Protein AF-0000000069712004 (afdb_homodimer)

Secondary structure (DSSP, 8-state):
--HHHHHHHHHHHHTTTT--GGGSHHHHTS-HHHHHHHGGG-EEEEE-TT-EEE-TTSB--EEEEESS-EEEEEEE-TTS-EEEEEEE-TT--B-THHHHT-SB-SSEEEEEE-EEEEEEEHHHHHHHHTTTSHHHHHHHHHHHHHHHHHHHHHHHHHHS-HHHHHHHHHHHHHTTSSSSEEE--HHHHHHHHTS-HHHHHHHHHHHHHTTSEEEETTEEEES-HHHHHHHS-HHHHHHHHHHHHHS--------/--HHHHHHHHHHHHTTTT--GGGSHHHHTS-HHHHHHHGGG-EEEEE-TT-EEE-TTSB--EEEEESS-EEEEEEE-TTS-EEEEEEE-TT--B-THHHHT-SB-SSEEEEEE-EEEEEEEHHHHHHHHTTTSHHHHHHHHHHHHHHHHHHHHHHHHHHS-HHHHHHHHHHHHHTTSSSSEEE--HHHHHHHHTS-HHHHHHHHHHHHHTTSEEEETTEEEES-HHHHHHHS-HHHHHHHHHHHHHS--------

Radius of gyration: 23.56 Å; Cα contacts (8 Å, |Δi|>4): 947; chains: 2; bounding box: 53×69×56 Å

InterPro domains:
  IPR000595 Cyclic nucleotide-binding domain [PF00027] (45-131)
  IPR000595 Cyclic nucleotide-binding domain [PS50042] (26-109)
  IPR000595 Cyclic nucleotide-binding domain [SM00100] (26-147)
  IPR000595 Cyclic nucleotide-binding domain [cd00038] (26-140)
  IPR012318 Crp-type HTH domain [PF13545] (164-230)
  IPR012318 Crp-type HTH domain [PS51063] (160-226)
  IPR014710 RmlC-like jelly roll fold [G3DSA:2.60.120.10] (33-232)
  IPR018490 Cyclic nucleotide-binding domain superfamily [SSF51206] (25-151)
  IPR036390 Winged helix DNA-binding domain superfamily [SSF46785] (161-236)
  IPR050397 Global Transcriptional Regulators in Environmental Response [PTHR24567] (25-244)

Solvent-accessible surface area (backbone atoms only — not comparable to full-atom values): 26392 Å² total; per-residue (Å²): 132,63,68,63,65,51,46,55,50,48,50,55,50,64,70,50,63,88,70,54,69,51,61,15,49,54,61,45,70,48,53,67,73,54,42,67,72,48,55,84,61,51,41,82,41,83,42,47,66,67,39,70,80,38,56,51,70,35,71,54,58,53,26,38,32,21,44,51,14,32,35,32,34,22,42,70,46,96,87,62,53,40,23,51,40,43,77,34,19,14,71,35,62,49,56,68,35,53,72,24,67,58,36,34,41,79,44,28,31,30,26,59,34,50,36,36,25,36,33,34,54,30,66,60,55,45,55,52,34,71,64,66,47,70,59,33,53,53,52,29,27,49,49,48,42,51,48,46,37,20,42,37,45,30,44,42,68,55,74,50,52,68,51,24,49,48,36,34,52,50,50,62,50,34,75,27,34,94,47,60,58,46,70,52,40,57,61,56,50,12,42,40,67,37,51,60,43,68,57,44,50,51,33,52,49,53,39,35,75,73,52,29,34,47,77,56,96,36,32,35,35,59,69,29,65,69,61,39,58,68,61,21,51,71,55,48,57,53,42,51,51,50,38,45,70,61,53,58,81,73,75,77,69,79,122,130,64,69,66,67,52,47,56,52,47,52,55,49,65,69,50,64,88,71,54,68,54,59,14,48,53,59,47,69,48,52,68,73,56,43,68,71,47,55,84,60,51,40,83,43,82,42,48,65,66,39,70,78,38,56,50,71,35,71,56,60,52,28,39,34,20,44,49,13,31,35,33,34,24,42,68,44,96,86,64,54,39,22,50,40,43,77,35,18,13,72,35,61,51,55,70,34,53,71,23,66,58,37,34,41,78,43,29,31,32,25,59,33,48,37,36,26,36,33,34,54,30,68,60,54,43,53,52,35,72,63,66,48,70,60,33,53,52,52,29,27,51,50,49,41,50,48,46,38,20,40,38,45,30,45,42,69,55,73,51,52,67,52,25,48,50,36,34,52,50,50,61,50,33,76,26,36,91,48,59,57,44,69,51,39,57,61,57,50,12,41,40,67,36,50,58,44,68,59,43,52,52,33,52,49,52,40,34,74,72,53,28,34,47,77,57,96,37,31,35,35,58,70,29,64,68,61,39,58,68,61,22,51,71,55,47,56,55,42,51,51,49,38,44,70,61,54,58,80,72,75,77,69,78,123

Nearest PDB structures (foldseek):
  4cyd-assembly2_A  TM=8.535E-01  e=8.609E-14  Corynebacterium glutamicum
  4cyd-assembly2_C  TM=8.482E-01  e=2.747E-13  Corynebacterium glutamicum
  3dv8-assembly1_A-2  TM=7.108E-01  e=7.805E-13  Agathobacter rectalis ATCC 33656
  7pza-assembly1_A  TM=7.688E-01  e=4.449E-12  Sinorhizobium meliloti 1021
  4ev0-assembly1_A  TM=4.555E-01  e=5.946E-12  Thermus thermophilus HB8

pLDDT: mean 90.42, std 15.75, range [30.52, 98.62]

Structure (mmCIF, N/CA/C/O backbone):
data_AF-0000000069712004-model_v1
#
loop_
_entity.id
_entity.type
_entity.pdbx_description
1 polymer 'Transcriptional regulator Crp/Fnr family'
#
loop_
_atom_site.group_PDB
_atom_site.id
_atom_site.type_symbol
_atom_site.label_atom_id
_atom_site.label_alt_id
_atom_site.label_comp_id
_atom_site.label_asym_id
_atom_site.label_entity_id
_atom_site.label_seq_id
_atom_site.pdbx_PDB_ins_code
_atom_site.Cartn_x
_atom_site.Cartn_y
_atom_site.Cartn_z
_atom_site.occupancy
_atom_site.B_iso_or_equiv
_atom_site.auth_seq_id
_atom_site.auth_comp_id
_atom_site.auth_asym_id
_atom_site.auth_atom_id
_atom_site.pdbx_PDB_model_num
ATOM 1 N N . MET A 1 1 ? 9.57 -24.031 -32.812 1 30.52 1 MET A N 1
ATOM 2 C CA . MET A 1 1 ? 8.641 -24.078 -31.703 1 30.52 1 MET A CA 1
ATOM 3 C C . MET A 1 1 ? 8.133 -25.5 -31.453 1 30.52 1 MET A C 1
ATOM 5 O O . MET A 1 1 ? 7.402 -26.047 -32.281 1 30.52 1 MET A O 1
ATOM 9 N N . ASP A 1 2 ? 8.945 -26.281 -30.672 1 35.22 2 ASP A N 1
ATOM 10 C CA . ASP A 1 2 ? 8.859 -27.734 -30.688 1 35.22 2 ASP A CA 1
ATOM 11 C C . ASP A 1 2 ? 7.477 -28.203 -30.234 1 35.22 2 ASP A C 1
ATOM 13 O O . ASP A 1 2 ? 6.82 -27.547 -29.438 1 35.22 2 ASP A O 1
ATOM 17 N N . THR A 1 3 ? 6.836 -29.094 -30.984 1 47.09 3 THR A N 1
ATOM 18 C CA . THR A 1 3 ? 5.562 -29.797 -30.859 1 47.09 3 THR A CA 1
ATOM 19 C C . THR A 1 3 ? 5.355 -30.297 -29.438 1 47.09 3 THR A C 1
ATOM 21 O O . THR A 1 3 ? 4.215 -30.438 -28.984 1 47.09 3 THR A O 1
ATOM 24 N N . GLN A 1 4 ? 6.465 -30.625 -28.781 1 44.28 4 GLN A N 1
ATOM 25 C CA . GLN A 1 4 ? 6.352 -31.203 -27.438 1 44.28 4 GLN A CA 1
ATOM 26 C C . GLN A 1 4 ? 5.926 -30.141 -26.422 1 44.28 4 GLN A C 1
ATOM 28 O O . GLN A 1 4 ? 5.293 -30.453 -25.422 1 44.28 4 GLN A O 1
ATOM 33 N N . GLN A 1 5 ? 6.461 -28.938 -26.562 1 43.56 5 GLN A N 1
ATOM 34 C CA . GLN A 1 5 ? 6.059 -27.875 -25.656 1 43.56 5 GLN A CA 1
ATOM 35 C C . GLN A 1 5 ? 4.582 -27.531 -25.812 1 43.56 5 GLN A C 1
ATOM 37 O O . GLN A 1 5 ? 3.918 -27.141 -24.859 1 43.56 5 GLN A O 1
ATOM 42 N N . LEU A 1 6 ? 4.078 -27.734 -26.984 1 40.72 6 LEU A N 1
ATOM 43 C CA . LEU A 1 6 ? 2.66 -27.531 -27.266 1 40.72 6 LEU A CA 1
ATOM 44 C C . LEU A 1 6 ? 1.819 -28.625 -26.609 1 40.72 6 LEU A C 1
ATOM 46 O O . LEU A 1 6 ? 0.692 -28.359 -26.172 1 40.72 6 LEU A O 1
ATOM 50 N N . LYS A 1 7 ? 2.277 -29.844 -26.625 1 44 7 LYS A N 1
ATOM 51 C CA . LYS A 1 7 ? 1.525 -30.969 -26.078 1 44 7 LYS A CA 1
ATOM 52 C C . LYS A 1 7 ? 1.396 -30.875 -24.562 1 44 7 LYS A C 1
ATOM 54 O O . LYS A 1 7 ? 0.357 -31.234 -24 1 44 7 LYS A O 1
ATOM 59 N N . VAL A 1 8 ? 2.475 -30.438 -23.875 1 43.44 8 VAL A N 1
ATOM 60 C CA . VAL A 1 8 ? 2.402 -30.344 -22.422 1 43.44 8 VAL A CA 1
ATOM 61 C C . VAL A 1 8 ? 1.461 -29.203 -22.031 1 43.44 8 VAL A C 1
ATOM 63 O O . VAL A 1 8 ? 0.781 -29.281 -21 1 43.44 8 VAL A O 1
ATOM 66 N N . VAL A 1 9 ? 1.39 -28.172 -22.844 1 41.12 9 VAL A N 1
ATOM 67 C CA . VAL A 1 9 ? 0.443 -27.094 -22.594 1 41.12 9 VAL A CA 1
ATOM 68 C C . VAL A 1 9 ? -0.98 -27.578 -22.844 1 41.12 9 VAL A C 1
ATOM 70 O O . VAL A 1 9 ? -1.902 -27.25 -22.094 1 41.12 9 VAL A O 1
ATOM 73 N N . SER A 1 10 ? -1.11 -28.219 -24.016 1 40.16 10 SER A N 1
ATOM 74 C CA . SER A 1 10 ? -2.441 -28.719 -24.344 1 40.16 10 SER A CA 1
ATOM 75 C C . SER A 1 10 ? -2.92 -29.75 -23.328 1 40.16 10 SER A C 1
ATOM 77 O O . SER A 1 10 ? -4.094 -29.766 -22.953 1 40.16 10 SER A O 1
ATOM 79 N N . GLN A 1 11 ? -2.041 -30.75 -23.047 1 41.12 11 GLN A N 1
ATOM 80 C CA . GLN A 1 11 ? -2.432 -31.734 -22.047 1 41.12 11 GLN A CA 1
ATOM 81 C C . GLN A 1 11 ? -2.686 -31.078 -20.703 1 41.12 11 GLN A C 1
ATOM 83 O O . GLN A 1 11 ? -3.561 -31.516 -19.953 1 41.12 11 GLN A O 1
ATOM 88 N N . GLN A 1 12 ? -1.853 -30.094 -20.25 1 43.62 12 GLN A N 1
ATOM 89 C CA . GLN A 1 12 ? -2.137 -29.344 -19.016 1 43.62 12 GLN A CA 1
ATOM 90 C C . GLN A 1 12 ? -3.457 -28.594 -19.125 1 43.62 12 GLN A C 1
ATOM 92 O O . GLN A 1 12 ? -4.148 -28.391 -18.125 1 43.62 12 GLN A O 1
ATOM 97 N N . VAL A 1 13 ? -3.84 -28.156 -20.297 1 41.84 13 VAL A N 1
ATOM 98 C CA . VAL A 1 13 ? -5.145 -27.531 -20.5 1 41.84 13 VAL A CA 1
ATOM 99 C C . VAL A 1 13 ? -6.242 -28.578 -20.375 1 41.84 13 VAL A C 1
ATOM 101 O O . VAL A 1 13 ? -7.324 -28.297 -19.844 1 41.84 13 VAL A O 1
ATOM 104 N N . GLN A 1 14 ? -6.098 -29.641 -21.141 1 39.81 14 GLN A N 1
ATOM 105 C CA . GLN A 1 14 ? -7.156 -30.656 -21.062 1 39.81 14 GLN A CA 1
ATOM 106 C C . GLN A 1 14 ? -7.352 -31.141 -19.625 1 39.81 14 GLN A C 1
ATOM 108 O O . GLN A 1 14 ? -8.43 -31.625 -19.281 1 39.81 14 GLN A O 1
ATOM 113 N N . GLU A 1 15 ? -6.242 -31.516 -19 1 43.34 15 GLU A N 1
ATOM 114 C CA . GLU A 1 15 ? -6.441 -31.844 -17.594 1 43.34 15 GLU A CA 1
ATOM 115 C C . GLU A 1 15 ? -6.984 -30.641 -16.828 1 43.34 15 GLU A C 1
ATOM 117 O O . GLU A 1 15 ? -6.43 -30.266 -15.789 1 43.34 15 GLU A O 1
ATOM 122 N N . GLN A 1 16 ? -7.176 -29.578 -17.359 1 47.03 16 GLN A N 1
ATOM 123 C CA . GLN A 1 16 ? -7.867 -28.328 -17.078 1 47.03 16 GLN A CA 1
ATOM 124 C C . GLN A 1 16 ? -9.141 -28.562 -16.281 1 47.03 16 GLN A C 1
ATOM 126 O O . GLN A 1 16 ? -9.844 -27.609 -15.914 1 47.03 16 GLN A O 1
ATOM 131 N N . ALA A 1 17 ? -9.578 -29.734 -16.531 1 49.22 17 ALA A N 1
ATOM 132 C CA . ALA A 1 17 ? -10.859 -30.062 -15.914 1 49.22 17 ALA A CA 1
ATOM 133 C C . ALA A 1 17 ? -10.945 -29.484 -14.5 1 49.22 17 ALA A C 1
ATOM 135 O O . ALA A 1 17 ? -11.891 -28.766 -14.172 1 49.22 17 ALA A O 1
ATOM 136 N N . ASN A 1 18 ? -10.742 -30.312 -13.359 1 69.94 18 ASN A N 1
ATOM 137 C CA . ASN A 1 18 ? -11.469 -30.156 -12.109 1 69.94 18 ASN A CA 1
ATOM 138 C C . ASN A 1 18 ? -10.758 -29.172 -11.172 1 69.94 18 ASN A C 1
ATOM 140 O O . ASN A 1 18 ? -10.156 -29.594 -10.172 1 69.94 18 ASN A O 1
ATOM 144 N N . PHE A 1 19 ? -10.305 -27.969 -11.711 1 88.81 19 PHE A N 1
ATOM 145 C CA . PHE A 1 19 ? -9.789 -27 -10.75 1 88.81 19 PHE A CA 1
ATOM 146 C C . PHE A 1 19 ? -10.922 -26.406 -9.922 1 88.81 19 PHE A C 1
ATOM 148 O O . PHE A 1 19 ? -11.562 -25.438 -10.352 1 88.81 19 PHE A O 1
ATOM 155 N N . PRO A 1 20 ? -11.055 -27.047 -8.891 1 94.81 20 PRO A N 1
ATOM 156 C CA . PRO A 1 20 ? -12.086 -26.438 -8.055 1 94.81 20 PRO A CA 1
ATOM 157 C C . PRO A 1 20 ? -11.758 -25 -7.652 1 94.81 20 PRO A C 1
ATOM 159 O O . PRO A 1 20 ? -10.586 -24.672 -7.453 1 94.81 20 PRO A O 1
ATOM 162 N N . PRO A 1 21 ? -12.711 -24.141 -7.57 1 97 21 PRO A N 1
ATOM 163 C CA . PRO A 1 21 ? -12.477 -22.734 -7.195 1 97 21 PRO A CA 1
ATOM 164 C C . PRO A 1 21 ? -11.742 -22.609 -5.859 1 97 21 PRO A C 1
ATOM 166 O O . PRO A 1 21 ? -11.016 -21.641 -5.648 1 97 21 PRO A O 1
ATOM 169 N N . GLU A 1 22 ? -11.844 -23.578 -5.105 1 95.69 22 GLU A N 1
ATOM 170 C CA . GLU A 1 22 ? -11.281 -23.547 -3.76 1 95.69 22 GLU A CA 1
ATOM 171 C C . GLU A 1 22 ? -9.758 -23.672 -3.793 1 95.69 22 GLU A C 1
ATOM 173 O O . GLU A 1 22 ? -9.094 -23.469 -2.775 1 95.69 22 GLU A O 1
ATOM 178 N N . PHE A 1 23 ? -9.219 -23.953 -4.945 1 95.25 23 PHE A N 1
ATOM 179 C CA . PHE A 1 23 ? -7.77 -23.922 -5.094 1 95.25 23 PHE A CA 1
ATOM 180 C C . PHE A 1 23 ? -7.242 -22.5 -4.934 1 95.25 23 PHE A C 1
ATOM 182 O O . PHE A 1 23 ? -6.047 -22.297 -4.719 1 95.25 23 PHE A O 1
ATOM 189 N N . ASN A 1 24 ? -8.117 -21.562 -5.113 1 96.94 24 ASN A N 1
ATOM 190 C CA . ASN A 1 24 ? -7.82 -20.219 -4.664 1 96.94 24 ASN A CA 1
ATOM 191 C C . ASN A 1 24 ? -8.148 -20.031 -3.186 1 96.94 24 ASN A C 1
ATOM 193 O O . ASN A 1 24 ? -9.289 -20.203 -2.771 1 96.94 24 ASN A O 1
ATOM 197 N N . ARG A 1 25 ? -7.164 -19.641 -2.457 1 95.56 25 ARG A N 1
ATOM 198 C CA . ARG A 1 25 ? -7.289 -19.609 -1.003 1 95.56 25 ARG A CA 1
ATOM 199 C C . ARG A 1 25 ? -8.32 -18.578 -0.562 1 95.56 25 ARG A C 1
ATOM 201 O O . ARG A 1 25 ? -9 -18.766 0.446 1 95.56 25 ARG A O 1
ATOM 208 N N . LEU A 1 26 ? -8.398 -17.469 -1.27 1 96.38 26 LEU A N 1
ATOM 209 C CA . LEU A 1 26 ? -9.398 -16.453 -0.959 1 96.38 26 LEU A CA 1
ATOM 210 C C . LEU A 1 26 ? -10.805 -17.016 -1.122 1 96.38 26 LEU A C 1
ATOM 212 O O . LEU A 1 26 ? -11.656 -16.828 -0.249 1 96.38 26 LEU A O 1
ATOM 216 N N . LEU A 1 27 ? -11.047 -17.719 -2.23 1 97.44 27 LEU A N 1
ATOM 217 C CA . LEU A 1 27 ? -12.344 -18.328 -2.479 1 97.44 27 LEU A CA 1
ATOM 218 C C . LEU A 1 27 ? -12.617 -19.453 -1.482 1 97.44 27 LEU A C 1
ATOM 220 O O . LEU A 1 27 ? -13.758 -19.625 -1.034 1 97.44 27 LEU A O 1
ATOM 224 N N . ASN A 1 28 ? -11.602 -20.109 -1.161 1 96.69 28 ASN A N 1
ATOM 225 C CA . ASN A 1 28 ? -11.734 -21.234 -0.229 1 96.69 28 ASN A CA 1
ATOM 226 C C . ASN A 1 28 ? -12.18 -20.75 1.151 1 96.69 28 ASN A C 1
ATOM 228 O O . ASN A 1 28 ? -12.852 -21.484 1.877 1 96.69 28 ASN A O 1
ATOM 232 N N . GLU A 1 29 ? -11.844 -19.594 1.546 1 96.31 29 GLU A N 1
ATOM 233 C CA . GLU A 1 29 ? -12.125 -19.047 2.871 1 96.31 29 GLU A CA 1
ATOM 234 C C . GLU A 1 29 ? -13.586 -18.625 2.992 1 96.31 29 GLU A C 1
ATOM 236 O O . GLU A 1 29 ? -14.07 -18.344 4.094 1 96.31 29 GLU A O 1
ATOM 241 N N . LEU A 1 30 ? -14.266 -18.547 1.889 1 97.06 30 LEU A N 1
ATOM 242 C CA . LEU A 1 30 ? -15.648 -18.094 1.921 1 97.06 30 LEU A CA 1
ATOM 243 C C . LEU A 1 30 ? -16.562 -19.141 2.557 1 97.06 30 LEU A C 1
ATOM 245 O O . LEU A 1 30 ? -16.375 -20.328 2.332 1 97.06 30 LEU A O 1
ATOM 249 N N . PRO A 1 31 ? -17.531 -18.703 3.33 1 96.94 31 PRO A N 1
ATOM 250 C CA . PRO A 1 31 ? -18.531 -19.656 3.83 1 96.94 31 PRO A CA 1
ATOM 251 C C . PRO A 1 31 ? -19.391 -20.25 2.719 1 96.94 31 PRO A C 1
ATOM 253 O O . PRO A 1 31 ? -19.516 -19.641 1.646 1 96.94 31 PRO A O 1
ATOM 256 N N . ASP A 1 32 ? -20.047 -21.312 3.045 1 97.44 32 ASP A N 1
ATOM 257 C CA . ASP A 1 32 ? -20.812 -22.062 2.059 1 97.44 32 ASP A CA 1
ATOM 258 C C . ASP A 1 32 ? -21.938 -21.203 1.46 1 97.44 32 ASP A C 1
ATOM 260 O O . ASP A 1 32 ? -22.219 -21.297 0.265 1 97.44 32 ASP A O 1
ATOM 264 N N . GLU A 1 33 ? -22.516 -20.438 2.25 1 97.69 33 GLU A N 1
ATOM 265 C CA . GLU A 1 33 ? -23.625 -19.625 1.77 1 97.69 33 GLU A CA 1
ATOM 266 C C . GLU A 1 33 ? -23.156 -18.641 0.698 1 97.69 33 GLU A C 1
ATOM 268 O O . GLU A 1 33 ? -23.859 -18.406 -0.286 1 97.69 33 GLU A O 1
ATOM 273 N N . VAL A 1 34 ? -22 -18.094 0.883 1 98.19 34 VAL A N 1
ATOM 274 C CA . VAL A 1 34 ? -21.438 -17.156 -0.082 1 98.19 34 VAL A CA 1
ATOM 275 C C . VAL A 1 34 ? -20.969 -17.891 -1.327 1 98.19 34 VAL A C 1
ATOM 277 O O . VAL A 1 34 ? -21.188 -17.438 -2.451 1 98.19 34 VAL A O 1
ATOM 280 N N . LYS A 1 35 ? -20.359 -19.047 -1.113 1 98.19 35 LYS A N 1
ATOM 281 C CA . LYS A 1 35 ? -19.938 -19.875 -2.238 1 98.19 35 LYS A CA 1
ATOM 282 C C . LYS A 1 35 ? -21.125 -20.203 -3.145 1 98.19 35 LYS A C 1
ATOM 284 O O . LYS A 1 35 ? -21.016 -20.141 -4.371 1 98.19 35 LYS A O 1
ATOM 289 N N . HIS A 1 36 ? -22.203 -20.484 -2.535 1 97.88 36 HIS A N 1
ATOM 290 C CA . HIS A 1 36 ? -23.391 -20.859 -3.285 1 97.88 36 HIS A CA 1
ATOM 291 C C . HIS A 1 36 ? -23.875 -19.703 -4.168 1 97.88 36 HIS A C 1
ATOM 293 O O . HIS A 1 36 ? -24.422 -19.922 -5.25 1 97.88 36 HIS A O 1
ATOM 299 N N . ARG A 1 37 ? -23.594 -18.484 -3.744 1 97.94 37 ARG A N 1
ATOM 300 C CA . ARG A 1 37 ? -24.062 -17.312 -4.484 1 97.94 37 ARG A CA 1
ATOM 301 C C . ARG A 1 37 ? -23.062 -16.922 -5.566 1 97.94 37 ARG A C 1
ATOM 303 O O . ARG A 1 37 ? -23.438 -16.406 -6.621 1 97.94 37 ARG A O 1
ATOM 310 N N . ILE A 1 38 ? -21.797 -17.25 -5.355 1 98.06 38 ILE A N 1
ATOM 311 C CA . ILE A 1 38 ? -20.75 -16.703 -6.203 1 98.06 38 ILE A CA 1
ATOM 312 C C . ILE A 1 38 ? -20.281 -17.766 -7.191 1 98.06 38 ILE A C 1
ATOM 314 O O . ILE A 1 38 ? -20.078 -17.484 -8.375 1 98.06 38 ILE A O 1
ATOM 318 N N . PHE A 1 39 ? -20.125 -19 -6.754 1 98.19 39 PHE A N 1
ATOM 319 C CA . PHE A 1 39 ? -19.406 -20.047 -7.484 1 98.19 39 PHE A CA 1
ATOM 320 C C . PHE A 1 39 ? -20.094 -20.359 -8.805 1 98.19 39 PHE A C 1
ATOM 322 O O . PHE A 1 39 ? -19.422 -20.578 -9.82 1 98.19 39 PHE A O 1
ATOM 329 N N . PRO A 1 40 ? -21.469 -20.391 -8.891 1 98.25 40 PRO A N 1
ATOM 330 C CA . PRO A 1 40 ? -22.125 -20.703 -10.164 1 98.25 40 PRO A CA 1
ATOM 331 C C . PRO A 1 40 ? -21.797 -19.703 -11.266 1 98.25 40 PRO A C 1
ATOM 333 O O . PRO A 1 40 ? -22 -19.984 -12.453 1 98.25 40 PRO A O 1
ATOM 336 N N . HIS A 1 41 ? -21.219 -18.562 -10.93 1 98.38 41 HIS A N 1
ATOM 337 C CA . HIS A 1 41 ? -20.984 -17.5 -11.906 1 98.38 41 HIS A CA 1
ATOM 338 C C . HIS A 1 41 ? -19.5 -17.391 -12.25 1 98.38 41 HIS A C 1
ATOM 340 O O . HIS A 1 41 ? -19.109 -16.547 -13.055 1 98.38 41 HIS A O 1
ATOM 346 N N . LEU A 1 42 ? -18.719 -18.234 -11.625 1 98.44 42 LEU A N 1
ATOM 347 C CA . LEU A 1 42 ? -17.297 -18.25 -11.914 1 98.44 42 LEU A CA 1
ATOM 348 C C . LEU A 1 42 ? -17.031 -18.891 -13.273 1 98.44 42 LEU A C 1
ATOM 350 O O . LEU A 1 42 ? -17.656 -19.891 -13.625 1 98.44 42 LEU A O 1
ATOM 354 N N . GLU A 1 43 ? -16.078 -18.297 -14.047 1 98.25 43 GLU A N 1
ATOM 355 C CA . GLU A 1 43 ? -15.633 -18.859 -15.32 1 98.25 43 GLU A CA 1
ATOM 356 C C . GLU A 1 43 ? -14.141 -19.188 -15.273 1 98.25 43 GLU A C 1
ATOM 358 O O . GLU A 1 43 ? -13.312 -18.344 -14.945 1 98.25 43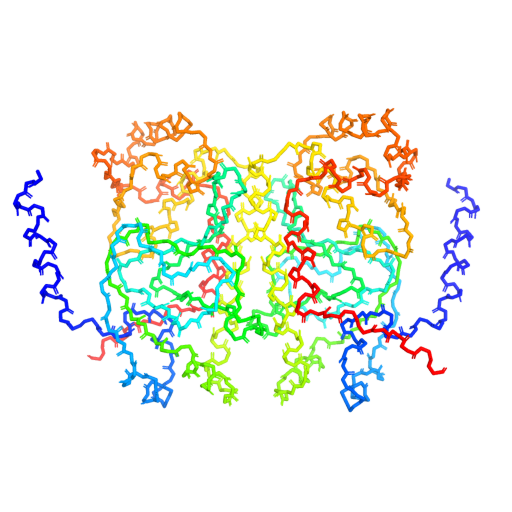 GLU A O 1
ATOM 363 N N . LEU A 1 44 ? -13.836 -20.391 -15.594 1 98 44 LEU A N 1
ATOM 364 C CA . LEU A 1 44 ? -12.438 -20.797 -15.695 1 98 44 LEU A CA 1
ATOM 365 C C . LEU A 1 44 ? -11.82 -20.281 -16.984 1 98 44 LEU A C 1
ATOM 367 O O . LEU A 1 44 ? -12.375 -20.469 -18.078 1 98 44 LEU A O 1
ATOM 371 N N . VAL A 1 45 ? -10.664 -19.609 -16.891 1 98.12 45 VAL A N 1
ATOM 372 C CA . VAL A 1 45 ? -10.023 -19.031 -18.062 1 98.12 45 VAL A CA 1
ATOM 373 C C . VAL A 1 45 ? -8.547 -19.453 -18.094 1 98.12 45 VAL A C 1
ATOM 375 O O . VAL A 1 45 ? -7.922 -19.609 -17.047 1 98.12 45 VAL A O 1
ATOM 378 N N . GLN A 1 46 ? -8.055 -19.562 -19.266 1 97.88 46 GLN A N 1
ATOM 379 C CA . GLN A 1 46 ? -6.621 -19.75 -19.484 1 97.88 46 GLN A CA 1
ATOM 380 C C . GLN A 1 46 ? -5.895 -18.406 -19.594 1 97.88 46 GLN A C 1
ATOM 382 O O . GLN A 1 46 ? -6.344 -17.516 -20.312 1 97.88 46 GLN A O 1
ATOM 387 N N . LEU A 1 47 ? -4.805 -18.328 -18.859 1 97.69 47 LEU A N 1
ATOM 388 C CA . LEU A 1 47 ? -3.973 -17.125 -18.875 1 97.69 47 LEU A CA 1
ATOM 389 C C . LEU A 1 47 ? -2.605 -17.438 -19.484 1 97.69 47 LEU A C 1
ATOM 391 O O . LEU A 1 47 ? -1.905 -18.344 -19.016 1 97.69 47 LEU A O 1
ATOM 395 N N . GLU A 1 48 ? -2.254 -16.609 -20.469 1 97.12 48 GLU A N 1
ATOM 396 C CA . GLU A 1 48 ? -0.948 -16.766 -21.109 1 97.12 48 GLU A CA 1
ATOM 397 C C . GLU A 1 48 ? 0.03 -15.695 -20.625 1 97.12 48 GLU A C 1
ATOM 399 O O . GLU A 1 48 ? -0.381 -14.602 -20.234 1 97.12 48 GLU A O 1
ATOM 404 N N . LEU A 1 49 ? 1.273 -16.094 -20.75 1 93.69 49 LEU A N 1
ATOM 405 C CA . LEU A 1 49 ? 2.312 -15.133 -20.391 1 93.69 49 LEU A CA 1
ATOM 406 C C . LEU A 1 49 ? 2.137 -13.828 -21.156 1 93.69 49 LEU A C 1
ATOM 408 O O . LEU A 1 49 ? 1.941 -13.844 -22.375 1 93.69 49 LEU A O 1
ATOM 412 N N . GLY A 1 50 ? 2.098 -12.711 -20.406 1 94.44 50 GLY A N 1
ATOM 413 C CA . GLY A 1 50 ? 2.041 -11.406 -21.047 1 94.44 50 GLY A CA 1
ATOM 414 C C . GLY A 1 50 ? 0.625 -10.891 -21.234 1 94.44 50 GLY A C 1
ATOM 415 O O . GLY A 1 50 ? 0.42 -9.719 -21.547 1 94.44 50 GLY A O 1
ATOM 416 N N . ASP A 1 51 ? -0.345 -11.766 -21 1 97.12 51 ASP A N 1
ATOM 417 C CA . ASP A 1 51 ? -1.724 -11.289 -21.047 1 97.12 51 ASP A CA 1
ATOM 418 C C . ASP A 1 51 ? -1.941 -10.133 -20.078 1 97.12 51 ASP A C 1
ATOM 420 O O . ASP A 1 51 ? -1.458 -10.164 -18.953 1 97.12 51 ASP A O 1
ATOM 424 N N . VAL A 1 52 ? -2.607 -9.125 -20.578 1 96.94 52 VAL A N 1
ATOM 425 C CA . VAL A 1 52 ? -3.049 -8.039 -19.703 1 96.94 52 VAL A CA 1
ATOM 426 C C . VAL A 1 52 ? -4.5 -8.266 -19.281 1 96.94 52 VAL A C 1
ATOM 428 O O . VAL A 1 52 ? -5.406 -8.219 -20.109 1 96.94 52 VAL A O 1
ATOM 431 N N . VAL A 1 53 ? -4.695 -8.492 -18 1 96.62 53 VAL A N 1
ATOM 432 C CA . VAL A 1 53 ? -6.047 -8.82 -17.547 1 96.62 53 VAL A CA 1
ATOM 433 C C . VAL A 1 53 ? -6.742 -7.559 -17.031 1 96.62 53 VAL A C 1
ATOM 435 O O . VAL A 1 53 ? -7.965 -7.531 -16.906 1 96.62 53 VAL A O 1
ATOM 438 N N . CYS A 1 54 ? -6.02 -6.566 -16.703 1 94.38 54 CYS A N 1
ATOM 439 C CA . CYS A 1 54 ? -6.543 -5.258 -16.328 1 94.38 54 CYS A CA 1
ATOM 440 C C . CYS A 1 54 ? -5.613 -4.145 -16.797 1 94.38 54 CYS A C 1
ATOM 442 O O . CYS A 1 54 ? -4.441 -4.102 -16.406 1 94.38 54 CYS A O 1
ATOM 444 N N . GLU A 1 55 ? -6.176 -3.209 -17.594 1 92.62 55 GLU A N 1
ATOM 445 C CA . GLU A 1 55 ? -5.402 -2.061 -18.047 1 92.62 55 GLU A CA 1
ATOM 446 C C . GLU A 1 55 ? -5.523 -0.887 -17.078 1 92.62 55 GLU A C 1
ATOM 448 O O . GLU A 1 55 ? -6.598 -0.646 -16.531 1 92.62 55 GLU A O 1
ATOM 453 N N . ALA A 1 56 ? -4.438 -0.174 -16.984 1 90.44 56 ALA A N 1
ATOM 454 C CA . ALA A 1 56 ? -4.484 1.039 -16.172 1 90.44 56 ALA A CA 1
ATOM 455 C C . ALA A 1 56 ? -5.535 2.012 -16.703 1 90.44 56 ALA A C 1
ATOM 457 O O . ALA A 1 56 ? -5.652 2.213 -17.922 1 90.44 56 ALA A O 1
ATOM 458 N N . GLY A 1 57 ? -6.316 2.551 -15.781 1 87.88 57 GLY A N 1
ATOM 459 C CA . GLY A 1 57 ? -7.293 3.564 -16.141 1 87.88 57 GLY A CA 1
ATOM 460 C C . GLY A 1 57 ? -8.602 2.98 -16.625 1 87.88 57 GLY A C 1
ATOM 461 O O . GLY A 1 57 ? -9.594 3.705 -16.797 1 87.88 57 GLY A O 1
ATOM 462 N N . SER A 1 58 ? -8.648 1.692 -16.844 1 86.31 58 SER A N 1
ATOM 463 C CA . SER A 1 58 ? -9.859 1.073 -17.359 1 86.31 58 SER A CA 1
ATOM 464 C C . SER A 1 58 ? -10.75 0.57 -16.219 1 86.31 58 SER A C 1
ATOM 466 O O . SER A 1 58 ? -10.266 0.274 -15.133 1 86.31 58 SER A O 1
ATOM 468 N N . LYS A 1 59 ? -11.992 0.541 -16.609 1 86.31 59 LYS A N 1
ATOM 469 C CA . LYS A 1 59 ? -12.93 -0.041 -15.656 1 86.31 59 LYS A CA 1
ATOM 470 C C . LYS A 1 59 ? -12.695 -1.54 -15.5 1 86.31 59 LYS A C 1
ATOM 472 O O . LYS A 1 59 ? -12.445 -2.242 -16.484 1 86.31 59 LYS A O 1
ATOM 477 N N . VAL A 1 60 ? -12.812 -1.961 -14.289 1 87.06 60 VAL A N 1
ATOM 478 C CA . VAL A 1 60 ? -12.641 -3.379 -13.984 1 87.06 60 VAL A CA 1
ATOM 479 C C . VAL A 1 60 ? -13.922 -4.137 -14.328 1 87.06 60 VAL A C 1
ATOM 481 O O . VAL A 1 60 ? -14.906 -4.086 -13.586 1 87.06 60 VAL A O 1
ATOM 484 N N . ARG A 1 61 ? -13.922 -4.812 -15.367 1 91.56 61 ARG A N 1
ATOM 485 C CA . ARG A 1 61 ? -15.094 -5.566 -15.797 1 91.56 61 ARG A CA 1
ATOM 486 C C . ARG A 1 61 ? -15.141 -6.934 -15.125 1 91.56 61 ARG A C 1
ATOM 488 O O . ARG A 1 61 ? -16.219 -7.414 -14.766 1 91.56 61 ARG A O 1
ATOM 495 N N . TYR A 1 62 ? -13.914 -7.484 -15.031 1 96.31 62 TYR A N 1
ATOM 496 C CA . TYR A 1 62 ? -13.789 -8.781 -14.383 1 96.31 62 TYR A CA 1
ATOM 497 C C . TYR A 1 62 ? -12.766 -8.734 -13.258 1 96.31 62 TYR A C 1
ATOM 499 O O . TYR A 1 62 ? -11.805 -7.969 -13.312 1 96.31 62 TYR A O 1
ATOM 507 N N . VAL A 1 63 ? -13.062 -9.523 -12.281 1 97.94 63 VAL A N 1
ATOM 508 C CA . VAL A 1 63 ? -12.031 -9.82 -11.297 1 97.94 63 VAL A CA 1
ATOM 509 C C . VAL A 1 63 ? -11.492 -11.234 -11.539 1 97.94 63 VAL A C 1
ATOM 511 O O . VAL A 1 63 ? -12.188 -12.086 -12.086 1 97.94 63 VAL A O 1
ATOM 514 N N . TYR A 1 64 ? -10.266 -11.445 -11.141 1 98.62 64 TYR A N 1
ATOM 515 C CA . TYR A 1 64 ? -9.602 -12.711 -11.422 1 98.62 64 TYR A CA 1
ATOM 516 C C . TYR A 1 64 ? -9.07 -13.344 -10.141 1 98.62 64 TYR A C 1
ATOM 518 O O . TYR A 1 64 ? -8.516 -12.656 -9.281 1 98.62 64 TYR A O 1
ATOM 526 N N . PHE A 1 65 ? -9.266 -14.656 -10.047 1 98.62 65 PHE A N 1
ATOM 527 C CA . PHE A 1 65 ? -8.75 -15.492 -8.969 1 98.62 65 PHE A CA 1
ATOM 528 C C . PHE A 1 65 ? -7.809 -16.562 -9.508 1 98.62 65 PHE A C 1
ATOM 530 O O . PHE A 1 65 ? -8.242 -17.656 -9.867 1 98.62 65 PHE A O 1
ATOM 537 N N . PRO A 1 66 ? -6.488 -16.25 -9.477 1 98.38 66 PRO A N 1
ATOM 538 C CA . PRO A 1 66 ? -5.543 -17.219 -10.031 1 98.38 66 PRO A CA 1
ATOM 539 C C . PRO A 1 66 ? -5.52 -18.547 -9.258 1 98.38 66 PRO A C 1
ATOM 541 O O . PRO A 1 66 ? -5.707 -18.547 -8.039 1 98.38 66 PRO A O 1
ATOM 544 N N . LEU A 1 67 ? -5.312 -19.625 -9.977 1 97.38 67 LEU A N 1
ATOM 545 C CA . LEU A 1 67 ? -5.172 -20.938 -9.352 1 97.38 67 LEU A CA 1
ATOM 546 C C . LEU A 1 67 ? -3.727 -21.406 -9.406 1 97.38 67 LEU A C 1
ATOM 548 O O . LEU A 1 67 ? -3.164 -21.828 -8.391 1 97.38 67 LEU A O 1
ATOM 552 N N . ASN A 1 68 ? -3.135 -21.422 -10.539 1 95.44 68 ASN A N 1
ATOM 553 C CA . ASN A 1 68 ? -1.741 -21.812 -10.719 1 95.44 68 ASN A CA 1
ATOM 554 C C . ASN A 1 68 ? -0.996 -20.844 -11.625 1 95.44 68 ASN A C 1
ATOM 556 O O . ASN A 1 68 ? -0.045 -21.234 -12.305 1 95.44 68 ASN A O 1
ATOM 560 N N . SER A 1 69 ? -1.477 -19.672 -11.742 1 96.19 69 SER A N 1
ATOM 561 C CA . SER A 1 69 ? -0.848 -18.578 -12.469 1 96.19 69 SER A CA 1
ATOM 562 C C . SER A 1 69 ? -0.441 -17.453 -11.523 1 96.19 69 SER A C 1
ATOM 564 O O . SER A 1 69 ? -0.879 -17.406 -10.375 1 96.19 69 SER A O 1
ATOM 566 N N . ILE A 1 70 ? 0.416 -16.594 -12.031 1 96.56 70 ILE A N 1
ATOM 567 C CA . ILE A 1 70 ? 0.831 -15.398 -11.289 1 96.56 70 ILE A CA 1
ATOM 568 C C . ILE A 1 70 ? 0.529 -14.148 -12.117 1 96.56 70 ILE A C 1
ATOM 570 O O . ILE A 1 70 ? 0.869 -14.078 -13.297 1 96.56 70 ILE A O 1
ATOM 574 N N . ILE A 1 71 ? -0.127 -13.258 -11.508 1 97.75 71 ILE A N 1
ATOM 575 C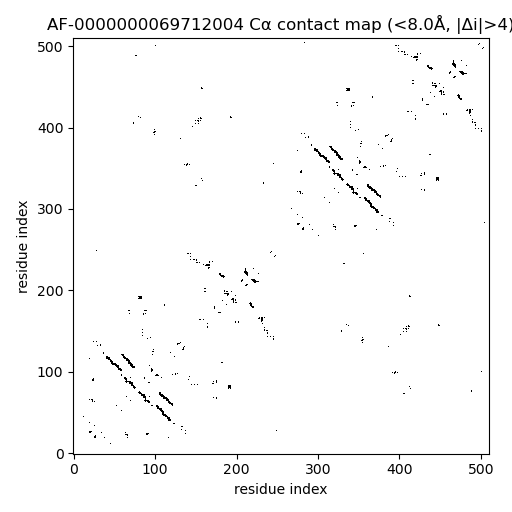 CA . ILE A 1 71 ? -0.412 -11.969 -12.125 1 97.75 71 ILE A CA 1
ATOM 576 C C . ILE A 1 71 ? 0.317 -10.859 -11.367 1 97.75 71 ILE A C 1
ATOM 578 O O . ILE A 1 71 ? 0.193 -10.75 -10.148 1 97.75 71 ILE A O 1
ATOM 582 N N . SER A 1 72 ? 1.074 -10.094 -12.07 1 97.38 72 SER A N 1
ATOM 583 C CA . SER A 1 72 ? 1.796 -8.969 -11.492 1 97.38 72 SER A CA 1
ATOM 584 C C . SER A 1 72 ? 1.01 -7.672 -11.648 1 97.38 72 SER A C 1
ATOM 586 O O . SER A 1 72 ? 0.465 -7.395 -12.719 1 97.38 72 SER A O 1
ATOM 588 N N . LEU A 1 73 ? 0.905 -6.949 -10.562 1 97.44 73 LEU A N 1
ATOM 589 C CA . LEU A 1 73 ? 0.476 -5.559 -10.641 1 97.44 73 LEU A CA 1
ATOM 590 C C . LEU A 1 73 ? 1.666 -4.633 -10.883 1 97.44 73 LEU A C 1
ATOM 592 O O . LEU A 1 73 ? 2.598 -4.594 -10.078 1 97.44 73 LEU A O 1
ATOM 596 N N . LEU A 1 74 ? 1.668 -3.898 -12 1 96.06 74 LEU A N 1
ATOM 597 C CA . LEU A 1 74 ? 2.795 -3.043 -12.359 1 96.06 74 LEU A CA 1
ATOM 598 C C . LEU A 1 74 ? 2.32 -1.644 -12.727 1 96.06 74 LEU A C 1
ATOM 600 O O . LEU A 1 74 ? 1.17 -1.461 -13.133 1 96.06 74 LEU A O 1
ATOM 604 N N . TYR A 1 75 ? 3.15 -0.712 -12.453 1 95.12 75 TYR A N 1
ATOM 605 C CA . TYR A 1 75 ? 2.953 0.622 -13.016 1 95.12 75 TYR A CA 1
ATOM 606 C C . TYR A 1 75 ? 3.885 0.865 -14.195 1 95.12 75 TYR A C 1
ATOM 608 O O . TYR A 1 75 ? 5.078 0.554 -14.125 1 95.12 75 TYR A O 1
ATOM 616 N N . VAL A 1 76 ? 3.33 1.384 -15.281 1 94 76 VAL A N 1
ATOM 617 C CA . VAL A 1 76 ? 4.094 1.695 -16.484 1 94 76 VAL A CA 1
ATOM 618 C C . VAL A 1 76 ? 4.266 3.207 -16.609 1 94 76 VAL A C 1
ATOM 620 O O . VAL A 1 76 ? 3.283 3.943 -16.719 1 94 76 VAL A O 1
ATOM 623 N N . MET A 1 77 ? 5.469 3.531 -16.672 1 94.31 77 MET A N 1
ATOM 624 C CA . MET A 1 77 ? 5.793 4.949 -16.797 1 94.31 77 MET A CA 1
ATOM 625 C C . MET A 1 77 ? 5.492 5.449 -18.203 1 94.31 77 MET A C 1
ATOM 627 O O . MET A 1 77 ? 5.309 4.652 -19.125 1 94.31 77 MET A O 1
ATOM 631 N N . GLU A 1 78 ? 5.551 6.781 -18.297 1 92.88 78 GLU A N 1
ATOM 632 C CA . GLU A 1 78 ? 5.344 7.414 -19.594 1 92.88 78 GLU A CA 1
ATOM 633 C C . GLU A 1 78 ? 6.402 6.965 -20.609 1 92.88 78 GLU A C 1
ATOM 635 O O . GLU A 1 78 ? 6.113 6.82 -21.797 1 92.88 78 GLU A O 1
ATOM 640 N N . ASN A 1 79 ? 7.586 6.676 -20.172 1 94.69 79 ASN A N 1
ATOM 641 C CA . ASN A 1 79 ? 8.672 6.289 -21.062 1 94.69 79 ASN A CA 1
ATOM 642 C C . ASN A 1 79 ? 8.664 4.789 -21.344 1 94.69 79 ASN A C 1
ATOM 644 O O . ASN A 1 79 ? 9.578 4.27 -21.984 1 94.69 79 ASN A O 1
ATOM 648 N N . GLY A 1 80 ? 7.703 4.102 -20.719 1 93.12 80 GLY A N 1
ATOM 649 C CA . GLY A 1 80 ? 7.555 2.684 -21 1 93.12 80 GLY A CA 1
ATOM 650 C C . GLY A 1 80 ? 8.188 1.798 -19.953 1 93.12 80 GLY A C 1
ATOM 651 O O . GLY A 1 80 ? 7.879 0.608 -19.859 1 93.12 80 GLY A O 1
ATOM 652 N N . ALA A 1 81 ? 9.109 2.375 -19.172 1 94.94 81 ALA A N 1
ATOM 653 C CA . ALA A 1 81 ? 9.695 1.6 -18.078 1 94.94 81 ALA A CA 1
ATOM 654 C C . ALA A 1 81 ? 8.625 1.171 -17.078 1 94.94 81 ALA A C 1
ATOM 656 O O . ALA A 1 81 ? 7.574 1.804 -16.969 1 94.94 81 ALA A O 1
ATOM 657 N N . SER A 1 82 ? 8.867 0.062 -16.422 1 95 82 SER A N 1
ATOM 658 C CA . SER A 1 82 ? 7.875 -0.447 -15.477 1 95 82 SER A CA 1
ATOM 659 C C . SER A 1 82 ? 8.547 -1.13 -14.289 1 95 82 SER A C 1
ATOM 661 O O . SER A 1 82 ? 9.742 -1.427 -14.336 1 95 82 SER A O 1
ATOM 663 N N . ALA A 1 83 ? 7.766 -1.272 -13.25 1 96.56 83 ALA A N 1
ATOM 664 C CA . ALA A 1 83 ? 8.18 -2.053 -12.086 1 96.56 83 ALA A CA 1
ATOM 665 C C . ALA A 1 83 ? 6.973 -2.705 -11.406 1 96.56 83 ALA A C 1
ATOM 667 O O . ALA A 1 83 ? 5.883 -2.127 -11.375 1 96.56 83 ALA A O 1
ATOM 668 N N . GLU A 1 84 ? 7.242 -3.855 -10.914 1 97.5 84 GLU A N 1
ATOM 669 C CA . GLU A 1 84 ? 6.215 -4.582 -10.172 1 97.5 84 GLU A CA 1
ATOM 670 C C . GLU A 1 84 ? 5.996 -3.973 -8.789 1 97.5 84 GLU A C 1
ATOM 672 O O . GLU A 1 84 ? 6.957 -3.668 -8.078 1 97.5 84 GLU A O 1
ATOM 677 N N . ILE A 1 85 ? 4.73 -3.852 -8.484 1 97 85 ILE A N 1
ATOM 678 C CA . ILE A 1 85 ? 4.348 -3.283 -7.199 1 97 85 ILE A CA 1
ATOM 679 C C . ILE A 1 85 ? 3.887 -4.395 -6.262 1 97 85 ILE A C 1
ATOM 681 O O . ILE A 1 85 ? 4.129 -4.34 -5.055 1 97 85 ILE A O 1
ATOM 685 N N . ALA A 1 86 ? 3.223 -5.32 -6.832 1 97.5 86 ALA A N 1
ATOM 686 C CA . ALA A 1 86 ? 2.709 -6.469 -6.086 1 97.5 86 ALA A CA 1
ATOM 687 C C . ALA A 1 86 ? 2.492 -7.668 -7.008 1 97.5 86 ALA A C 1
ATOM 689 O O . ALA A 1 86 ? 2.43 -7.516 -8.227 1 97.5 86 ALA A O 1
ATOM 690 N N . VAL A 1 87 ? 2.385 -8.82 -6.383 1 97.62 87 VAL A N 1
ATOM 691 C CA . VAL A 1 87 ? 2.148 -10.062 -7.113 1 97.62 87 VAL A CA 1
ATOM 692 C C . VAL A 1 87 ? 0.916 -10.766 -6.551 1 97.62 87 VAL A C 1
ATOM 694 O O . VAL A 1 87 ? 0.705 -10.781 -5.336 1 97.62 87 VAL A O 1
ATOM 697 N N . VAL A 1 88 ? 0.151 -11.273 -7.449 1 98.12 88 VAL A N 1
ATOM 698 C CA . VAL A 1 88 ? -1.084 -11.953 -7.074 1 98.12 88 VAL A CA 1
ATOM 699 C C . VAL A 1 88 ? -1.059 -13.391 -7.594 1 98.12 88 VAL A C 1
ATOM 701 O O . VAL A 1 88 ? -0.771 -13.625 -8.766 1 98.12 88 VAL A O 1
ATOM 704 N N . GLY A 1 89 ? -1.264 -14.344 -6.723 1 97.44 89 GLY A N 1
ATOM 705 C CA . GLY A 1 89 ? -1.417 -15.742 -7.078 1 97.44 89 GLY A CA 1
ATOM 706 C C . GLY A 1 89 ? -2.658 -16.375 -6.48 1 97.44 89 GLY A C 1
ATOM 707 O O . GLY A 1 89 ? -3.719 -15.75 -6.426 1 97.44 89 GLY A O 1
ATOM 708 N N . ASN A 1 90 ? -2.559 -17.656 -6.09 1 96.62 90 ASN A N 1
ATOM 709 C CA . ASN A 1 90 ? -3.713 -18.391 -5.59 1 96.62 90 ASN A CA 1
ATOM 710 C C . ASN A 1 90 ? -4.117 -17.922 -4.195 1 96.62 90 ASN A C 1
ATOM 712 O O . ASN A 1 90 ? -5.094 -18.406 -3.627 1 96.62 90 ASN A O 1
ATOM 716 N N . ASP A 1 91 ? -3.434 -16.938 -3.713 1 95.75 91 ASP A N 1
ATOM 717 C CA . ASP A 1 91 ? -3.73 -16.406 -2.385 1 95.75 91 ASP A CA 1
ATOM 718 C C . ASP A 1 91 ? -4.57 -15.141 -2.475 1 95.75 91 ASP A C 1
ATOM 720 O O . ASP A 1 91 ? -4.863 -14.508 -1.457 1 95.75 91 ASP A O 1
ATOM 724 N N . GLY A 1 92 ? -4.914 -14.75 -3.701 1 97.19 92 GLY A N 1
ATOM 725 C CA . GLY A 1 92 ? -5.594 -13.469 -3.781 1 97.19 92 GLY A CA 1
ATOM 726 C C . GLY A 1 92 ? -6.41 -13.305 -5.051 1 97.19 92 GLY A C 1
ATOM 727 O O . GLY A 1 92 ? -6.957 -14.273 -5.574 1 97.19 92 GLY A O 1
ATOM 728 N N . MET A 1 93 ? -6.605 -11.977 -5.391 1 98.12 93 MET A N 1
ATOM 729 C CA . MET A 1 93 ? -7.395 -11.648 -6.57 1 98.12 93 MET A CA 1
ATOM 730 C C . MET A 1 93 ? -6.938 -10.32 -7.176 1 98.12 93 MET A C 1
ATOM 732 O O . MET A 1 93 ? -6.32 -9.5 -6.492 1 98.12 93 MET A O 1
ATOM 736 N N . VAL A 1 94 ? -7.176 -10.164 -8.477 1 97.75 94 VAL A N 1
ATOM 737 C CA . VAL A 1 94 ? -7.008 -8.898 -9.18 1 97.75 94 VAL A CA 1
ATOM 738 C C . VAL A 1 94 ? -8.344 -8.156 -9.234 1 97.75 94 VAL A C 1
ATOM 740 O O . VAL A 1 94 ? -9.375 -8.75 -9.57 1 97.75 94 VAL A O 1
ATOM 743 N N . GLY A 1 95 ? -8.312 -6.883 -8.852 1 95.88 95 GLY A N 1
ATOM 744 C CA . GLY A 1 95 ? -9.523 -6.086 -8.992 1 95.88 95 GLY A CA 1
ATOM 745 C C . GLY A 1 95 ? -9.953 -5.426 -7.699 1 95.88 95 GLY A C 1
ATOM 746 O O . GLY A 1 95 ? -11.133 -5.109 -7.523 1 95.88 95 GLY A O 1
ATOM 747 N N . VAL A 1 96 ? -9.07 -5.199 -6.785 1 95.12 96 VAL A N 1
ATOM 748 C CA . VAL A 1 96 ? -9.352 -4.637 -5.473 1 95.12 96 VAL A CA 1
ATOM 749 C C . VAL A 1 96 ? -9.984 -3.254 -5.625 1 95.12 96 VAL A C 1
ATOM 751 O O . VAL A 1 96 ? -10.852 -2.869 -4.836 1 95.12 96 VAL A O 1
ATOM 754 N N . ALA A 1 97 ? -9.664 -2.549 -6.668 1 92.56 97 ALA A N 1
ATOM 755 C CA . ALA A 1 97 ? -10.156 -1.192 -6.898 1 92.56 97 ALA A CA 1
ATOM 756 C C . ALA A 1 97 ? -11.664 -1.186 -7.109 1 92.56 97 ALA A C 1
ATOM 758 O O . ALA A 1 97 ? -12.328 -0.169 -6.879 1 92.56 97 ALA A O 1
ATOM 759 N N . LEU A 1 98 ? -12.195 -2.27 -7.5 1 93.5 98 LEU A N 1
ATOM 760 C CA . LEU A 1 98 ? -13.609 -2.375 -7.828 1 93.5 98 LEU A CA 1
ATOM 761 C C . LEU A 1 98 ? -14.477 -2.043 -6.617 1 93.5 98 LEU A C 1
ATOM 763 O O . LEU A 1 98 ? -15.422 -1.26 -6.723 1 93.5 98 LEU A O 1
ATOM 767 N N . PHE A 1 99 ? -14.086 -2.58 -5.473 1 93.44 99 PHE A N 1
ATOM 768 C CA . PHE A 1 99 ? -14.961 -2.418 -4.316 1 93.44 99 PHE A CA 1
ATOM 769 C C . PHE A 1 99 ? -14.469 -1.299 -3.412 1 93.44 99 PHE A C 1
ATOM 771 O O . PHE A 1 99 ? -15.188 -0.853 -2.516 1 93.44 99 PHE A O 1
ATOM 778 N N . MET A 1 100 ? -13.297 -0.833 -3.643 1 91 100 MET A N 1
ATOM 779 C CA . MET A 1 100 ? -12.773 0.277 -2.848 1 91 100 MET A CA 1
ATOM 780 C C . MET A 1 100 ? -13.438 1.592 -3.254 1 91 100 MET A C 1
ATOM 782 O O . MET A 1 100 ? -13.375 2.574 -2.514 1 91 100 MET A O 1
ATOM 786 N N . GLY A 1 101 ? -14.141 1.671 -4.355 1 81.81 101 GLY A N 1
ATOM 787 C CA . GLY A 1 101 ? -14.852 2.857 -4.801 1 81.81 101 GLY A CA 1
ATOM 788 C C . GLY A 1 101 ? -14.211 3.529 -5.996 1 81.81 101 GLY A C 1
ATOM 789 O O . GLY A 1 101 ? -14.758 4.488 -6.547 1 81.81 101 GLY A O 1
ATOM 790 N N . GLY A 1 102 ? -13.125 3.1 -6.43 1 75.44 102 GLY A N 1
ATOM 791 C CA . GLY A 1 102 ? -12.445 3.717 -7.559 1 75.44 102 GLY A CA 1
ATOM 792 C C . GLY A 1 102 ? -12.938 3.207 -8.898 1 75.44 102 GLY A C 1
ATOM 793 O O . GLY A 1 102 ? -13.039 3.971 -9.867 1 75.44 102 GLY A O 1
ATOM 794 N N . GLU A 1 103 ? -13.258 2.07 -9.016 1 80.25 103 GLU A N 1
ATOM 795 C CA . GLU A 1 103 ? -13.727 1.36 -10.203 1 80.25 103 GLU A CA 1
ATOM 796 C C . GLU A 1 103 ? -12.617 1.225 -11.234 1 80.25 103 GLU A C 1
ATOM 798 O O . GLU A 1 103 ? -12.789 0.544 -12.25 1 80.25 103 GLU A O 1
ATOM 803 N N . SER A 1 104 ? -11.602 1.986 -11.023 1 81.75 104 SER A N 1
ATOM 804 C CA . SER A 1 104 ? -10.398 1.857 -11.844 1 81.75 104 SER A CA 1
ATOM 805 C C . SER A 1 104 ? -9.133 1.896 -10.984 1 81.75 104 SER A C 1
ATOM 807 O O . SER A 1 104 ? -9.211 2.135 -9.781 1 81.75 104 SER A O 1
ATOM 809 N N . THR A 1 105 ? -8.055 1.449 -11.648 1 84.12 105 THR A N 1
ATOM 810 C CA . THR A 1 105 ? -6.773 1.459 -10.953 1 84.12 105 THR A CA 1
ATOM 811 C C . THR A 1 105 ? -5.688 2.076 -11.836 1 84.12 105 THR A C 1
ATOM 813 O O . THR A 1 105 ? -5.852 2.174 -13.055 1 84.12 105 THR A O 1
ATOM 816 N N . THR A 1 106 ? -4.641 2.508 -11.172 1 90.06 106 THR A N 1
ATOM 817 C CA . THR A 1 106 ? -3.514 3.102 -11.891 1 90.06 106 THR A CA 1
ATOM 818 C C . THR A 1 106 ? -2.52 2.025 -12.32 1 90.06 106 THR A C 1
ATOM 820 O O . THR A 1 106 ? -1.64 2.279 -13.141 1 90.06 106 THR A O 1
ATOM 823 N N . SER A 1 107 ? -2.674 0.833 -11.789 1 93.12 107 SER A N 1
ATOM 824 C CA . SER A 1 107 ? -1.744 -0.248 -12.102 1 93.12 107 SER A CA 1
ATOM 825 C C . SER A 1 107 ? -2.258 -1.106 -13.25 1 93.12 107 SER A C 1
ATOM 827 O O . SER A 1 107 ? -3.465 -1.158 -13.508 1 93.12 107 SER A O 1
ATOM 829 N N . ARG A 1 108 ? -1.34 -1.644 -13.953 1 95.56 108 ARG A N 1
ATOM 830 C CA . ARG A 1 108 ? -1.611 -2.672 -14.953 1 95.56 108 ARG A CA 1
ATOM 831 C C . ARG A 1 108 ? -1.394 -4.066 -14.375 1 95.56 108 ARG A C 1
ATOM 833 O O . ARG A 1 108 ? -0.425 -4.301 -13.648 1 95.56 108 ARG A O 1
ATOM 840 N N . ALA A 1 109 ? -2.338 -4.973 -14.688 1 97.31 109 ALA A N 1
ATOM 841 C CA . ALA A 1 109 ? -2.189 -6.359 -14.258 1 97.31 109 ALA A CA 1
ATOM 842 C C . ALA A 1 109 ? -1.771 -7.25 -15.422 1 97.31 109 ALA A C 1
ATOM 844 O O . ALA A 1 109 ? -2.52 -7.414 -16.391 1 97.31 109 ALA A O 1
ATOM 845 N N . ILE A 1 110 ? -0.593 -7.875 -15.305 1 96.75 110 ILE A N 1
ATOM 846 C CA . ILE A 1 110 ? -0.024 -8.656 -16.391 1 96.75 110 ILE A CA 1
ATOM 847 C C . ILE A 1 110 ? 0.307 -10.062 -15.898 1 96.75 110 ILE A C 1
ATOM 849 O O . ILE A 1 110 ? 0.814 -10.234 -14.789 1 96.75 110 ILE A O 1
ATOM 853 N N . VAL A 1 111 ? -0.008 -11.062 -16.734 1 97.19 111 VAL A N 1
ATOM 854 C CA . VAL A 1 111 ? 0.3 -12.445 -16.391 1 97.19 111 VAL A CA 1
ATOM 855 C C . VAL A 1 111 ? 1.802 -12.688 -16.531 1 97.19 111 VAL A C 1
ATOM 857 O O . VAL A 1 111 ? 2.379 -12.469 -17.594 1 97.19 111 VAL A O 1
ATOM 860 N N . GLN A 1 112 ? 2.385 -13.125 -15.461 1 93.94 112 GLN A N 1
ATOM 861 C CA . GLN A 1 112 ? 3.824 -13.367 -15.438 1 93.94 112 GLN A CA 1
ATOM 862 C C . GLN A 1 112 ? 4.137 -14.859 -15.5 1 93.94 112 GLN A C 1
ATOM 864 O O . GLN A 1 112 ? 5.215 -15.25 -15.945 1 93.94 112 GLN A O 1
ATOM 869 N N . SER A 1 113 ? 3.316 -15.586 -14.969 1 93.62 113 SER A N 1
ATOM 870 C CA . SER A 1 113 ? 3.355 -17.047 -15.094 1 93.62 113 SER A CA 1
ATOM 871 C C . SER A 1 113 ? 2.031 -17.594 -15.617 1 93.62 113 SER A C 1
ATOM 873 O O . SER A 1 113 ? 0.983 -17.391 -15 1 93.62 113 SER A O 1
ATOM 875 N N . ALA A 1 114 ? 2.146 -18.281 -16.719 1 94.88 114 ALA A N 1
ATOM 876 C CA . ALA A 1 114 ? 0.949 -18.812 -17.359 1 94.88 114 ALA A CA 1
ATOM 877 C C . ALA A 1 114 ? 0.275 -19.859 -16.484 1 94.88 114 ALA A C 1
ATOM 879 O O . ALA A 1 114 ? 0.917 -20.469 -15.617 1 94.88 114 ALA A O 1
ATOM 880 N N . GLY A 1 115 ? -1.042 -20.047 -16.75 1 95.44 115 GLY A N 1
ATOM 881 C CA . GLY A 1 115 ? -1.886 -21 -16.031 1 95.44 115 GLY A CA 1
ATOM 882 C C . GLY A 1 115 ? -3.365 -20.688 -16.172 1 95.44 115 GLY A C 1
ATOM 883 O O . GLY A 1 115 ? -3.83 -20.281 -17.234 1 95.44 115 GLY A O 1
ATOM 884 N N . VAL A 1 116 ? -4.066 -21 -15.086 1 97.44 116 VAL A N 1
ATOM 885 C CA . VAL A 1 116 ? -5.504 -20.766 -15.156 1 97.44 116 VAL A CA 1
ATOM 886 C C . VAL A 1 116 ? -5.941 -19.891 -13.984 1 97.44 116 VAL A C 1
ATOM 888 O O . VAL A 1 116 ? -5.215 -19.75 -13 1 97.44 116 VAL A O 1
ATOM 891 N N . ALA A 1 117 ? -7.09 -19.297 -14.125 1 98.44 117 ALA A N 1
ATOM 892 C CA . ALA A 1 117 ? -7.77 -18.5 -13.109 1 98.44 117 ALA A CA 1
ATOM 893 C C . ALA A 1 117 ? -9.281 -18.594 -13.258 1 98.44 117 ALA A C 1
ATOM 895 O O . ALA A 1 117 ? -9.789 -18.938 -14.328 1 98.44 117 ALA A O 1
ATOM 896 N N . TYR A 1 118 ? -9.922 -18.375 -12.203 1 98.56 118 TYR A N 1
ATOM 897 C CA . TYR A 1 118 ? -11.344 -18.062 -12.328 1 98.56 118 TYR A CA 1
ATOM 898 C C . TYR A 1 118 ? -11.57 -16.562 -12.477 1 98.56 118 TYR A C 1
ATOM 900 O O . TYR A 1 118 ? -10.898 -15.766 -11.82 1 98.56 118 TYR A O 1
ATOM 908 N N . ARG A 1 119 ? -12.492 -16.219 -13.258 1 98.38 119 ARG A N 1
ATOM 909 C CA . ARG A 1 119 ? -12.906 -14.812 -13.305 1 98.38 119 ARG A CA 1
ATOM 910 C C . ARG A 1 119 ? -14.391 -14.672 -12.977 1 98.38 119 ARG A C 1
ATOM 912 O O . ARG A 1 119 ? -15.156 -15.625 -13.117 1 98.38 119 ARG A O 1
ATOM 919 N N . LEU A 1 120 ? -14.781 -13.625 -12.484 1 98.56 120 LEU A N 1
ATOM 920 C CA . LEU A 1 120 ? -16.125 -13.25 -12.078 1 98.56 120 LEU A CA 1
ATOM 921 C C . LEU A 1 120 ? -16.469 -11.844 -12.555 1 98.56 120 LEU A C 1
ATOM 923 O O . LEU A 1 120 ? -15.625 -10.945 -12.5 1 98.56 120 LEU A O 1
ATOM 927 N N . PHE A 1 121 ? -17.672 -11.648 -13.086 1 97.81 121 PHE A N 1
ATOM 928 C CA . PHE A 1 121 ? -18.125 -10.305 -13.438 1 97.81 121 PHE A CA 1
ATOM 929 C C . PHE A 1 121 ? -18.031 -9.375 -12.242 1 97.81 121 PHE A C 1
ATOM 931 O O . PHE A 1 121 ? -18.5 -9.703 -11.156 1 97.81 121 PHE A O 1
ATOM 938 N N . GLY A 1 122 ? -17.422 -8.234 -12.438 1 96.38 122 GLY A N 1
ATOM 939 C CA . GLY A 1 122 ? -17.156 -7.293 -11.367 1 96.38 122 GLY A CA 1
ATOM 940 C C . GLY A 1 122 ? -18.391 -6.91 -10.578 1 96.38 122 GLY A C 1
ATOM 941 O O . GLY A 1 122 ? -18.344 -6.844 -9.352 1 96.38 122 GLY A O 1
ATOM 942 N N . GLN A 1 123 ? -19.438 -6.711 -11.297 1 95.94 123 GLN A N 1
ATOM 943 C CA . GLN A 1 123 ? -20.672 -6.273 -10.641 1 95.94 123 GLN A CA 1
ATOM 944 C C . GLN A 1 123 ? -21.188 -7.336 -9.672 1 95.94 123 GLN A C 1
ATOM 946 O O . GLN A 1 123 ? -21.75 -7.008 -8.633 1 95.94 123 GLN A O 1
ATOM 951 N N . ARG A 1 124 ? -21 -8.586 -9.977 1 97.44 124 ARG A N 1
ATOM 952 C CA . ARG A 1 124 ? -21.438 -9.656 -9.086 1 97.44 124 ARG A CA 1
ATOM 953 C C . ARG A 1 124 ? -20.656 -9.641 -7.781 1 97.44 124 ARG A C 1
ATOM 955 O O . ARG A 1 124 ? -21.219 -9.859 -6.707 1 97.44 124 ARG A O 1
ATOM 962 N N . LEU A 1 125 ? -19.375 -9.422 -7.938 1 97.31 125 LEU A N 1
ATOM 963 C CA . LEU A 1 125 ? -18.562 -9.312 -6.734 1 97.31 125 LEU A CA 1
ATOM 964 C C . LEU A 1 125 ? -19 -8.117 -5.895 1 97.31 125 LEU A C 1
ATOM 966 O O . LEU A 1 125 ? -19.109 -8.219 -4.668 1 97.31 125 LEU A O 1
ATOM 970 N N . LYS A 1 126 ? -19.219 -6.992 -6.555 1 96.31 126 LYS A N 1
ATOM 971 C CA . LYS A 1 126 ? -19.625 -5.777 -5.863 1 96.31 126 LYS A CA 1
ATOM 972 C C . LYS A 1 126 ? -20.953 -5.98 -5.133 1 96.31 126 LYS A C 1
ATOM 974 O O . LYS A 1 126 ? -21.125 -5.516 -4.008 1 96.31 126 LYS A O 1
ATOM 979 N N . ASP A 1 127 ? -21.859 -6.684 -5.777 1 97.06 127 ASP A N 1
ATOM 980 C CA . ASP A 1 127 ? -23.156 -6.965 -5.16 1 97.06 127 ASP A CA 1
ATOM 981 C C . ASP A 1 127 ? -22.984 -7.789 -3.885 1 97.06 127 ASP A C 1
ATOM 983 O O . ASP A 1 127 ? -23.594 -7.492 -2.861 1 97.06 127 ASP A O 1
ATOM 987 N N . GLU A 1 128 ? -22.156 -8.781 -4.008 1 97.81 128 GLU A N 1
ATOM 988 C CA . GLU A 1 128 ? -21.922 -9.617 -2.83 1 97.81 128 GLU A CA 1
ATOM 989 C C . GLU A 1 128 ? -21.188 -8.836 -1.737 1 97.81 128 GLU A C 1
ATOM 991 O O . GLU A 1 128 ? -21.516 -8.969 -0.554 1 97.81 128 GLU A O 1
ATOM 996 N N . PHE A 1 129 ? -20.266 -8.031 -2.107 1 97.5 129 PHE A N 1
ATOM 997 C CA . PHE A 1 129 ? -19.547 -7.176 -1.18 1 97.5 129 PHE A CA 1
ATOM 998 C C . PHE A 1 129 ? -20.5 -6.25 -0.436 1 97.5 129 PHE A C 1
ATOM 1000 O O . PHE A 1 129 ? -20.359 -6.039 0.77 1 97.5 129 PHE A O 1
ATOM 1007 N N . ASN A 1 130 ? -21.453 -5.75 -1.139 1 96.12 130 ASN A N 1
ATOM 1008 C CA . ASN A 1 130 ? -22.391 -4.762 -0.613 1 96.12 130 ASN A CA 1
ATOM 1009 C C . ASN A 1 130 ? -23.438 -5.41 0.273 1 96.12 130 ASN A C 1
ATOM 1011 O O . ASN A 1 130 ? -24.281 -4.715 0.861 1 96.12 130 ASN A O 1
ATOM 1015 N N . ARG A 1 131 ? -23.344 -6.738 0.385 1 96.44 131 ARG A N 1
ATOM 1016 C CA . ARG A 1 131 ? -24.156 -7.414 1.384 1 96.44 131 ARG A CA 1
ATOM 1017 C C . ARG A 1 131 ? -23.562 -7.266 2.777 1 96.44 131 ARG A C 1
ATOM 1019 O O . ARG A 1 131 ? -24.219 -7.551 3.777 1 96.44 131 ARG A O 1
ATOM 1026 N N . HIS A 1 132 ? -22.344 -6.816 2.789 1 95.75 132 HIS A N 1
ATOM 1027 C CA . HIS A 1 132 ? -21.625 -6.492 4.02 1 95.75 132 HIS A CA 1
ATOM 1028 C C . HIS A 1 132 ? -21.484 -7.723 4.906 1 95.75 132 HIS A C 1
ATOM 1030 O O . HIS A 1 132 ? -21.656 -7.641 6.125 1 95.75 132 HIS A O 1
ATOM 1036 N N . GLY A 1 133 ? -21.297 -8.867 4.309 1 95.19 133 GLY A N 1
ATOM 1037 C CA . GLY A 1 133 ? -21.094 -10.125 5.008 1 95.19 133 GLY A CA 1
ATOM 1038 C C . GLY A 1 133 ? -19.656 -10.586 5.008 1 95.19 133 GLY A C 1
ATOM 1039 O O . GLY A 1 133 ? -18.734 -9.773 5.125 1 95.19 133 GLY A O 1
ATOM 1040 N N . ALA A 1 134 ? -19.453 -11.875 4.926 1 96.31 134 ALA A N 1
ATOM 1041 C CA . ALA A 1 134 ? -18.156 -12.516 5.078 1 96.31 134 ALA A CA 1
ATOM 1042 C C . ALA A 1 134 ? -17.203 -12.094 3.963 1 96.31 134 ALA A C 1
ATOM 1044 O O . ALA A 1 134 ? -15.992 -11.945 4.191 1 96.31 134 ALA A O 1
ATOM 1045 N N . LEU A 1 135 ? -17.75 -11.875 2.807 1 97.5 135 LEU A N 1
ATOM 1046 C CA . LEU A 1 135 ? -16.891 -11.5 1.684 1 97.5 135 LEU A CA 1
ATOM 1047 C C . LEU A 1 135 ? -16.266 -10.133 1.912 1 97.5 135 LEU A C 1
ATOM 1049 O O . LEU A 1 135 ? -15.086 -9.93 1.607 1 97.5 135 LEU A O 1
ATOM 1053 N N . LEU A 1 136 ? -17.031 -9.211 2.445 1 97.06 136 LEU A N 1
ATOM 1054 C CA . LEU A 1 136 ? -16.5 -7.887 2.75 1 97.06 136 LEU A CA 1
ATOM 1055 C C . LEU A 1 136 ? -15.281 -7.98 3.652 1 97.06 136 LEU A C 1
ATOM 1057 O O . LEU A 1 136 ? -14.211 -7.469 3.312 1 97.06 136 LEU A O 1
ATOM 1061 N N . HIS A 1 137 ? -15.414 -8.703 4.715 1 96.12 137 HIS A N 1
ATOM 1062 C CA . HIS A 1 137 ? -14.344 -8.789 5.699 1 96.12 137 HIS A CA 1
ATOM 1063 C C . HIS A 1 137 ? -13.125 -9.5 5.125 1 96.12 137 HIS A C 1
ATOM 1065 O O . HIS A 1 137 ? -11.984 -9.109 5.402 1 96.12 137 HIS A O 1
ATOM 1071 N N . LEU A 1 138 ? -13.375 -10.508 4.363 1 96.81 138 LEU A N 1
ATOM 1072 C CA . LEU A 1 138 ? -12.289 -11.25 3.73 1 96.81 138 LEU A CA 1
ATOM 1073 C C . LEU A 1 138 ? -11.516 -10.352 2.768 1 96.81 138 LEU A C 1
ATOM 1075 O O . LEU A 1 138 ? -10.281 -10.344 2.775 1 96.81 138 LEU A O 1
ATOM 1079 N N . LEU A 1 139 ? -12.266 -9.57 1.97 1 97.38 139 LEU A N 1
ATOM 1080 C CA . LEU A 1 139 ? -11.625 -8.719 0.977 1 97.38 139 LEU A CA 1
ATOM 1081 C C . LEU A 1 139 ? -10.906 -7.551 1.647 1 97.38 139 LEU A C 1
ATOM 1083 O O . LEU A 1 139 ? -9.867 -7.09 1.156 1 97.38 139 LEU A O 1
ATOM 1087 N N . LEU A 1 140 ? -11.406 -7.129 2.775 1 96.62 140 LEU A N 1
ATOM 1088 C CA . LEU A 1 140 ? -10.703 -6.105 3.541 1 96.62 140 LEU A CA 1
ATOM 1089 C C . LEU A 1 140 ? -9.383 -6.641 4.074 1 96.62 140 LEU A C 1
ATOM 1091 O O . LEU A 1 140 ? -8.352 -5.969 3.979 1 96.62 140 LEU A O 1
ATOM 1095 N N . ARG A 1 141 ? -9.359 -7.82 4.57 1 96.5 141 ARG A N 1
ATOM 1096 C CA . ARG A 1 141 ? -8.117 -8.438 5.039 1 96.5 141 ARG A CA 1
ATOM 1097 C C . ARG A 1 141 ? -7.125 -8.602 3.893 1 96.5 141 ARG A C 1
ATOM 1099 O O . ARG A 1 141 ? -5.934 -8.32 4.047 1 96.5 141 ARG A O 1
ATOM 1106 N N . TYR A 1 142 ? -7.645 -9.047 2.781 1 97.25 142 TYR A N 1
ATOM 1107 C CA . TYR A 1 142 ? -6.773 -9.195 1.62 1 97.25 142 TYR A CA 1
ATOM 1108 C C . TYR A 1 142 ? -6.184 -7.855 1.203 1 97.25 142 TYR A C 1
ATOM 1110 O O . TYR A 1 142 ? -5.016 -7.777 0.82 1 97.25 142 TYR A O 1
ATOM 1118 N N . SER A 1 143 ? -6.973 -6.809 1.219 1 96.25 143 SER A N 1
ATOM 1119 C CA . SER A 1 143 ? -6.496 -5.473 0.876 1 96.25 143 SER A CA 1
ATOM 1120 C C . SER A 1 143 ? -5.379 -5.027 1.812 1 96.25 143 SER A C 1
ATOM 1122 O O . SER A 1 143 ? -4.426 -4.371 1.384 1 96.25 143 SER A O 1
ATOM 1124 N N . GLN A 1 144 ? -5.512 -5.387 3.059 1 95.31 144 GLN A N 1
ATOM 1125 C CA . GLN A 1 144 ? -4.453 -5.09 4.02 1 95.31 144 GLN A CA 1
ATOM 1126 C C . GLN A 1 144 ? -3.158 -5.812 3.652 1 95.31 144 GLN A C 1
ATOM 1128 O O . GLN A 1 144 ? -2.07 -5.246 3.773 1 95.31 144 GLN A O 1
ATOM 1133 N N . ILE A 1 145 ? -3.246 -7.016 3.244 1 96.12 145 ILE A N 1
ATOM 1134 C CA . ILE A 1 145 ? -2.084 -7.777 2.805 1 96.12 145 ILE A CA 1
ATOM 1135 C C . ILE A 1 145 ? -1.441 -7.094 1.601 1 96.12 145 ILE A C 1
ATOM 1137 O O . ILE A 1 145 ? -0.216 -6.98 1.524 1 96.12 145 ILE A O 1
ATOM 1141 N N . LEU A 1 146 ? -2.291 -6.656 0.682 1 96.19 146 LEU A N 1
ATOM 1142 C CA . LEU A 1 146 ? -1.806 -5.973 -0.513 1 96.19 146 LEU A CA 1
ATOM 1143 C C . LEU A 1 146 ? -1.079 -4.684 -0.147 1 96.19 146 LEU A C 1
ATOM 1145 O O . LEU A 1 146 ? -0.015 -4.391 -0.695 1 96.19 146 LEU A O 1
ATOM 1149 N N . LEU A 1 147 ? -1.613 -3.906 0.798 1 95.62 147 LEU A N 1
ATOM 1150 C CA . LEU A 1 147 ? -0.96 -2.703 1.306 1 95.62 147 LEU A CA 1
ATOM 1151 C C . LEU A 1 147 ? 0.411 -3.033 1.885 1 95.62 147 LEU A C 1
ATOM 1153 O O . LEU A 1 147 ? 1.387 -2.326 1.623 1 95.62 147 LEU A O 1
ATOM 1157 N N . THR A 1 148 ? 0.462 -4.105 2.602 1 95.62 148 THR A N 1
ATOM 1158 C CA . THR A 1 148 ? 1.721 -4.52 3.211 1 95.62 148 THR A CA 1
ATOM 1159 C C . THR A 1 148 ? 2.738 -4.906 2.143 1 95.62 148 THR A C 1
ATOM 1161 O O . THR A 1 148 ? 3.912 -4.539 2.234 1 95.62 148 THR A O 1
ATOM 1164 N N . GLN A 1 149 ? 2.289 -5.66 1.175 1 96.75 149 GLN A N 1
ATOM 1165 C CA . GLN A 1 149 ? 3.174 -6.031 0.077 1 96.75 149 GLN A CA 1
ATOM 1166 C C . GLN A 1 149 ? 3.768 -4.793 -0.594 1 96.75 149 GLN A C 1
ATOM 1168 O O . GLN A 1 149 ? 4.98 -4.715 -0.797 1 96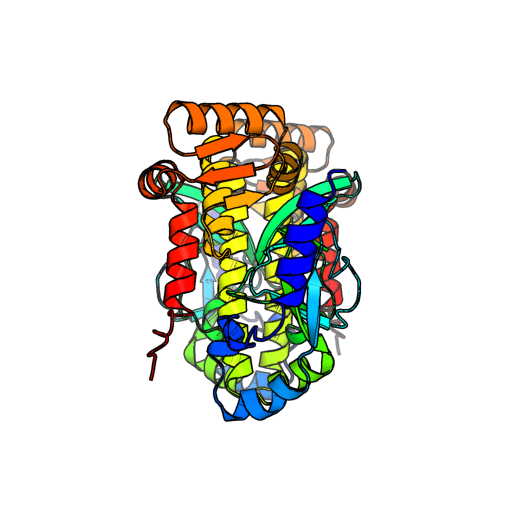.75 149 GLN A O 1
ATOM 1173 N N . MET A 1 150 ? 2.947 -3.834 -0.896 1 96.75 150 MET A N 1
ATOM 1174 C CA . MET A 1 150 ? 3.385 -2.625 -1.589 1 96.75 150 MET A CA 1
ATOM 1175 C C . MET A 1 150 ? 4.344 -1.816 -0.72 1 96.75 150 MET A C 1
ATOM 1177 O O . MET A 1 150 ? 5.336 -1.284 -1.214 1 96.75 150 MET A O 1
ATOM 1181 N N . ALA A 1 151 ? 3.996 -1.736 0.549 1 96.44 151 ALA A N 1
ATOM 1182 C CA . ALA A 1 151 ? 4.863 -1.022 1.483 1 96.44 151 ALA A CA 1
ATOM 1183 C C . ALA A 1 151 ? 6.258 -1.642 1.522 1 96.44 151 ALA A C 1
ATOM 1185 O O . ALA A 1 151 ? 7.262 -0.934 1.405 1 96.44 151 ALA A O 1
ATOM 1186 N N . GLN A 1 152 ? 6.309 -2.932 1.675 1 97 152 GLN A N 1
ATOM 1187 C CA . GLN A 1 152 ? 7.59 -3.625 1.767 1 97 152 GLN A CA 1
ATOM 1188 C C . GLN A 1 152 ? 8.359 -3.529 0.454 1 97 152 GLN A C 1
ATOM 1190 O O . GLN A 1 152 ? 9.594 -3.459 0.456 1 97 152 GLN A O 1
ATOM 1195 N N . THR A 1 153 ? 7.621 -3.568 -0.673 1 97.5 153 THR A N 1
ATOM 1196 C CA . THR A 1 153 ? 8.281 -3.375 -1.961 1 97.5 153 THR A CA 1
ATOM 1197 C C . THR A 1 153 ? 8.953 -2.006 -2.025 1 97.5 153 THR A C 1
ATOM 1199 O O . THR A 1 153 ? 10.109 -1.896 -2.434 1 97.5 153 THR A O 1
ATOM 1202 N N . ALA A 1 154 ? 8.266 -0.973 -1.605 1 96.44 154 ALA A N 1
ATOM 1203 C CA . ALA A 1 154 ? 8.789 0.388 -1.646 1 96.44 154 ALA A CA 1
ATOM 1204 C C . ALA A 1 154 ? 10.062 0.508 -0.812 1 96.44 154 ALA A C 1
ATOM 1206 O O . ALA A 1 154 ? 11.062 1.061 -1.271 1 96.44 154 ALA A O 1
ATOM 1207 N N . VAL A 1 155 ? 10.07 -0.047 0.361 1 96.5 155 VAL A N 1
ATOM 1208 C CA . VAL A 1 155 ? 11.211 0.119 1.26 1 96.5 155 VAL A CA 1
ATOM 1209 C C . VAL A 1 155 ? 12.352 -0.795 0.823 1 96.5 155 VAL A C 1
ATOM 1211 O O . VAL A 1 155 ? 13.523 -0.414 0.898 1 96.5 155 VAL A O 1
ATOM 1214 N N . CYS A 1 156 ? 12.039 -1.967 0.375 1 97.12 156 CYS A N 1
ATOM 1215 C CA . CYS A 1 156 ? 13.039 -2.9 -0.119 1 97.12 156 CYS A CA 1
ATOM 1216 C C . CYS A 1 156 ? 13.82 -2.299 -1.281 1 97.12 156 CYS A C 1
ATOM 1218 O O . CYS A 1 156 ? 15.047 -2.443 -1.356 1 97.12 156 CYS A O 1
ATOM 1220 N N . ASN A 1 157 ? 13.133 -1.641 -2.146 1 95.75 157 ASN A N 1
ATOM 1221 C CA . ASN A 1 157 ? 13.734 -1.012 -3.316 1 95.75 157 ASN A CA 1
ATOM 1222 C C . ASN A 1 157 ? 14.836 -0.03 -2.92 1 95.75 157 ASN A C 1
ATOM 1224 O O . ASN A 1 157 ? 15.789 0.179 -3.674 1 95.75 157 ASN A O 1
ATOM 1228 N N . ARG A 1 158 ? 14.719 0.469 -1.733 1 95.56 158 ARG A N 1
ATOM 1229 C CA . ARG A 1 158 ? 15.641 1.507 -1.289 1 95.56 158 ARG A CA 1
ATOM 1230 C C . ARG A 1 158 ? 16.828 0.901 -0.541 1 95.56 158 ARG A C 1
ATOM 1232 O O . ARG A 1 158 ? 17.953 1.384 -0.657 1 95.56 158 ARG A O 1
ATOM 1239 N N . HIS A 1 159 ? 16.625 -0.205 0.145 1 96.81 159 HIS A N 1
ATOM 1240 C CA . HIS A 1 159 ? 17.578 -0.523 1.194 1 96.81 159 HIS A CA 1
ATOM 1241 C C . HIS A 1 159 ? 18.266 -1.855 0.924 1 96.81 159 HIS A C 1
ATOM 1243 O O . HIS A 1 159 ? 19.281 -2.18 1.563 1 96.81 159 HIS A O 1
ATOM 1249 N N . HIS A 1 160 ? 17.812 -2.59 0.028 1 97.38 160 HIS A N 1
ATOM 1250 C CA . HIS A 1 160 ? 18.359 -3.932 -0.126 1 97.38 160 HIS A CA 1
ATOM 1251 C C . HIS A 1 160 ? 19 -4.109 -1.498 1 97.38 160 HIS A C 1
ATOM 1253 O O . HIS A 1 160 ? 18.609 -3.451 -2.463 1 97.38 160 HIS A O 1
ATOM 1259 N N . SER A 1 161 ? 19.953 -4.996 -1.593 1 97.62 161 SER A N 1
ATOM 1260 C CA . SER A 1 161 ? 20.703 -5.25 -2.82 1 97.62 161 SER A CA 1
ATOM 1261 C C . SER A 1 161 ? 19.844 -5.961 -3.855 1 97.62 161 SER A C 1
ATOM 1263 O O . SER A 1 161 ? 18.812 -6.551 -3.514 1 97.62 161 SER A O 1
ATOM 1265 N N . ILE A 1 162 ? 20.266 -5.918 -5.078 1 97.44 162 ILE A N 1
ATOM 1266 C CA . ILE A 1 162 ? 19.562 -6.586 -6.164 1 97.44 162 ILE A CA 1
ATOM 1267 C C . ILE A 1 162 ? 19.469 -8.086 -5.875 1 97.44 162 ILE 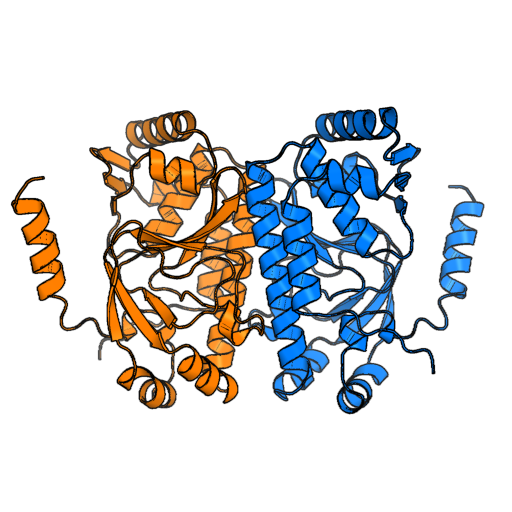A C 1
ATOM 1269 O O . ILE A 1 162 ? 18.453 -8.727 -6.18 1 97.44 162 ILE A O 1
ATOM 1273 N N . GLU A 1 163 ? 20.562 -8.633 -5.285 1 97.88 163 GLU A N 1
ATOM 1274 C CA . GLU A 1 163 ? 20.562 -10.047 -4.93 1 97.88 163 GLU A CA 1
ATOM 1275 C C . GLU A 1 163 ? 19.453 -10.367 -3.932 1 97.88 163 GLU A C 1
ATOM 1277 O O . GLU A 1 163 ? 18.703 -11.328 -4.117 1 97.88 163 GLU A O 1
ATOM 1282 N N . GLN A 1 164 ? 19.359 -9.586 -2.939 1 98.06 164 GLN A N 1
ATOM 1283 C CA . GLN A 1 164 ? 18.312 -9.773 -1.926 1 98.06 164 GLN A CA 1
ATOM 1284 C C . GLN A 1 164 ? 16.922 -9.578 -2.52 1 98.06 164 GLN A C 1
ATOM 1286 O O . GLN A 1 164 ? 16 -10.328 -2.195 1 98.06 164 GLN A O 1
ATOM 1291 N N . GLN A 1 165 ? 16.797 -8.586 -3.338 1 97.88 165 GLN A N 1
ATOM 1292 C CA . GLN A 1 165 ? 15.516 -8.32 -3.977 1 97.88 165 GLN A CA 1
ATOM 1293 C C . GLN A 1 165 ? 15.109 -9.461 -4.898 1 97.88 165 GLN A C 1
ATOM 1295 O O . GLN A 1 165 ? 13.93 -9.812 -4.973 1 97.88 165 GLN A O 1
ATOM 1300 N N . LEU A 1 166 ? 16.078 -10.008 -5.609 1 97.88 166 LEU A N 1
ATOM 1301 C CA . LEU A 1 166 ? 15.797 -11.164 -6.449 1 97.88 166 LEU A CA 1
ATOM 1302 C C . LEU A 1 166 ? 15.32 -12.344 -5.613 1 97.88 166 LEU A C 1
ATOM 1304 O O . LEU A 1 166 ? 14.367 -13.031 -5.992 1 97.88 166 LEU A O 1
ATOM 1308 N N . CYS A 1 167 ? 15.961 -12.562 -4.488 1 98.38 167 CYS A N 1
ATOM 1309 C CA . CYS A 1 167 ? 15.531 -13.633 -3.594 1 98.38 167 CYS A CA 1
ATOM 1310 C C . CYS A 1 167 ? 14.094 -13.422 -3.135 1 98.38 167 CYS A C 1
ATOM 1312 O O . CYS A 1 167 ? 13.289 -14.352 -3.152 1 98.38 167 CYS A O 1
ATOM 1314 N N . ARG A 1 168 ? 13.781 -12.234 -2.729 1 98.06 168 ARG A N 1
ATOM 1315 C CA . ARG A 1 168 ? 12.422 -11.906 -2.305 1 98.06 168 ARG A CA 1
ATOM 1316 C C . ARG A 1 168 ? 11.422 -12.156 -3.43 1 98.06 168 ARG A C 1
ATOM 1318 O O . ARG A 1 168 ? 10.367 -12.75 -3.209 1 98.06 168 ARG A O 1
ATOM 1325 N N . TRP A 1 169 ? 11.797 -11.688 -4.566 1 97 169 TRP A N 1
ATOM 1326 C CA . TRP A 1 169 ? 10.938 -11.836 -5.734 1 97 169 TRP A CA 1
ATOM 1327 C C . TRP A 1 169 ? 10.656 -13.305 -6.027 1 97 169 TRP A C 1
ATOM 1329 O O . TRP A 1 169 ? 9.516 -13.688 -6.266 1 97 169 TRP A O 1
ATOM 1339 N N . LEU A 1 170 ? 11.695 -14.086 -5.98 1 96.69 170 LEU A N 1
ATOM 1340 C CA . LEU A 1 170 ? 11.57 -15.516 -6.23 1 96.69 170 LEU A CA 1
ATOM 1341 C C . LEU A 1 170 ? 10.68 -16.172 -5.18 1 96.69 170 LEU A C 1
ATOM 1343 O O . LEU A 1 170 ? 9.789 -16.953 -5.516 1 96.69 170 LEU A O 1
ATOM 1347 N N . LEU A 1 171 ? 10.867 -15.836 -3.979 1 97.62 171 LEU A N 1
ATOM 1348 C CA . LEU A 1 171 ? 10.109 -16.438 -2.887 1 97.62 171 LEU A CA 1
ATOM 1349 C C . LEU A 1 171 ? 8.633 -16.062 -2.986 1 97.62 171 LEU A C 1
ATOM 1351 O O . LEU A 1 171 ? 7.762 -16.938 -2.84 1 97.62 171 LEU A O 1
ATOM 1355 N N . LEU A 1 172 ? 8.352 -14.82 -3.254 1 96.69 172 LEU A N 1
ATOM 1356 C CA . LEU A 1 172 ? 6.969 -14.383 -3.393 1 96.69 172 LEU A CA 1
ATOM 1357 C C . LEU A 1 172 ? 6.289 -15.102 -4.555 1 96.69 172 LEU A C 1
ATOM 1359 O O . LEU A 1 172 ? 5.102 -15.43 -4.477 1 96.69 172 LEU A O 1
ATOM 1363 N N . SER A 1 173 ? 7.082 -15.312 -5.59 1 94.94 173 SER A N 1
ATOM 1364 C CA . SER A 1 173 ? 6.539 -15.984 -6.766 1 94.94 173 SER A CA 1
ATOM 1365 C C . SER A 1 173 ? 6.266 -17.453 -6.484 1 94.94 173 SER A C 1
ATOM 1367 O O . SER A 1 173 ? 5.164 -17.953 -6.734 1 94.94 173 SER A O 1
ATOM 1369 N N . ILE A 1 174 ? 7.203 -18.141 -5.906 1 94.69 174 ILE A N 1
ATOM 1370 C CA . ILE A 1 174 ? 7.086 -19.578 -5.75 1 94.69 174 ILE A CA 1
ATOM 1371 C C . ILE A 1 174 ? 6.066 -19.906 -4.656 1 94.69 174 ILE A C 1
ATOM 1373 O O . ILE A 1 174 ? 5.43 -20.953 -4.68 1 94.69 174 ILE A O 1
ATOM 1377 N N . ASP A 1 175 ? 5.855 -19.016 -3.703 1 94.62 175 ASP A N 1
ATOM 1378 C CA . ASP A 1 175 ? 4.812 -19.188 -2.695 1 94.62 175 ASP A CA 1
ATOM 1379 C C . ASP A 1 175 ? 3.432 -19.281 -3.342 1 94.62 175 ASP A C 1
ATOM 1381 O O . ASP A 1 175 ? 2.482 -19.766 -2.721 1 94.62 175 ASP A O 1
ATOM 1385 N N . ARG A 1 176 ? 3.32 -18.844 -4.535 1 94 176 ARG A N 1
ATOM 1386 C CA . ARG A 1 176 ? 2.025 -18.719 -5.195 1 94 176 ARG A CA 1
ATOM 1387 C C . ARG A 1 176 ? 1.904 -19.703 -6.359 1 94 176 ARG A C 1
ATOM 1389 O O . ARG A 1 176 ? 0.944 -19.641 -7.129 1 94 176 ARG A O 1
ATOM 1396 N N . LEU A 1 177 ? 2.863 -20.531 -6.496 1 90 177 LEU A N 1
ATOM 1397 C CA . LEU A 1 177 ? 2.879 -21.547 -7.539 1 90 177 LEU A CA 1
ATOM 1398 C C . LEU A 1 177 ? 2.877 -22.953 -6.938 1 90 177 LEU A C 1
ATOM 1400 O O . LEU A 1 177 ? 3.27 -23.125 -5.781 1 90 177 LEU A O 1
ATOM 1404 N N . PRO A 1 178 ? 2.385 -23.906 -7.684 1 85.94 178 PRO A N 1
ATOM 1405 C CA . PRO A 1 178 ? 2.322 -25.266 -7.156 1 85.94 178 PRO A CA 1
ATOM 1406 C C . PRO A 1 178 ? 3.703 -25.906 -7.012 1 85.94 178 PRO A C 1
ATOM 1408 O O . PRO A 1 178 ? 3.871 -26.844 -6.234 1 85.94 178 PRO A O 1
ATOM 1411 N N . ASP A 1 179 ? 4.648 -25.438 -7.754 1 85.06 179 ASP A N 1
ATOM 1412 C CA . ASP A 1 179 ? 5.988 -26.016 -7.676 1 85.06 179 ASP A CA 1
ATOM 1413 C C . ASP A 1 179 ? 7.043 -24.938 -7.445 1 85.06 179 ASP A C 1
ATOM 1415 O O . ASP A 1 179 ? 6.715 -23.75 -7.348 1 85.06 179 ASP A O 1
ATOM 1419 N N . ASP A 1 180 ? 8.281 -25.344 -7.215 1 90.12 180 ASP A N 1
ATOM 1420 C CA . ASP A 1 180 ? 9.383 -24.438 -6.914 1 90.12 180 ASP A CA 1
ATOM 1421 C C . ASP A 1 180 ? 10.109 -24.016 -8.188 1 90.12 180 ASP A C 1
ATOM 1423 O O . ASP A 1 180 ? 11.344 -23.922 -8.203 1 90.12 180 ASP A O 1
ATOM 1427 N N . ARG A 1 181 ? 9.312 -23.844 -9.242 1 90.5 181 ARG A N 1
ATOM 1428 C CA . ARG A 1 181 ? 9.844 -23.422 -10.531 1 90.5 181 ARG A CA 1
ATOM 1429 C C . ARG A 1 181 ? 9.117 -22.188 -11.039 1 90.5 181 ARG A C 1
ATOM 1431 O O . ARG A 1 181 ? 7.914 -22.031 -10.836 1 90.5 181 ARG A O 1
ATOM 1438 N N . VAL A 1 182 ? 9.938 -21.328 -11.602 1 90.25 182 VAL A N 1
ATOM 1439 C CA . VAL A 1 182 ? 9.391 -20.125 -12.219 1 90.25 182 VAL A CA 1
ATOM 1440 C C . VAL A 1 182 ? 9.906 -20 -13.648 1 90.25 182 VAL A C 1
ATOM 1442 O O . VAL A 1 182 ? 11.117 -20.047 -13.883 1 90.25 182 VAL A O 1
ATOM 1445 N N . MET A 1 183 ? 8.977 -19.891 -14.594 1 89.31 183 MET A N 1
ATOM 1446 C CA . MET A 1 183 ? 9.359 -19.688 -15.984 1 89.31 183 MET A CA 1
ATOM 1447 C C . MET A 1 183 ? 9.453 -18.203 -16.312 1 89.31 183 MET A C 1
ATOM 1449 O O . MET A 1 183 ? 8.484 -17.594 -16.766 1 89.31 183 MET A O 1
ATOM 1453 N N . MET A 1 184 ? 10.625 -17.656 -16.109 1 89.38 184 MET A N 1
ATOM 1454 C CA . MET A 1 184 ? 10.836 -16.219 -16.328 1 89.38 184 MET A CA 1
ATOM 1455 C C . MET A 1 184 ? 12.258 -15.945 -16.812 1 89.38 184 MET A C 1
ATOM 1457 O O . MET A 1 184 ? 13.211 -16.516 -16.266 1 89.38 184 MET A O 1
ATOM 1461 N N . THR A 1 185 ? 12.305 -15.125 -17.875 1 91.44 185 THR A N 1
ATOM 1462 C CA . THR A 1 185 ? 13.617 -14.719 -18.359 1 91.44 185 THR A CA 1
ATOM 1463 C C . THR A 1 185 ? 14.227 -13.656 -17.453 1 91.44 185 THR A C 1
ATOM 1465 O O . THR A 1 185 ? 13.516 -13.008 -16.688 1 91.44 185 THR A O 1
ATOM 1468 N N . GLN A 1 186 ? 15.523 -13.508 -17.609 1 91.88 186 GLN A N 1
ATOM 1469 C CA . GLN A 1 186 ? 16.219 -12.461 -16.859 1 91.88 186 GLN A CA 1
ATOM 1470 C C . GLN A 1 186 ? 15.695 -11.078 -17.234 1 91.88 186 GLN A C 1
ATOM 1472 O O . GLN A 1 186 ? 15.641 -10.18 -16.391 1 91.88 186 GLN A O 1
ATOM 1477 N N . GLU A 1 187 ? 15.344 -10.969 -18.453 1 93.56 187 GLU A N 1
ATOM 1478 C CA . GLU A 1 187 ? 14.797 -9.695 -18.922 1 93.56 187 GLU A CA 1
ATOM 1479 C C . GLU A 1 187 ? 13.461 -9.391 -18.25 1 93.56 187 GLU A C 1
ATOM 1481 O O . GLU A 1 187 ? 13.219 -8.258 -17.812 1 93.56 187 GLU A O 1
ATOM 1486 N N . LEU A 1 188 ? 12.641 -10.359 -18.141 1 92.56 188 LEU A N 1
ATOM 1487 C CA . LEU A 1 188 ? 11.344 -10.18 -17.5 1 92.56 188 LEU A CA 1
ATOM 1488 C C . LEU A 1 188 ? 11.5 -9.859 -16.016 1 92.56 188 LEU A C 1
ATOM 1490 O O . LEU A 1 188 ? 10.812 -8.984 -15.492 1 92.56 188 LEU A O 1
ATOM 1494 N N . ILE A 1 189 ? 12.422 -10.516 -15.398 1 95.25 189 ILE A N 1
ATOM 1495 C CA . ILE A 1 189 ? 12.672 -10.266 -13.984 1 95.25 189 ILE A CA 1
ATOM 1496 C C . ILE A 1 189 ? 13.195 -8.844 -13.797 1 95.25 189 ILE A C 1
ATOM 1498 O O . ILE A 1 189 ? 12.773 -8.141 -12.883 1 95.25 189 ILE A O 1
ATOM 1502 N N . ALA A 1 190 ? 14.148 -8.43 -14.648 1 96.5 190 ALA A N 1
ATOM 1503 C CA . ALA A 1 190 ? 14.688 -7.074 -14.586 1 96.5 190 ALA A CA 1
ATOM 1504 C C . ALA A 1 190 ? 13.578 -6.035 -14.711 1 96.5 190 ALA A C 1
ATOM 1506 O O . ALA A 1 190 ? 13.562 -5.043 -13.984 1 96.5 190 ALA A O 1
ATOM 1507 N N . ASN A 1 191 ? 12.625 -6.305 -15.57 1 94.25 191 ASN A N 1
ATOM 1508 C CA . ASN A 1 191 ? 11.484 -5.414 -15.75 1 94.25 191 ASN A CA 1
ATOM 1509 C C . ASN A 1 191 ? 10.617 -5.352 -14.5 1 94.25 191 ASN A C 1
ATOM 1511 O O . ASN A 1 191 ? 10.156 -4.277 -14.109 1 94.25 191 ASN A O 1
ATOM 1515 N N . MET A 1 192 ? 10.43 -6.465 -13.828 1 94.88 192 MET A N 1
ATOM 1516 C CA . MET A 1 192 ? 9.594 -6.523 -12.633 1 94.88 192 MET A CA 1
ATOM 1517 C C . MET A 1 192 ? 10.273 -5.812 -11.469 1 94.88 192 MET A C 1
ATOM 1519 O O . MET A 1 192 ? 9.609 -5.121 -10.688 1 94.88 192 MET A O 1
ATOM 1523 N N . LEU A 1 193 ? 11.547 -5.945 -11.477 1 96.38 193 LEU A N 1
ATOM 1524 C CA . LEU A 1 193 ? 12.289 -5.324 -10.391 1 96.38 193 LEU A CA 1
ATOM 1525 C C . LEU A 1 193 ? 12.586 -3.859 -10.695 1 96.38 193 LEU A C 1
ATOM 1527 O O . LEU A 1 193 ? 12.961 -3.098 -9.805 1 96.38 193 LEU A O 1
ATOM 1531 N N . GLY A 1 194 ? 12.43 -3.479 -11.945 1 96.06 194 GLY A N 1
ATOM 1532 C CA . GLY A 1 194 ? 12.75 -2.121 -12.359 1 96.06 194 GLY A CA 1
ATOM 1533 C C . GLY A 1 194 ? 14.234 -1.823 -12.336 1 96.06 194 GLY A C 1
ATOM 1534 O O . GLY A 1 194 ? 14.648 -0.74 -11.922 1 96.06 194 GLY A O 1
ATOM 1535 N N . VAL A 1 195 ? 15.039 -2.838 -12.672 1 96.56 195 VAL A N 1
ATOM 1536 C CA . VAL A 1 195 ? 16.484 -2.691 -12.664 1 96.56 195 VAL A CA 1
ATOM 1537 C C . VAL A 1 195 ? 17.062 -3.123 -14.016 1 96.56 195 VAL A C 1
ATOM 1539 O O . VAL A 1 195 ? 16.328 -3.557 -14.898 1 96.56 195 VAL A O 1
ATOM 1542 N N . ARG A 1 196 ? 18.375 -2.939 -14.125 1 95.62 196 ARG A N 1
ATOM 1543 C CA . ARG A 1 196 ? 19.047 -3.367 -15.352 1 95.62 196 ARG A CA 1
ATOM 1544 C C . ARG A 1 196 ? 19.219 -4.879 -15.383 1 95.62 196 ARG A C 1
ATOM 1546 O O . ARG A 1 196 ? 19.5 -5.496 -14.352 1 95.62 196 ARG A O 1
ATOM 1553 N N . ARG A 1 197 ? 19.125 -5.453 -16.562 1 96 197 ARG A N 1
ATOM 1554 C CA . ARG A 1 197 ? 19.219 -6.895 -16.766 1 96 197 ARG A CA 1
ATOM 1555 C C . ARG A 1 197 ? 20.562 -7.426 -16.281 1 96 197 ARG A C 1
ATOM 1557 O O . ARG A 1 197 ? 20.641 -8.531 -15.734 1 96 197 ARG A O 1
ATOM 1564 N N . GLU A 1 198 ? 21.641 -6.613 -16.406 1 97.31 198 GLU A N 1
ATOM 1565 C CA . GLU A 1 198 ? 22.984 -7.023 -16 1 97.31 198 GLU A CA 1
ATOM 1566 C C . GLU A 1 198 ? 23.047 -7.309 -14.508 1 97.31 198 GLU A C 1
ATOM 1568 O O . GLU A 1 198 ? 23.734 -8.242 -14.078 1 97.31 198 GLU A O 1
ATOM 1573 N N . GLY A 1 199 ? 22.312 -6.543 -13.766 1 97.06 199 GLY A N 1
ATOM 1574 C CA . GLY A 1 199 ? 22.25 -6.762 -12.328 1 97.06 199 GLY A CA 1
ATOM 1575 C C . GLY A 1 199 ? 21.562 -8.062 -11.953 1 97.06 199 GLY A C 1
ATOM 1576 O O . GLY A 1 199 ? 22.047 -8.781 -11.07 1 97.06 199 GLY A O 1
ATOM 1577 N N . VAL A 1 200 ? 20.562 -8.352 -12.633 1 97.19 200 VAL A N 1
ATOM 1578 C CA . VAL A 1 200 ? 19.812 -9.578 -12.383 1 97.19 200 VAL A CA 1
ATOM 1579 C C . VAL A 1 200 ? 20.656 -10.789 -12.797 1 97.19 200 VAL A C 1
ATOM 1581 O O . VAL A 1 200 ? 20.688 -11.797 -12.094 1 97.19 200 VAL A O 1
ATOM 1584 N N . THR A 1 201 ? 21.312 -10.648 -13.945 1 97.06 201 THR A N 1
ATOM 1585 C CA . THR A 1 201 ? 22.172 -11.719 -14.438 1 97.06 201 THR A CA 1
ATOM 1586 C C . THR A 1 201 ? 23.266 -12.039 -13.422 1 97.06 201 THR A C 1
ATOM 1588 O O . THR A 1 201 ? 23.516 -13.211 -13.125 1 97.06 201 THR A O 1
ATOM 1591 N N . ASP A 1 202 ? 23.844 -11.008 -12.898 1 97.94 202 ASP A N 1
ATOM 1592 C CA . ASP A 1 202 ? 24.891 -11.18 -11.898 1 97.94 202 ASP A CA 1
ATOM 1593 C C . ASP A 1 202 ? 24.344 -11.836 -10.633 1 97.94 202 ASP A C 1
ATOM 1595 O O . ASP A 1 202 ? 24.953 -12.766 -10.102 1 97.94 202 ASP A O 1
ATOM 1599 N N . ALA A 1 203 ? 23.281 -11.383 -10.172 1 97.88 203 ALA A N 1
ATOM 1600 C CA . ALA A 1 203 ? 22.672 -11.906 -8.961 1 97.88 203 ALA A CA 1
ATOM 1601 C C . ALA A 1 203 ? 22.266 -13.367 -9.133 1 97.88 203 ALA A C 1
ATOM 1603 O O . ALA A 1 203 ? 22.5 -14.195 -8.258 1 97.88 203 ALA A O 1
ATOM 1604 N N . ALA A 1 204 ? 21.609 -13.648 -10.234 1 97.38 204 ALA A N 1
ATOM 1605 C CA . ALA A 1 204 ? 21.203 -15.023 -10.516 1 97.38 204 ALA A CA 1
ATOM 1606 C C . ALA A 1 204 ? 22.406 -15.945 -10.609 1 97.38 204 ALA A C 1
ATOM 1608 O O . ALA A 1 204 ? 22.359 -17.094 -10.141 1 97.38 204 ALA A O 1
ATOM 1609 N N . GLY A 1 205 ? 23.438 -15.461 -11.25 1 97.44 205 GLY A N 1
ATOM 1610 C CA . GLY A 1 205 ? 24.672 -16.234 -11.32 1 97.44 205 GLY A CA 1
ATOM 1611 C C . GLY A 1 205 ? 25.25 -16.562 -9.953 1 97.44 205 GLY A C 1
ATOM 1612 O O . GLY A 1 205 ? 25.703 -17.688 -9.734 1 97.44 205 GLY A O 1
ATOM 1613 N N . LYS A 1 206 ? 25.234 -15.641 -9.07 1 97.94 206 LYS A N 1
ATOM 1614 C CA . LYS A 1 206 ? 25.719 -15.859 -7.711 1 97.94 206 LYS A CA 1
ATOM 1615 C C . LYS A 1 206 ? 24.875 -16.906 -6.996 1 97.94 206 LYS A C 1
ATOM 1617 O O . LYS A 1 206 ? 25.422 -17.812 -6.352 1 97.94 206 LYS A O 1
ATOM 1622 N N . LEU A 1 207 ? 23.609 -16.75 -7.086 1 98 207 LEU A N 1
ATOM 1623 C CA . LEU A 1 207 ? 22.703 -17.703 -6.453 1 98 207 LEU A CA 1
ATOM 1624 C C . LEU A 1 207 ? 22.906 -19.109 -7.016 1 98 207 LEU A C 1
ATOM 1626 O O . LEU A 1 207 ? 22.812 -20.094 -6.285 1 98 207 LEU A O 1
ATOM 1630 N N . GLN A 1 208 ? 23.156 -19.203 -8.312 1 97.69 208 GLN A N 1
ATOM 1631 C CA . GLN A 1 208 ? 23.391 -20.484 -8.969 1 97.69 208 GLN A CA 1
ATOM 1632 C C . GLN A 1 208 ? 24.703 -21.109 -8.5 1 97.69 208 GLN A C 1
ATOM 1634 O O . GLN A 1 208 ? 24.766 -22.312 -8.227 1 97.69 208 GLN A O 1
ATOM 1639 N N . ARG A 1 209 ? 25.719 -20.328 -8.359 1 97.88 209 ARG A N 1
ATOM 1640 C CA . ARG A 1 209 ? 27.047 -20.812 -7.953 1 97.88 209 ARG A CA 1
ATOM 1641 C C . ARG A 1 209 ? 27 -21.406 -6.547 1 97.88 209 ARG A C 1
ATOM 1643 O O . ARG A 1 209 ? 27.688 -22.391 -6.258 1 97.88 209 ARG A O 1
ATOM 1650 N N . ILE A 1 210 ? 26.109 -20.859 -5.723 1 97.38 210 ILE A N 1
ATOM 1651 C CA . ILE A 1 210 ? 26.094 -21.328 -4.348 1 97.38 210 ILE A CA 1
ATOM 1652 C C . ILE A 1 210 ? 24.984 -22.375 -4.18 1 97.38 210 ILE A C 1
ATOM 1654 O O . ILE A 1 210 ? 24.672 -22.781 -3.059 1 97.38 210 ILE A O 1
ATOM 1658 N N . GLY A 1 211 ? 24.281 -22.734 -5.25 1 97.44 211 GLY A N 1
ATOM 1659 C CA . GLY A 1 211 ? 23.406 -23.891 -5.281 1 97.44 211 GLY A CA 1
ATOM 1660 C C . GLY A 1 211 ? 22 -23.578 -4.836 1 97.44 211 GLY A C 1
ATOM 1661 O O . GLY A 1 211 ? 21.25 -24.484 -4.441 1 97.44 211 GLY A O 1
ATOM 1662 N N . ILE A 1 212 ? 21.594 -22.391 -4.863 1 98.06 212 ILE A N 1
ATOM 1663 C CA . ILE A 1 212 ? 20.25 -22 -4.426 1 98.06 212 ILE A CA 1
ATOM 1664 C C . ILE A 1 212 ? 19.266 -22.219 -5.562 1 98.06 212 ILE A C 1
ATOM 1666 O O . ILE A 1 212 ? 18.141 -22.672 -5.336 1 98.06 212 ILE A O 1
ATOM 1670 N N . ILE A 1 213 ? 19.734 -21.859 -6.777 1 97.94 213 ILE A N 1
ATOM 1671 C CA . ILE A 1 213 ? 18.844 -22 -7.918 1 97.94 213 ILE A CA 1
ATOM 1672 C C . ILE A 1 213 ? 19.578 -22.688 -9.078 1 97.94 213 ILE A C 1
ATOM 1674 O O . ILE A 1 213 ? 20.812 -22.734 -9.086 1 97.94 213 ILE A O 1
ATOM 1678 N N . ASN A 1 214 ? 18.812 -23.266 -9.938 1 96.62 214 ASN A N 1
ATOM 1679 C CA . ASN A 1 214 ? 19.25 -23.625 -11.281 1 96.62 214 ASN A CA 1
ATOM 1680 C C . ASN A 1 214 ? 18.531 -22.797 -12.344 1 96.62 214 ASN A C 1
ATOM 1682 O O . ASN A 1 214 ? 17.297 -22.812 -12.43 1 96.62 214 ASN A O 1
ATOM 1686 N N . TYR A 1 215 ? 19.328 -22 -13.031 1 92.12 215 TYR A N 1
ATOM 1687 C CA . TYR A 1 215 ? 18.781 -21.141 -14.062 1 92.12 215 TYR A CA 1
ATOM 1688 C C . TYR A 1 215 ? 19.188 -21.609 -15.453 1 92.12 215 TYR A C 1
ATOM 1690 O O . TYR A 1 215 ? 20.375 -21.641 -15.773 1 92.12 215 TYR A O 1
ATOM 1698 N N . SER A 1 216 ? 18.172 -22.016 -16.281 1 90.38 216 SER A N 1
ATOM 1699 C CA . SER A 1 216 ? 18.453 -22.484 -17.641 1 90.38 216 SER A CA 1
ATOM 1700 C C . SER A 1 216 ? 17.297 -22.188 -18.578 1 90.38 216 SER A C 1
ATOM 1702 O O . SER A 1 216 ? 16.141 -22.516 -18.297 1 90.38 216 SER A O 1
ATOM 1704 N N . ARG A 1 217 ? 17.531 -21.531 -19.688 1 85.38 217 ARG A N 1
ATOM 1705 C CA . ARG A 1 217 ? 16.594 -21.266 -20.781 1 85.38 217 ARG A CA 1
ATOM 1706 C C . ARG A 1 217 ? 15.312 -20.641 -20.25 1 85.38 217 ARG A C 1
ATOM 1708 O O . ARG A 1 217 ? 14.211 -21.125 -20.547 1 85.38 217 ARG A O 1
ATOM 1715 N N . GLY A 1 218 ? 15.383 -19.734 -19.375 1 87.31 218 GLY A N 1
ATOM 1716 C CA . GLY A 1 218 ? 14.227 -19 -18.906 1 87.31 218 GLY A CA 1
ATOM 1717 C C . GLY A 1 218 ? 13.484 -19.703 -17.781 1 87.31 218 GLY A C 1
ATOM 1718 O O . GLY A 1 218 ? 12.383 -19.281 -17.406 1 87.31 218 GLY A O 1
ATOM 1719 N N . ASN A 1 219 ? 14.133 -20.75 -17.344 1 91.06 219 ASN A N 1
ATOM 1720 C CA . ASN A 1 219 ? 13.555 -21.516 -16.25 1 91.06 219 ASN A CA 1
ATOM 1721 C C . ASN A 1 219 ? 14.406 -21.422 -14.984 1 91.06 219 ASN A C 1
ATOM 1723 O O . ASN A 1 219 ? 15.617 -21.672 -15.031 1 91.06 219 ASN A O 1
ATOM 1727 N N . ILE A 1 220 ? 13.727 -21.062 -13.914 1 95.25 220 ILE A N 1
ATOM 1728 C CA . ILE A 1 220 ? 14.414 -21 -12.633 1 95.25 220 ILE A CA 1
ATOM 1729 C C . ILE A 1 220 ? 13.852 -22.078 -11.695 1 95.25 220 ILE A C 1
ATOM 1731 O O . ILE A 1 220 ? 12.656 -22.078 -11.398 1 95.25 220 ILE A O 1
ATOM 1735 N N . GLU A 1 221 ? 14.695 -22.938 -11.305 1 96.31 221 GLU A N 1
ATOM 1736 C CA . GLU A 1 221 ? 14.336 -23.938 -10.305 1 96.31 221 GLU A CA 1
ATOM 1737 C C . GLU A 1 221 ? 15 -23.625 -8.961 1 96.31 221 GLU A C 1
ATOM 1739 O O . GLU A 1 221 ? 16.219 -23.469 -8.891 1 96.31 221 GLU A O 1
ATOM 1744 N N . VAL A 1 222 ? 14.25 -23.562 -7.926 1 97.12 222 VAL A N 1
ATOM 1745 C CA . VAL A 1 222 ? 14.805 -23.359 -6.594 1 97.12 222 VAL A CA 1
ATOM 1746 C C . VAL A 1 222 ? 15.25 -24.688 -6.008 1 97.12 222 VAL A C 1
ATOM 1748 O O . VAL A 1 222 ? 14.43 -25.578 -5.793 1 97.12 222 VAL A O 1
ATOM 1751 N N . LEU A 1 223 ? 16.469 -24.844 -5.715 1 97.69 223 LEU A N 1
ATOM 1752 C CA . LEU A 1 223 ? 17.062 -26.078 -5.238 1 97.69 223 LEU A CA 1
ATOM 1753 C C . LEU A 1 223 ? 17.109 -26.109 -3.715 1 97.69 223 LEU A C 1
ATOM 1755 O O . LEU A 1 223 ? 17.031 -27.188 -3.109 1 97.69 223 LEU A O 1
ATOM 1759 N N . ASP A 1 224 ? 17.266 -25.031 -3.102 1 97.69 224 ASP A N 1
ATOM 1760 C CA . ASP A 1 224 ? 17.359 -24.906 -1.651 1 97.69 224 ASP A CA 1
ATOM 1761 C C . ASP A 1 224 ? 16.562 -23.719 -1.139 1 97.69 224 ASP A C 1
ATOM 1763 O O . ASP A 1 224 ? 17.109 -22.609 -1.006 1 97.69 224 ASP A O 1
ATOM 1767 N N . ARG A 1 225 ? 15.375 -23.969 -0.775 1 96.62 225 ARG A N 1
ATOM 1768 C CA . ARG A 1 225 ? 14.477 -22.906 -0.331 1 96.62 225 ARG A CA 1
ATOM 1769 C C . ARG A 1 225 ? 14.969 -22.281 0.969 1 96.62 225 ARG A C 1
ATOM 1771 O O . ARG A 1 225 ? 14.852 -21.062 1.161 1 96.62 225 ARG A O 1
ATOM 1778 N N . LYS A 1 226 ? 15.461 -23.094 1.861 1 97.38 226 LYS A N 1
ATOM 1779 C CA . LYS A 1 226 ? 15.945 -22.594 3.145 1 97.38 226 LYS A CA 1
ATOM 1780 C C . LYS A 1 226 ? 17.078 -21.594 2.949 1 97.38 226 LYS A C 1
ATOM 1782 O O . LYS A 1 226 ? 17.078 -20.516 3.559 1 97.38 226 LYS A O 1
ATOM 1787 N N . LEU A 1 227 ? 18.016 -21.969 2.186 1 98.12 227 LEU A N 1
ATOM 1788 C CA . LEU A 1 227 ? 19.141 -21.078 1.925 1 98.12 227 LEU A CA 1
ATOM 1789 C C . LEU A 1 227 ? 18.672 -19.828 1.18 1 98.12 227 LEU A C 1
ATOM 1791 O O . LEU A 1 227 ? 19.203 -18.734 1.394 1 98.12 227 LEU A O 1
ATOM 1795 N N . LEU A 1 228 ? 17.688 -20 0.235 1 98.31 228 LEU A N 1
ATOM 1796 C CA . LEU A 1 228 ? 17.094 -18.859 -0.452 1 98.31 228 LEU A CA 1
ATOM 1797 C C . LEU A 1 228 ? 16.5 -17.875 0.548 1 98.31 228 LEU A C 1
ATOM 1799 O O . LEU A 1 228 ? 16.734 -16.672 0.445 1 98.31 228 LEU A O 1
ATOM 1803 N N . GLU A 1 229 ? 15.773 -18.328 1.572 1 97.94 229 GLU A N 1
ATOM 1804 C CA . GLU A 1 229 ? 15.164 -17.484 2.596 1 97.94 229 GLU A CA 1
ATOM 1805 C C . GLU A 1 229 ? 16.219 -16.812 3.453 1 97.94 229 GLU A C 1
ATOM 1807 O O . GLU A 1 229 ? 16.062 -15.648 3.834 1 97.94 229 GLU A O 1
ATOM 1812 N N . GLN A 1 230 ? 17.297 -17.484 3.689 1 97.69 230 GLN A N 1
ATOM 1813 C CA . GLN A 1 230 ? 18.375 -16.938 4.492 1 97.69 230 GLN A CA 1
ATOM 1814 C C . GLN A 1 230 ? 19.109 -15.812 3.748 1 97.69 230 GLN A C 1
ATOM 1816 O O . GLN A 1 230 ? 19.609 -14.867 4.367 1 97.69 230 GLN A O 1
ATOM 1821 N N . THR A 1 231 ? 19.156 -15.984 2.445 1 97.81 231 THR A N 1
ATOM 1822 C CA . THR A 1 231 ? 19.844 -15.008 1.609 1 97.81 231 THR A CA 1
ATOM 1823 C C . THR A 1 231 ? 18.953 -13.805 1.325 1 97.81 231 THR A C 1
ATOM 1825 O O . THR A 1 231 ? 19.438 -12.719 0.999 1 97.81 231 THR A O 1
ATOM 1828 N N . CYS A 1 232 ? 17.672 -13.977 1.509 1 98.19 232 CYS A N 1
ATOM 1829 C CA . CYS A 1 232 ? 16.672 -12.938 1.257 1 98.19 232 CYS A CA 1
ATOM 1830 C C . CYS A 1 232 ? 16.688 -11.883 2.357 1 98.19 232 CYS A C 1
ATOM 1832 O O . CYS A 1 232 ? 17.25 -12.117 3.432 1 98.19 232 CYS A O 1
ATOM 1834 N N . CYS A 1 233 ? 16.234 -10.75 2.141 1 97.31 233 CYS A N 1
ATOM 1835 C CA . CYS A 1 233 ? 16.125 -9.688 3.131 1 97.31 233 CYS A CA 1
ATOM 1836 C C . CYS A 1 233 ? 14.906 -9.883 4.027 1 97.31 233 CYS A C 1
ATOM 1838 O O . CYS A 1 233 ? 14.055 -10.734 3.744 1 97.31 233 CYS A O 1
ATOM 1840 N N . GLU A 1 234 ? 14.742 -9.117 5.051 1 97.06 234 GLU A N 1
ATOM 1841 C CA . GLU A 1 234 ? 13.688 -9.203 6.059 1 97.06 234 GLU A CA 1
ATOM 1842 C C . GLU A 1 234 ? 12.32 -8.891 5.461 1 97.06 234 GLU A C 1
ATOM 1844 O O . GLU A 1 234 ? 11.289 -9.211 6.051 1 97.06 234 GLU A O 1
ATOM 1849 N N . CYS A 1 235 ? 12.266 -8.242 4.32 1 97.38 235 CYS A N 1
ATOM 1850 C CA . CYS A 1 235 ? 11.016 -7.773 3.74 1 97.38 235 CYS A CA 1
ATOM 1851 C C . CYS A 1 235 ? 10.117 -8.945 3.365 1 97.38 235 CYS A C 1
ATOM 1853 O O . CYS A 1 235 ? 8.891 -8.852 3.447 1 97.38 235 CYS A O 1
ATOM 1855 N N . TYR A 1 236 ? 10.703 -10.086 2.947 1 98.12 236 TYR A N 1
ATOM 1856 C CA . TYR A 1 236 ? 9.922 -11.266 2.611 1 98.12 236 TYR A CA 1
ATOM 1857 C C . TYR A 1 236 ? 9.164 -11.781 3.826 1 98.12 236 TYR A C 1
ATOM 1859 O O . TYR A 1 236 ? 7.957 -12.039 3.75 1 98.12 236 TYR A O 1
ATOM 1867 N N . SER A 1 237 ? 9.828 -11.914 4.93 1 97.25 237 SER A N 1
ATOM 1868 C CA . SER A 1 237 ? 9.227 -12.469 6.137 1 97.25 237 SER A CA 1
ATOM 1869 C C . SER A 1 237 ? 8.109 -11.578 6.656 1 97.25 237 SER A C 1
ATOM 1871 O O . SER A 1 237 ? 7.109 -12.07 7.191 1 97.25 237 SER A O 1
ATOM 1873 N N . VAL A 1 238 ? 8.25 -10.312 6.508 1 96.12 238 VAL A N 1
ATOM 1874 C CA . VAL A 1 238 ? 7.223 -9.375 6.949 1 96.12 238 VAL A CA 1
ATOM 1875 C C . VAL A 1 238 ? 5.926 -9.641 6.191 1 96.12 238 VAL A C 1
ATOM 1877 O O . VAL A 1 238 ? 4.859 -9.766 6.797 1 96.12 238 VAL A O 1
ATOM 1880 N N . VAL A 1 239 ? 5.996 -9.742 4.879 1 96.69 239 VAL A N 1
ATOM 1881 C CA . VAL A 1 239 ? 4.816 -9.961 4.047 1 96.69 239 VAL A CA 1
ATOM 1882 C C . VAL A 1 239 ? 4.223 -11.336 4.348 1 96.69 239 VAL A C 1
ATOM 1884 O O . VAL A 1 239 ? 3.004 -11.469 4.5 1 96.69 239 VAL A O 1
ATOM 1887 N N . LYS A 1 240 ? 5.09 -12.32 4.441 1 96.44 240 LYS A N 1
ATOM 1888 C CA . LYS A 1 240 ? 4.645 -13.688 4.719 1 96.44 240 LYS A CA 1
ATOM 1889 C C . LYS A 1 240 ? 3.906 -13.766 6.051 1 96.44 240 LYS A C 1
ATOM 1891 O O . LYS A 1 240 ? 2.812 -14.328 6.129 1 96.44 240 LYS A O 1
ATOM 1896 N N . GLN A 1 241 ? 4.445 -13.195 7.074 1 94.75 241 GLN A N 1
ATOM 1897 C CA . GLN A 1 241 ? 3.857 -13.25 8.406 1 94.75 241 GLN A CA 1
ATOM 1898 C C . GLN A 1 241 ? 2.525 -12.5 8.453 1 94.75 241 GLN A C 1
ATOM 1900 O O . GLN A 1 241 ? 1.574 -12.953 9.086 1 94.75 241 GLN A O 1
ATOM 1905 N N . GLU A 1 242 ? 2.508 -11.359 7.793 1 94.06 242 GLU A N 1
ATOM 1906 C CA . GLU A 1 242 ? 1.255 -10.609 7.75 1 94.06 242 GLU A CA 1
ATOM 1907 C C . GLU A 1 242 ? 0.168 -11.398 7.02 1 94.06 242 GLU A C 1
ATOM 1909 O O . GLU A 1 242 ? -0.987 -11.414 7.449 1 94.06 242 GLU A O 1
ATOM 1914 N N . SER A 1 243 ? 0.526 -12.023 5.906 1 94.56 243 SER A N 1
ATOM 1915 C CA . SER A 1 243 ? -0.419 -12.836 5.152 1 94.56 243 SER A CA 1
ATOM 1916 C C . SER A 1 243 ? -0.955 -13.984 5.992 1 94.56 243 SER A C 1
ATOM 1918 O O . SER A 1 243 ? -2.162 -14.234 6.02 1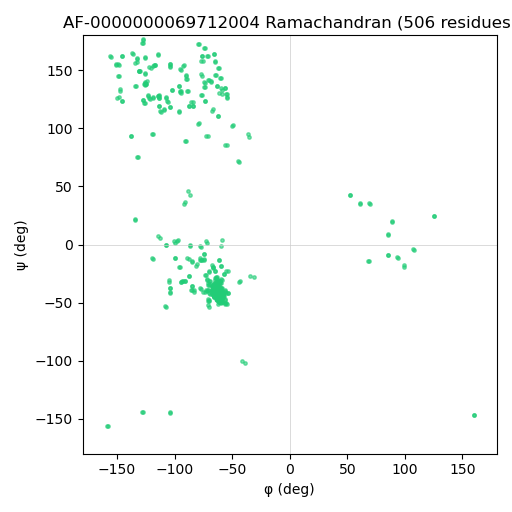 94.56 243 SER A O 1
ATOM 1920 N N . GLU A 1 244 ? -0.084 -14.648 6.719 1 93.94 244 GLU A N 1
ATOM 1921 C CA . GLU A 1 244 ? -0.473 -15.773 7.562 1 93.94 244 GLU A CA 1
ATOM 1922 C C . GLU A 1 244 ? -1.356 -15.32 8.719 1 93.94 244 GLU A C 1
ATOM 1924 O O . GLU A 1 244 ? -2.283 -16.031 9.117 1 93.94 244 GLU A O 1
ATOM 1929 N N . ARG A 1 245 ? -1.072 -14.203 9.234 1 92.56 245 ARG A N 1
ATOM 1930 C CA . ARG A 1 245 ? -1.843 -13.641 10.344 1 92.56 245 ARG A CA 1
ATOM 1931 C C . ARG A 1 245 ? -3.256 -13.281 9.898 1 92.56 245 ARG A C 1
ATOM 1933 O O . ARG A 1 245 ? -4.227 -13.57 10.609 1 92.56 245 ARG A O 1
ATOM 1940 N N . LEU A 1 246 ? -3.369 -12.742 8.742 1 92.94 246 LEU A N 1
ATOM 1941 C CA . LEU A 1 246 ? -4.641 -12.188 8.297 1 92.94 246 LEU A CA 1
ATOM 1942 C C . LEU A 1 246 ? -5.465 -13.242 7.559 1 92.94 246 LEU A C 1
ATOM 1944 O O . LEU A 1 246 ? -6.695 -13.172 7.535 1 92.94 246 LEU A O 1
ATOM 1948 N N . MET A 1 247 ? -4.777 -14.141 6.891 1 91.62 247 MET A N 1
ATOM 1949 C CA . MET A 1 247 ? -5.414 -15.227 6.156 1 91.62 247 MET A CA 1
ATOM 1950 C C . MET A 1 247 ? -4.75 -16.562 6.48 1 91.62 247 MET A C 1
ATOM 1952 O O . MET A 1 247 ? -4.012 -17.109 5.66 1 91.62 247 MET A O 1
ATOM 1956 N N . PRO A 1 248 ? -5.062 -17.031 7.648 1 83.44 248 PRO A N 1
ATOM 1957 C CA . PRO A 1 248 ? -4.449 -18.312 8.023 1 83.44 248 PRO A CA 1
ATOM 1958 C C . PRO A 1 248 ? -4.863 -19.469 7.102 1 83.44 248 PRO A C 1
ATOM 1960 O O . PRO A 1 248 ? -5.988 -19.469 6.598 1 83.44 248 PRO A O 1
ATOM 1963 N N . LEU A 1 249 ? -3.865 -20.234 6.766 1 73.56 249 LEU A N 1
ATOM 1964 C CA . LEU A 1 249 ? -4.125 -21.359 5.887 1 73.56 249 LEU A CA 1
ATOM 1965 C C . LEU A 1 249 ? -5.086 -22.359 6.539 1 73.56 249 LEU A C 1
ATOM 1967 O O . LEU A 1 249 ? -4.926 -22.703 7.715 1 73.56 249 LEU A O 1
ATOM 1971 N N . LYS A 1 250 ? -6.273 -22.406 5.969 1 63.75 250 LYS A N 1
ATOM 1972 C CA . LYS A 1 250 ? -7.141 -23.484 6.418 1 63.75 250 LYS A CA 1
ATOM 1973 C C . LYS A 1 250 ? -6.594 -24.844 5.984 1 63.75 250 LYS A C 1
ATOM 1975 O O . LYS A 1 250 ? -6.086 -24.984 4.871 1 63.75 250 LYS A O 1
ATOM 1980 N N . LYS A 1 251 ? -6.184 -25.734 7 1 48.59 251 LYS A N 1
ATOM 1981 C CA . LYS A 1 251 ? -5.859 -27.125 6.691 1 48.59 251 LYS A CA 1
ATOM 1982 C C . LYS A 1 251 ? -6.957 -27.766 5.852 1 48.59 251 LYS A C 1
ATOM 1984 O O . LYS A 1 251 ? -8.148 -27.562 6.098 1 48.59 251 LYS A O 1
ATOM 1989 N N . PHE A 1 252 ? -6.734 -27.906 4.555 1 42.19 252 PHE A N 1
ATOM 1990 C CA . PHE A 1 252 ? -7.672 -28.781 3.863 1 42.19 252 PHE A CA 1
ATOM 1991 C C . PHE A 1 252 ? -7.914 -30.047 4.664 1 42.19 252 PHE A C 1
ATOM 1993 O O . PHE A 1 252 ? -6.98 -30.812 4.918 1 42.19 252 PHE A O 1
ATOM 2000 N N . THR A 1 253 ? -8.586 -29.953 5.703 1 35.03 253 THR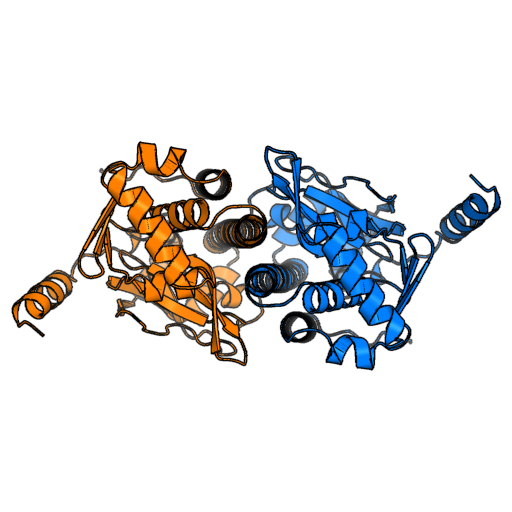 A N 1
ATOM 2001 C CA . THR A 1 253 ? -8.922 -31.266 6.27 1 35.03 253 THR A CA 1
ATOM 2002 C C . THR A 1 253 ? -9.656 -32.125 5.25 1 35.03 253 THR A C 1
ATOM 2004 O O . THR A 1 253 ? -10.711 -31.734 4.738 1 35.03 253 THR A O 1
ATOM 2007 N N . LYS A 1 254 ? -8.852 -32.844 4.395 1 35.16 254 LYS A N 1
ATOM 2008 C CA . LYS A 1 254 ? -9.453 -34 3.711 1 35.16 254 LYS A CA 1
ATOM 2009 C C . LYS A 1 254 ? -10.453 -34.719 4.613 1 35.16 254 LYS A C 1
ATOM 2011 O O . LYS A 1 254 ? -10.102 -35.125 5.719 1 35.16 254 LYS A O 1
ATOM 2016 N N . LYS A 1 255 ? -11.664 -34.281 4.445 1 33.75 255 LYS A N 1
ATOM 2017 C CA . LYS A 1 255 ? -12.555 -35.344 4.926 1 33.75 255 LYS A CA 1
ATOM 2018 C C . LYS A 1 255 ? -12.359 -36.625 4.125 1 33.75 255 LYS A C 1
ATOM 2020 O O . LYS A 1 255 ? -12.188 -36.562 2.906 1 33.75 255 LYS A O 1
ATOM 2025 N N . MET B 1 1 ? 17.797 27.75 22.875 1 30.86 1 MET B N 1
ATOM 2026 C CA . MET B 1 1 ? 16.453 27.547 22.344 1 30.86 1 MET B CA 1
ATOM 2027 C C . MET B 1 1 ? 15.562 28.734 22.625 1 30.86 1 MET B C 1
ATOM 2029 O O . MET B 1 1 ? 15.281 29.047 23.797 1 30.86 1 MET B O 1
ATOM 2033 N N . ASP B 1 2 ? 15.594 29.734 21.719 1 35.44 2 ASP B N 1
ATOM 2034 C CA . ASP B 1 2 ? 15.109 31.094 21.984 1 35.44 2 ASP B CA 1
ATOM 2035 C C . ASP B 1 2 ? 13.633 31.078 22.375 1 35.44 2 ASP B C 1
ATOM 2037 O O . ASP B 1 2 ? 12.875 30.219 21.906 1 35.44 2 ASP B O 1
ATOM 2041 N N . THR B 1 3 ? 13.258 31.719 23.469 1 47.16 3 THR B N 1
ATOM 2042 C CA . THR B 1 3 ? 11.977 31.953 24.125 1 47.16 3 THR B CA 1
ATOM 2043 C C . THR B 1 3 ? 10.914 32.344 23.094 1 47.16 3 THR B C 1
ATOM 2045 O O . THR B 1 3 ? 9.727 32.125 23.312 1 47.16 3 THR B O 1
ATOM 2048 N N . GLN B 1 4 ? 11.352 33.031 22.031 1 44.72 4 GLN B N 1
ATOM 2049 C CA . GLN B 1 4 ? 10.391 33.5 21.047 1 44.72 4 GLN B CA 1
ATOM 2050 C C . GLN B 1 4 ? 9.812 32.344 20.234 1 44.72 4 GLN B C 1
ATOM 2052 O O . GLN B 1 4 ? 8.695 32.438 19.734 1 44.72 4 GLN B O 1
ATOM 2057 N N . GLN B 1 5 ? 10.633 31.359 19.875 1 43.81 5 GLN B N 1
ATOM 2058 C CA . GLN B 1 5 ? 10.125 30.219 19.125 1 43.81 5 GLN B CA 1
ATOM 2059 C C . GLN B 1 5 ? 9.133 29.422 19.969 1 43.81 5 GLN B C 1
ATOM 2061 O O . GLN B 1 5 ? 8.211 28.812 19.422 1 43.81 5 GLN B O 1
ATOM 2066 N N . LEU B 1 6 ? 9.289 29.453 21.25 1 41.38 6 LEU B N 1
ATOM 2067 C CA . LEU B 1 6 ? 8.344 28.797 22.156 1 41.38 6 LEU B CA 1
ATOM 2068 C C . LEU B 1 6 ? 7.016 29.547 22.188 1 41.38 6 LEU B C 1
ATOM 2070 O O . LEU B 1 6 ? 5.957 28.938 22.344 1 41.38 6 LEU B O 1
ATOM 2074 N N . LYS B 1 7 ? 7.039 30.844 22.172 1 44.28 7 LYS B N 1
ATOM 2075 C CA . LYS B 1 7 ? 5.836 31.672 22.281 1 44.28 7 LYS B CA 1
ATOM 2076 C C . LYS B 1 7 ? 4.961 31.516 21.031 1 44.28 7 LYS B C 1
ATOM 2078 O O . LYS B 1 7 ? 3.732 31.484 21.141 1 44.28 7 LYS B O 1
ATOM 2083 N N . VAL B 1 8 ? 5.578 31.438 19.844 1 43.84 8 VAL B N 1
ATOM 2084 C CA . VAL B 1 8 ? 4.785 31.281 18.625 1 43.84 8 VAL B CA 1
ATOM 2085 C C . VAL B 1 8 ? 4.137 29.891 18.594 1 43.84 8 VAL B C 1
ATOM 2087 O O . VAL B 1 8 ? 3.021 29.734 18.094 1 43.84 8 VAL B O 1
ATOM 2090 N N . VAL B 1 9 ? 4.801 28.891 19.172 1 41.28 9 VAL B N 1
ATOM 2091 C CA . VAL B 1 9 ? 4.195 27.578 19.266 1 41.28 9 VAL B CA 1
ATOM 2092 C C . VAL B 1 9 ? 3.062 27.594 20.281 1 41.28 9 VAL B C 1
ATOM 2094 O O . VAL B 1 9 ? 2.018 26.969 20.078 1 41.28 9 VAL B O 1
ATOM 2097 N N . SER B 1 10 ? 3.391 28.188 21.438 1 40.47 10 SER B N 1
ATOM 2098 C CA . SER B 1 10 ? 2.365 28.25 22.484 1 40.47 10 SER B CA 1
ATOM 2099 C C . SER B 1 10 ? 1.162 29.062 22.016 1 40.47 10 SER B C 1
ATOM 2101 O O . SER B 1 10 ? 0.017 28.703 22.312 1 40.47 10 SER B O 1
ATOM 2103 N N . GLN B 1 11 ? 1.435 30.297 21.5 1 41.91 11 GLN B N 1
ATOM 2104 C CA . GLN B 1 11 ? 0.319 31.109 21.016 1 41.91 11 GLN B CA 1
ATOM 2105 C C . GLN B 1 11 ? -0.43 30.391 19.891 1 41.91 11 GLN B C 1
ATOM 2107 O O . GLN B 1 11 ? -1.651 30.516 19.781 1 41.91 11 GLN B O 1
ATOM 2112 N N . GLN B 1 12 ? 0.262 29.719 18.922 1 44.06 12 GLN B N 1
ATOM 2113 C CA . GLN B 1 12 ? -0.433 28.906 17.922 1 44.06 12 GLN B CA 1
ATOM 2114 C C . GLN B 1 12 ? -1.22 27.781 18.578 1 44.06 12 GLN B C 1
ATOM 2116 O O . GLN B 1 12 ? -2.266 27.359 18.062 1 44.06 12 GLN B O 1
ATOM 2121 N N . VAL B 1 13 ? -0.758 27.266 19.703 1 42.44 13 VAL B N 1
ATOM 2122 C CA . VAL B 1 13 ? -1.519 26.266 20.438 1 42.44 13 VAL B CA 1
ATOM 2123 C C . VAL B 1 13 ? -2.744 26.922 21.078 1 42.44 13 VAL B C 1
ATOM 2125 O O . VAL B 1 13 ? -3.795 26.297 21.203 1 42.44 13 VAL B O 1
ATOM 2128 N N . GLN B 1 14 ? -2.492 28 21.812 1 40.03 14 GLN B N 1
ATOM 2129 C CA . GLN B 1 14 ? -3.646 28.609 22.469 1 40.03 14 GLN B CA 1
ATOM 2130 C C . GLN B 1 14 ? -4.727 28.969 21.453 1 40.03 14 GLN B C 1
ATOM 2132 O O . GLN B 1 14 ? -5.898 29.109 21.812 1 40.03 14 GLN B O 1
ATOM 2137 N N . GLU B 1 15 ? -4.309 29.688 20.406 1 43.16 15 GLU B N 1
ATOM 2138 C CA . GLU B 1 15 ? -5.367 29.891 19.422 1 43.16 15 GLU B CA 1
ATOM 2139 C C . GLU B 1 15 ? -5.887 28.547 18.906 1 43.16 15 GLU B C 1
ATOM 2141 O O . GLU B 1 15 ? -5.699 28.219 17.734 1 43.16 15 GLU B O 1
ATOM 2146 N N . GLN B 1 16 ? -5.496 27.484 19.344 1 46.97 16 GLN B N 1
ATOM 2147 C CA . GLN B 1 16 ? -5.844 26.062 19.359 1 46.97 16 GLN B CA 1
ATOM 2148 C C . GLN B 1 16 ? -7.355 25.859 19.281 1 46.97 16 GLN B C 1
ATOM 2150 O O . GLN B 1 16 ? -7.84 24.734 19.25 1 46.97 16 GLN B O 1
ATOM 2155 N N . ALA B 1 17 ? -7.945 26.875 19.797 1 49.47 17 ALA B N 1
ATOM 2156 C CA . ALA B 1 17 ? -9.398 26.766 19.891 1 49.47 17 ALA B CA 1
ATOM 2157 C C . ALA B 1 17 ? -9.977 26.141 18.625 1 49.47 17 ALA B C 1
ATOM 2159 O O . ALA B 1 17 ? -10.695 25.125 18.703 1 49.47 17 ALA B O 1
ATOM 2160 N N . ASN B 1 18 ? -10.555 26.969 17.625 1 68.62 18 ASN B N 1
ATOM 2161 C CA . ASN B 1 18 ? -11.734 26.609 16.844 1 68.62 18 ASN B CA 1
ATOM 2162 C C . ASN B 1 18 ? -11.375 25.797 15.602 1 68.62 18 ASN B C 1
ATOM 2164 O O . ASN B 1 18 ? -11.461 26.312 14.484 1 68.62 18 ASN B O 1
ATOM 2168 N N . PHE B 1 19 ? -10.414 24.797 15.734 1 88.69 19 PHE B N 1
ATOM 2169 C CA . PHE B 1 19 ? -10.234 23.953 14.562 1 88.69 19 PHE B CA 1
ATOM 2170 C C . PHE B 1 19 ? -11.406 23 14.391 1 88.69 19 PHE B C 1
ATOM 2172 O O . PHE B 1 19 ? -11.438 21.922 15.008 1 88.69 19 PHE B O 1
ATOM 2179 N N . PRO B 1 20 ? -12.234 23.5 13.633 1 94.69 20 PRO B N 1
ATOM 2180 C CA . PRO B 1 20 ? -13.336 22.562 13.406 1 94.69 20 PRO B CA 1
ATOM 2181 C C . PRO B 1 20 ? -12.875 21.25 12.781 1 94.69 20 PRO B C 1
ATOM 2183 O O . PRO B 1 20 ? -11.938 21.234 11.984 1 94.69 20 PRO B O 1
ATOM 2186 N N . PRO B 1 21 ? -13.445 20.141 13.148 1 97 21 PRO B N 1
ATOM 2187 C CA . PRO B 1 21 ? -13.07 18.828 12.594 1 97 21 PRO B CA 1
ATOM 2188 C C . PRO B 1 21 ? -13.125 18.797 11.07 1 97 21 PRO B C 1
ATOM 2190 O O . PRO B 1 21 ? -12.383 18.047 10.438 1 97 21 PRO B O 1
ATOM 2193 N N . GLU B 1 22 ? -13.867 19.656 10.547 1 95.69 22 GLU B N 1
ATOM 2194 C CA . GLU B 1 22 ? -14.102 19.672 9.109 1 95.69 22 GLU B CA 1
ATOM 2195 C C . GLU B 1 22 ? -12.883 20.203 8.359 1 95.69 22 GLU B C 1
ATOM 2197 O O . GLU B 1 22 ? -12.812 20.109 7.129 1 95.69 22 GLU B O 1
ATOM 2202 N N . PHE B 1 23 ? -11.914 20.703 9.102 1 95.25 23 PHE B N 1
ATOM 2203 C CA . PHE B 1 23 ? -10.656 21.078 8.477 1 95.25 23 PHE B CA 1
ATOM 2204 C C . PHE B 1 23 ? -9.922 19.844 7.953 1 95.25 23 PHE B C 1
ATOM 2206 O O . PHE B 1 23 ? -9.008 19.969 7.133 1 95.25 23 PHE B O 1
ATOM 2213 N N . ASN B 1 24 ? -10.297 18.75 8.461 1 96.94 24 ASN B N 1
ATOM 2214 C CA . ASN B 1 24 ? -9.914 17.5 7.82 1 96.94 24 ASN B CA 1
ATOM 2215 C C . ASN B 1 24 ? -10.898 17.109 6.715 1 96.94 24 ASN B C 1
ATOM 2217 O O . ASN B 1 24 ? -12.086 16.953 6.969 1 96.94 24 ASN B O 1
ATOM 2221 N N . ARG B 1 25 ? -10.375 16.953 5.578 1 95.56 25 ARG B N 1
ATOM 2222 C CA . ARG B 1 25 ? -11.219 16.766 4.398 1 95.56 25 ARG B CA 1
ATOM 2223 C C . ARG B 1 25 ? -12 15.469 4.477 1 95.56 25 ARG B C 1
ATOM 2225 O O . ARG B 1 25 ? -13.125 15.383 3.984 1 95.56 25 ARG B O 1
ATOM 2232 N N . LEU B 1 26 ? -11.391 14.445 5.027 1 96.38 26 LEU B N 1
ATOM 2233 C CA . LEU B 1 26 ? -12.094 13.172 5.199 1 96.38 26 LEU B CA 1
ATOM 2234 C C . LEU B 1 26 ? -13.305 13.336 6.109 1 96.38 26 LEU B C 1
ATOM 2236 O O . LEU B 1 26 ? -14.398 12.867 5.789 1 96.38 26 LEU B O 1
ATOM 2240 N N . LEU B 1 27 ? -13.117 14.031 7.223 1 97.44 27 LEU B N 1
ATOM 2241 C CA . LEU B 1 27 ? -14.203 14.281 8.156 1 97.44 27 LEU B CA 1
ATOM 2242 C C . LEU B 1 27 ? -15.25 15.203 7.535 1 97.44 27 LEU B C 1
ATOM 2244 O O . LEU B 1 27 ? -16.453 15.031 7.758 1 97.44 27 LEU B O 1
ATOM 2248 N N . ASN B 1 28 ? -14.766 16.094 6.805 1 96.75 28 ASN B N 1
ATOM 2249 C CA . ASN B 1 28 ? -15.656 17.047 6.164 1 96.75 28 ASN B CA 1
ATOM 2250 C C . ASN B 1 28 ? -16.609 16.375 5.184 1 96.75 28 ASN B C 1
ATOM 2252 O O . ASN B 1 28 ? -17.719 16.844 4.965 1 96.75 28 ASN B O 1
ATOM 2256 N N . GLU B 1 29 ? -16.219 15.312 4.586 1 96.38 29 GLU B N 1
ATOM 2257 C CA . GLU B 1 29 ? -16.984 14.617 3.559 1 96.38 29 GLU B CA 1
ATOM 2258 C C . GLU B 1 29 ? -18.125 13.797 4.176 1 96.38 29 GLU B C 1
ATOM 2260 O O . GLU B 1 29 ? -19.016 13.32 3.469 1 96.38 29 GLU B O 1
ATOM 2265 N N . LEU B 1 30 ? -18.078 13.617 5.453 1 97.06 30 LEU B N 1
ATOM 2266 C CA . LEU B 1 30 ? -19.094 12.805 6.105 1 97.06 30 LEU B CA 1
ATOM 2267 C C . LEU B 1 30 ? -20.453 13.508 6.117 1 97.06 30 LEU B C 1
ATOM 2269 O O . LEU B 1 30 ? -20.516 14.727 6.312 1 97.06 30 LEU B O 1
ATOM 2273 N N . PRO B 1 31 ? -21.516 12.781 5.926 1 97 31 PRO B N 1
ATOM 2274 C CA . PRO B 1 31 ? -22.844 13.383 6.086 1 97 31 PRO B CA 1
ATOM 2275 C C . PRO B 1 31 ? -23.141 13.797 7.527 1 97 31 PRO B C 1
ATOM 2277 O O . PRO B 1 31 ? -22.516 13.273 8.461 1 97 31 PRO B O 1
ATOM 2280 N N . ASP B 1 32 ? -24.125 14.602 7.676 1 97.44 32 ASP B N 1
ATOM 2281 C CA . ASP B 1 32 ? -24.438 15.195 8.969 1 97.44 32 ASP B CA 1
ATOM 2282 C C . ASP B 1 32 ? -24.812 14.117 9.992 1 97.44 32 ASP B C 1
ATOM 2284 O O . ASP B 1 32 ? -24.438 14.211 11.164 1 97.44 32 ASP B O 1
ATOM 2288 N N . GLU B 1 33 ? -25.484 13.156 9.555 1 97.69 33 GLU B N 1
ATOM 2289 C CA . GLU B 1 33 ? -25.906 12.102 10.469 1 97.69 33 GLU B CA 1
ATOM 2290 C C . GLU B 1 33 ? -24.719 11.375 11.062 1 97.69 33 GLU B C 1
ATOM 2292 O O . GLU B 1 33 ? -24.719 11.031 12.242 1 97.69 33 GLU B O 1
ATOM 2297 N N . VAL B 1 34 ? -23.719 11.164 10.266 1 98.19 34 VAL B N 1
ATOM 2298 C CA . VAL B 1 34 ? -22.516 10.477 10.727 1 98.19 34 VAL B CA 1
ATOM 2299 C C . VAL B 1 34 ? -21.688 11.422 11.602 1 98.19 34 VAL B C 1
ATOM 2301 O O . VAL B 1 34 ? -21.156 11.008 12.641 1 98.19 34 VAL B O 1
ATOM 2304 N N . LYS B 1 35 ? -21.609 12.672 11.195 1 98.19 35 LYS B N 1
ATOM 2305 C CA . LYS B 1 35 ? -20.922 13.664 12 1 98.19 35 LYS B CA 1
ATOM 2306 C C . LYS B 1 35 ? -21.5 13.727 13.414 1 98.19 35 LYS B C 1
ATOM 2308 O O . LYS B 1 35 ? -20.75 13.781 14.398 1 98.19 35 LYS B O 1
ATOM 2313 N N . HIS B 1 36 ? -22.766 13.664 13.469 1 97.88 36 HIS B N 1
ATOM 2314 C CA . HIS B 1 36 ? -23.438 13.742 14.758 1 97.88 36 HIS B CA 1
ATOM 2315 C C . HIS B 1 36 ? -23.062 12.578 15.656 1 97.88 36 HIS B C 1
ATOM 2317 O O . HIS B 1 36 ? -23 12.727 16.875 1 97.88 36 HIS B O 1
ATOM 2323 N N . ARG B 1 37 ? -22.719 11.453 15.07 1 97.94 37 ARG B N 1
ATOM 2324 C CA . ARG B 1 37 ? -22.391 10.266 15.844 1 97.94 37 ARG B CA 1
ATOM 2325 C C . ARG B 1 37 ? -20.922 10.25 16.219 1 97.94 37 ARG B C 1
ATOM 2327 O O . ARG B 1 37 ? -20.547 9.727 17.281 1 97.94 37 ARG B O 1
ATOM 2334 N N . ILE B 1 38 ? -20.094 10.898 15.414 1 98.06 38 ILE B N 1
ATOM 2335 C CA . ILE B 1 38 ? -18.656 10.727 15.547 1 98.06 38 ILE B CA 1
ATOM 2336 C C . ILE B 1 38 ? -18.047 11.953 16.234 1 98.06 38 ILE B C 1
ATOM 2338 O O . ILE B 1 38 ? -17.203 11.82 17.125 1 98.06 38 ILE B O 1
ATOM 2342 N N . PHE B 1 39 ? -18.5 13.133 15.891 1 98.19 39 PHE B N 1
ATOM 2343 C CA . PHE B 1 39 ? -17.812 14.383 16.219 1 98.19 39 PHE B CA 1
ATOM 2344 C C . PHE B 1 39 ? -17.781 14.602 17.719 1 98.19 39 PHE B C 1
ATOM 2346 O O . PHE B 1 39 ? -16.766 15.062 18.266 1 98.19 39 PHE B O 1
ATOM 2353 N N . PRO B 1 40 ? -18.859 14.266 18.516 1 98.19 40 PRO B N 1
ATOM 2354 C CA . PRO B 1 40 ? -18.812 14.492 19.953 1 98.19 40 PRO B CA 1
ATOM 2355 C C . PRO B 1 40 ? -17.703 13.711 20.641 1 98.19 40 PRO B C 1
ATOM 2357 O O . PRO B 1 40 ? -17.344 14.016 21.781 1 98.19 40 PRO B O 1
ATOM 2360 N N . HIS B 1 41 ? -17.109 12.742 19.969 1 98.38 41 HIS B N 1
ATOM 2361 C CA . HIS B 1 41 ? -16.125 11.867 20.594 1 98.38 41 HIS B CA 1
ATOM 2362 C C . HIS B 1 41 ? -14.711 12.188 20.109 1 98.38 41 HIS B C 1
ATOM 2364 O O . HIS B 1 41 ? -13.75 11.547 20.531 1 98.38 41 HIS B O 1
ATOM 2370 N N . LEU B 1 42 ? -14.625 13.148 19.25 1 98.44 42 LEU B N 1
ATOM 2371 C CA . LEU B 1 42 ? -13.32 13.57 18.75 1 98.44 42 LEU B CA 1
ATOM 2372 C C . LEU B 1 42 ? -12.57 14.367 19.828 1 98.44 42 LEU B C 1
ATOM 2374 O O . LEU B 1 42 ? -13.172 15.18 20.531 1 98.44 42 LEU B O 1
ATOM 2378 N N . GLU B 1 43 ? -11.25 14.125 19.938 1 98.19 43 GLU B N 1
ATOM 2379 C CA . GLU B 1 43 ? -10.383 14.883 20.828 1 98.19 43 GLU B CA 1
ATOM 2380 C C . GLU B 1 43 ? -9.289 15.609 20.062 1 98.19 43 GLU B C 1
ATOM 2382 O O . GLU B 1 43 ? -8.562 14.992 19.281 1 98.19 43 GLU B O 1
ATOM 2387 N N . LEU B 1 44 ? -9.195 16.859 20.281 1 98 44 LEU B N 1
ATOM 2388 C CA . LEU B 1 44 ? -8.125 17.641 19.672 1 98 44 LEU B CA 1
ATOM 2389 C C . LEU B 1 44 ? -6.805 17.406 20.406 1 98 44 LEU B C 1
ATOM 2391 O O . LEU B 1 44 ? -6.746 17.516 21.641 1 98 44 LEU B O 1
ATOM 2395 N N . VAL B 1 45 ? -5.738 17.078 19.672 1 98.12 45 VAL B N 1
ATOM 2396 C CA . VAL B 1 45 ? -4.449 16.797 20.297 1 98.12 45 VAL B CA 1
ATOM 2397 C C . VAL B 1 45 ? -3.35 17.594 19.594 1 98.12 45 VAL B C 1
ATOM 2399 O O . VAL B 1 45 ? -3.428 17.828 18.391 1 98.12 45 VAL B O 1
ATOM 2402 N N . GLN B 1 46 ? -2.369 17.922 20.359 1 97.88 46 GLN B N 1
ATOM 2403 C CA . GLN B 1 46 ? -1.151 18.516 19.812 1 97.88 46 GLN B CA 1
ATOM 2404 C C . GLN B 1 46 ? -0.144 17.438 19.422 1 97.88 46 GLN B C 1
ATOM 2406 O O . GLN B 1 46 ? 0.107 16.5 20.188 1 97.88 46 GLN B O 1
ATOM 2411 N N . LEU B 1 47 ? 0.384 17.578 18.219 1 97.69 47 LEU B N 1
ATOM 2412 C CA . LEU B 1 47 ? 1.398 16.656 17.719 1 97.69 47 LEU B CA 1
ATOM 2413 C C . LEU B 1 47 ? 2.738 17.375 17.547 1 97.69 47 LEU B C 1
ATOM 2415 O O . LEU B 1 47 ? 2.824 18.391 16.859 1 97.69 47 LEU B O 1
ATOM 2419 N N . GLU B 1 48 ? 3.754 16.75 18.141 1 97.12 48 GLU B N 1
ATOM 2420 C CA . GLU B 1 48 ? 5.098 17.312 18.031 1 97.12 48 GLU B CA 1
ATOM 2421 C C . GLU B 1 48 ? 5.934 16.516 17.031 1 97.12 48 GLU B C 1
ATOM 2423 O O . GLU B 1 48 ? 5.703 15.32 16.828 1 97.12 48 GLU B O 1
ATOM 2428 N N . LEU B 1 49 ? 6.895 17.234 16.516 1 93.69 49 LEU B N 1
ATOM 2429 C CA . LEU B 1 49 ? 7.82 16.578 15.602 1 93.69 49 LEU B CA 1
ATOM 2430 C C . LEU B 1 49 ? 8.438 15.344 16.25 1 93.69 49 LEU B C 1
ATOM 2432 O O . LEU B 1 49 ? 8.898 15.398 17.391 1 93.69 49 LEU B O 1
ATOM 2436 N N . GLY B 1 50 ? 8.312 14.195 15.539 1 94.44 50 GLY B N 1
ATOM 2437 C CA . GLY B 1 50 ? 8.953 12.977 16.016 1 94.44 50 GLY B CA 1
ATOM 2438 C C . GLY B 1 50 ? 8.031 12.109 16.859 1 94.44 50 GLY B C 1
ATOM 2439 O O . GLY B 1 50 ? 8.359 10.961 17.141 1 94.44 50 GLY B O 1
ATOM 2440 N N . ASP B 1 51 ? 6.895 12.672 17.234 1 97.12 51 ASP B N 1
ATOM 2441 C CA . ASP B 1 51 ? 5.934 11.844 17.953 1 97.12 51 ASP B CA 1
ATOM 2442 C C . ASP B 1 51 ? 5.57 10.602 17.141 1 97.12 51 ASP B C 1
ATOM 2444 O O . ASP B 1 51 ? 5.355 10.68 15.93 1 97.12 51 ASP B O 1
ATOM 2448 N N . VAL B 1 52 ? 5.57 9.477 17.828 1 96.94 52 VAL B N 1
ATOM 2449 C CA . VAL B 1 52 ? 5.055 8.25 17.219 1 96.94 52 VAL B CA 1
ATOM 2450 C C . VAL B 1 52 ? 3.598 8.047 17.641 1 96.94 52 VAL B C 1
ATOM 2452 O O . VAL B 1 52 ? 3.303 7.82 18.812 1 96.94 52 VAL B O 1
ATOM 2455 N N . VAL B 1 53 ? 2.695 8.125 16.656 1 96.69 53 VAL B N 1
ATOM 2456 C CA . VAL B 1 53 ? 1.28 8.039 17 1 96.69 53 VAL B CA 1
ATOM 2457 C C . VAL B 1 53 ? 0.793 6.602 16.828 1 96.69 53 VAL B C 1
ATOM 2459 O O . VAL B 1 53 ? -0.266 6.23 17.344 1 96.69 53 VAL B O 1
ATOM 2462 N N . CYS B 1 54 ? 1.485 5.801 16.094 1 94.38 54 CYS B N 1
ATOM 2463 C CA . CYS B 1 54 ? 1.221 4.375 15.945 1 94.38 54 CYS B CA 1
ATOM 2464 C C . CYS B 1 54 ? 2.52 3.594 15.781 1 94.38 54 CYS B C 1
ATOM 2466 O O . CYS B 1 54 ? 3.279 3.842 14.844 1 94.38 54 CYS B O 1
ATOM 2468 N N . GLU B 1 55 ? 2.729 2.615 16.672 1 92.69 55 GLU B N 1
ATOM 2469 C CA . GLU B 1 55 ? 3.908 1.76 16.578 1 92.69 55 GLU B CA 1
ATOM 2470 C C . GLU B 1 55 ? 3.627 0.527 15.719 1 92.69 55 GLU B C 1
ATOM 2472 O O . GLU B 1 55 ? 2.537 -0.044 15.781 1 92.69 55 GLU B O 1
ATOM 2477 N N . ALA B 1 56 ? 4.66 0.135 15.008 1 90.5 56 ALA B N 1
ATOM 2478 C CA . ALA B 1 56 ? 4.531 -1.101 14.242 1 90.5 56 ALA B CA 1
ATOM 2479 C C . ALA B 1 56 ? 4.215 -2.283 15.148 1 90.5 56 ALA B C 1
ATOM 2481 O O . ALA B 1 56 ? 4.805 -2.42 16.219 1 90.5 56 ALA B O 1
ATOM 2482 N N . GLY B 1 57 ? 3.229 -3.076 14.734 1 87.94 57 GLY B N 1
ATOM 2483 C CA . GLY B 1 57 ? 2.893 -4.289 15.461 1 87.94 57 GLY B CA 1
ATOM 2484 C C . GLY B 1 57 ? 1.928 -4.047 16.609 1 87.94 57 GLY B C 1
ATOM 2485 O O . GLY B 1 57 ? 1.41 -4.996 17.203 1 87.94 57 GLY B O 1
ATOM 2486 N N . SER B 1 58 ? 1.669 -2.816 16.922 1 86.5 58 SER B N 1
ATOM 2487 C CA . SER B 1 58 ? 0.782 -2.516 18.031 1 86.5 58 SER B CA 1
ATOM 2488 C C . SER B 1 58 ? -0.663 -2.363 17.562 1 86.5 58 SER B C 1
ATOM 2490 O O . SER B 1 58 ? -0.915 -2.023 16.406 1 86.5 58 SER B O 1
ATOM 2492 N N . LYS B 1 59 ? -1.487 -2.641 18.547 1 86.5 59 LYS B N 1
ATOM 2493 C CA . LYS B 1 59 ? -2.902 -2.41 18.266 1 86.5 59 LYS B CA 1
ATOM 2494 C C . LYS B 1 59 ? -3.199 -0.921 18.125 1 86.5 59 LYS B C 1
ATOM 2496 O O . LYS B 1 59 ? -2.678 -0.101 18.875 1 86.5 59 LYS B O 1
ATOM 2501 N N . VAL B 1 60 ? -4.023 -0.654 17.188 1 87.25 60 VAL B N 1
ATOM 2502 C CA . VAL B 1 60 ? -4.43 0.728 16.953 1 87.25 60 VAL B CA 1
ATOM 2503 C C . VAL B 1 60 ? -5.492 1.138 17.969 1 87.25 60 VAL B C 1
ATOM 2505 O O . VAL B 1 60 ? -6.66 0.762 17.828 1 87.25 60 VAL B O 1
ATOM 2508 N N . ARG B 1 61 ? -5.137 1.878 18.891 1 91.5 61 ARG B N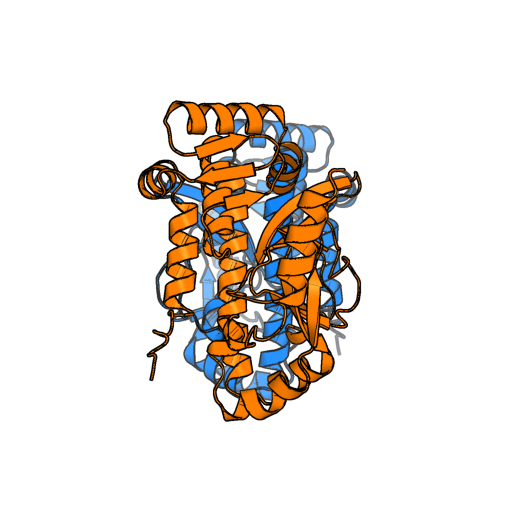 1
ATOM 2509 C CA . ARG B 1 61 ? -6.07 2.316 19.922 1 91.5 61 ARG B CA 1
ATOM 2510 C C . ARG B 1 61 ? -6.832 3.559 19.484 1 91.5 61 ARG B C 1
ATOM 2512 O O . ARG B 1 61 ? -8.023 3.695 19.766 1 91.5 61 ARG B O 1
ATOM 2519 N N . TYR B 1 62 ? -6.043 4.398 18.812 1 96.25 62 TYR B N 1
ATOM 2520 C CA . TYR B 1 62 ? -6.625 5.633 18.312 1 96.25 62 TYR B CA 1
ATOM 2521 C C . TYR B 1 62 ? -6.371 5.777 16.812 1 96.25 62 TYR B C 1
ATOM 2523 O O . TYR B 1 62 ? -5.355 5.301 16.297 1 96.25 62 TYR B O 1
ATOM 2531 N N . VAL B 1 63 ? -7.34 6.375 16.188 1 97.88 63 VAL B N 1
ATOM 2532 C CA . VAL B 1 63 ? -7.094 6.875 14.844 1 97.88 63 VAL B CA 1
ATOM 2533 C C . VAL B 1 63 ? -6.914 8.391 14.883 1 97.88 63 VAL B C 1
ATOM 2535 O O . VAL B 1 63 ? -7.434 9.062 15.773 1 97.88 63 VAL B O 1
ATOM 2538 N N . TYR B 1 64 ? -6.168 8.906 13.93 1 98.62 64 TYR B N 1
ATOM 2539 C CA . TYR B 1 64 ? -5.828 10.328 13.922 1 98.62 64 TYR B CA 1
ATOM 2540 C C . TYR B 1 64 ? -6.238 10.977 12.609 1 98.62 64 TYR B C 1
ATOM 2542 O O . TYR B 1 64 ? -6.047 10.398 11.531 1 98.62 64 TYR B O 1
ATOM 2550 N N . PHE B 1 65 ? -6.797 12.172 12.727 1 98.62 65 PHE B N 1
ATOM 2551 C CA . PHE B 1 65 ? -7.172 13.023 11.609 1 98.62 65 PHE B CA 1
ATOM 2552 C C . PHE B 1 65 ? -6.414 14.352 11.664 1 98.62 65 PHE B C 1
ATOM 2554 O O . PHE B 1 65 ? -6.879 15.312 12.273 1 98.62 65 PHE B O 1
ATOM 2561 N N . PRO B 1 66 ? -5.285 14.422 10.938 1 98.38 66 PRO B N 1
ATOM 2562 C CA . PRO B 1 66 ? -4.488 15.648 11 1 98.38 66 PRO B CA 1
ATOM 2563 C C . PRO B 1 66 ? -5.227 16.859 10.43 1 98.38 66 PRO B C 1
ATOM 2565 O O . PRO B 1 66 ? -6.016 16.719 9.484 1 98.38 66 PRO B O 1
ATOM 2568 N N . LEU B 1 67 ? -4.98 18 11.008 1 97.38 67 LEU B N 1
ATOM 2569 C CA . LEU B 1 67 ? -5.547 19.25 10.508 1 97.38 67 LEU B CA 1
ATOM 2570 C C . LEU B 1 67 ? -4.477 20.109 9.844 1 97.38 67 LEU B C 1
ATOM 2572 O O . LEU B 1 67 ? -4.656 20.578 8.719 1 97.38 67 LEU B O 1
ATOM 2576 N N . ASN B 1 68 ? -3.406 20.375 10.5 1 95.44 68 ASN B N 1
ATOM 2577 C CA . ASN B 1 68 ? -2.291 21.156 9.969 1 95.44 68 ASN B CA 1
ATOM 2578 C C . ASN B 1 68 ? -0.951 20.484 10.273 1 95.44 68 ASN B C 1
ATOM 2580 O O . ASN B 1 68 ? 0.07 21.172 10.391 1 95.44 68 ASN B O 1
ATOM 2584 N N . SER B 1 69 ? -0.967 19.234 10.531 1 96.19 69 SER B N 1
ATOM 2585 C CA . SER B 1 69 ? 0.219 18.406 10.742 1 96.19 69 SER B CA 1
ATOM 2586 C C . SER B 1 69 ? 0.367 17.359 9.641 1 96.19 69 SER B C 1
ATOM 2588 O O . SER B 1 69 ? -0.575 17.109 8.891 1 96.19 69 SER B O 1
ATOM 2590 N N . ILE B 1 70 ? 1.556 16.812 9.562 1 96.5 70 ILE B N 1
ATOM 2591 C CA . ILE B 1 70 ? 1.834 15.734 8.633 1 96.5 70 ILE B CA 1
ATOM 2592 C C . ILE B 1 70 ? 2.354 14.516 9.391 1 96.5 70 ILE B C 1
ATOM 2594 O O . ILE B 1 70 ? 3.254 14.633 10.227 1 96.5 70 ILE B O 1
ATOM 2598 N N . ILE B 1 71 ? 1.744 13.438 9.141 1 97.75 71 ILE B N 1
ATOM 2599 C CA . ILE B 1 71 ? 2.184 12.172 9.711 1 97.75 71 ILE B CA 1
ATOM 2600 C C . ILE B 1 71 ? 2.684 11.25 8.602 1 97.75 71 ILE B C 1
ATOM 2602 O O . ILE B 1 71 ? 1.979 11.016 7.613 1 97.75 71 ILE B O 1
ATOM 2606 N N . SER B 1 72 ? 3.875 10.766 8.75 1 97.38 72 SER B N 1
ATOM 2607 C CA . SER B 1 72 ? 4.465 9.836 7.797 1 97.38 72 SER B CA 1
ATOM 2608 C C . SER B 1 72 ? 4.262 8.391 8.234 1 97.38 72 SER B C 1
ATOM 2610 O O . SER B 1 72 ? 4.449 8.062 9.406 1 97.38 72 SER B O 1
ATOM 2612 N N . LEU B 1 73 ? 3.811 7.582 7.301 1 97.5 73 LEU B N 1
ATOM 2613 C CA . LEU B 1 73 ? 3.881 6.133 7.477 1 97.5 73 LEU B CA 1
ATOM 2614 C C . LEU B 1 73 ? 5.223 5.594 6.992 1 97.5 73 LEU B C 1
ATOM 2616 O O . LEU B 1 73 ? 5.574 5.75 5.82 1 97.5 73 LEU B O 1
ATOM 2620 N N . LEU B 1 74 ? 6 4.973 7.895 1 96.12 74 LEU B N 1
ATOM 2621 C CA . LEU B 1 74 ? 7.332 4.488 7.551 1 96.12 74 LEU B CA 1
ATOM 2622 C C . LEU B 1 74 ? 7.52 3.043 8 1 96.12 74 LEU B C 1
ATOM 2624 O O . LEU B 1 74 ? 6.84 2.584 8.922 1 96.12 74 LEU B O 1
ATOM 2628 N N . TYR B 1 75 ? 8.312 2.365 7.262 1 95.19 75 TYR B N 1
ATOM 2629 C CA . TYR B 1 75 ? 8.805 1.075 7.734 1 95.19 75 TYR B CA 1
ATOM 2630 C C . TYR B 1 75 ? 10.234 1.191 8.25 1 95.19 75 TYR B C 1
ATOM 2632 O O . TYR B 1 75 ? 11.086 1.814 7.602 1 95.19 75 TYR B O 1
ATOM 2640 N N . VAL B 1 76 ? 10.477 0.628 9.422 1 94 76 VAL B N 1
ATOM 2641 C CA . VAL B 1 76 ? 11.805 0.633 10.031 1 94 76 VAL B CA 1
ATOM 2642 C C . VAL B 1 76 ? 12.43 -0.757 9.93 1 94 76 VAL B C 1
ATOM 2644 O O . VAL B 1 76 ? 11.891 -1.728 10.461 1 94 76 VAL B O 1
ATOM 2647 N N . MET B 1 77 ? 13.531 -0.732 9.336 1 94.31 77 MET B N 1
ATOM 2648 C CA . MET B 1 77 ? 14.258 -1.989 9.164 1 94.31 77 MET B CA 1
ATOM 2649 C C . MET B 1 77 ? 14.875 -2.443 10.484 1 94.31 77 MET B C 1
ATOM 2651 O O . MET B 1 77 ? 14.984 -1.659 11.43 1 94.31 77 MET B O 1
ATOM 2655 N N . GLU B 1 78 ? 15.336 -3.691 10.422 1 92.94 78 GLU B N 1
ATOM 2656 C CA . GLU B 1 78 ? 16.016 -4.258 11.586 1 92.94 78 GLU B CA 1
ATOM 2657 C C . GLU B 1 78 ? 17.266 -3.463 11.93 1 92.94 78 GLU B C 1
ATOM 2659 O O . GLU B 1 78 ? 17.609 -3.32 13.109 1 92.94 78 GLU B O 1
ATOM 2664 N N . ASN B 1 79 ? 17.922 -2.898 10.977 1 94.69 79 ASN B N 1
ATOM 2665 C CA . ASN B 1 79 ? 19.156 -2.166 11.219 1 94.69 79 ASN B CA 1
ATOM 2666 C C . ASN B 1 79 ? 18.891 -0.708 11.578 1 94.69 79 ASN B C 1
ATOM 2668 O O . ASN B 1 79 ? 19.812 0.091 11.695 1 94.69 79 ASN B O 1
ATOM 2672 N N . GLY B 1 80 ? 17.609 -0.358 11.602 1 93.19 80 GLY B N 1
ATOM 2673 C CA . GLY B 1 80 ? 17.234 0.982 12.031 1 93.19 80 GLY B CA 1
ATOM 2674 C C . GLY B 1 80 ? 16.969 1.927 10.875 1 93.19 80 GLY B C 1
ATOM 2675 O O . GLY B 1 80 ? 16.344 2.977 11.062 1 93.19 80 GLY B O 1
ATOM 2676 N N . ALA B 1 81 ? 17.453 1.565 9.68 1 95 81 ALA B N 1
ATOM 2677 C CA . ALA B 1 81 ? 17.156 2.389 8.508 1 95 81 ALA B CA 1
ATOM 2678 C C . ALA B 1 81 ? 15.656 2.428 8.234 1 95 81 ALA B C 1
ATOM 2680 O O . ALA B 1 81 ? 14.922 1.531 8.656 1 95 81 ALA B O 1
ATOM 2681 N N . SER B 1 82 ? 15.211 3.502 7.633 1 95.06 82 SER B N 1
ATOM 2682 C CA . SER B 1 82 ? 13.781 3.643 7.379 1 95.06 82 SER B CA 1
ATOM 2683 C C . SER B 1 82 ? 13.523 4.387 6.07 1 95.06 82 SER B C 1
ATOM 2685 O O . SER B 1 82 ? 14.43 5 5.512 1 95.06 82 SER B O 1
ATOM 2687 N N . ALA B 1 83 ? 12.32 4.23 5.59 1 96.62 83 ALA B N 1
ATOM 2688 C CA . ALA B 1 83 ? 11.836 5.004 4.449 1 96.62 83 ALA B CA 1
ATOM 2689 C C . ALA B 1 83 ? 10.328 5.246 4.547 1 96.62 83 ALA B C 1
ATOM 2691 O O . ALA B 1 83 ? 9.586 4.391 5.031 1 96.62 83 ALA B O 1
ATOM 2692 N N . GLU B 1 84 ? 9.977 6.383 4.094 1 97.56 84 GLU B N 1
ATOM 2693 C CA . GLU B 1 84 ? 8.555 6.738 4.051 1 97.56 84 GLU B CA 1
ATOM 2694 C C . GLU B 1 84 ? 7.832 5.984 2.939 1 97.56 84 GLU B C 1
ATOM 2696 O O . GLU B 1 84 ? 8.328 5.902 1.813 1 97.56 84 GLU B O 1
ATOM 2701 N N . ILE B 1 85 ? 6.684 5.496 3.314 1 97 85 ILE B N 1
ATOM 2702 C CA . ILE B 1 85 ? 5.863 4.746 2.369 1 97 85 ILE B CA 1
ATOM 2703 C C . ILE B 1 85 ? 4.699 5.613 1.898 1 97 85 ILE B C 1
ATOM 2705 O O . ILE B 1 85 ? 4.285 5.531 0.739 1 97 85 ILE B O 1
ATOM 2709 N N . ALA B 1 86 ? 4.191 6.363 2.799 1 97.5 86 ALA B N 1
ATOM 2710 C CA . ALA B 1 86 ? 3.08 7.27 2.52 1 97.5 86 ALA B CA 1
ATOM 2711 C C . ALA B 1 86 ? 3.055 8.43 3.508 1 97.5 86 ALA B C 1
ATOM 2713 O O . ALA B 1 86 ? 3.678 8.359 4.57 1 97.5 86 ALA B O 1
ATOM 2714 N N . VAL B 1 87 ? 2.346 9.469 3.117 1 97.69 87 VAL B N 1
ATOM 2715 C CA . VAL B 1 87 ? 2.193 10.648 3.957 1 97.69 87 VAL B CA 1
ATOM 2716 C C . VAL B 1 87 ? 0.711 10.945 4.172 1 97.69 87 VAL B C 1
ATOM 2718 O O . VAL B 1 87 ? -0.095 10.812 3.248 1 97.69 87 VAL B O 1
ATOM 2721 N N . VAL B 1 88 ? 0.413 11.289 5.379 1 98.12 88 VAL B N 1
ATOM 2722 C CA . VAL B 1 88 ? -0.968 11.578 5.754 1 98.12 88 VAL B CA 1
ATOM 2723 C C . VAL B 1 88 ? -1.071 13 6.297 1 98.12 88 VAL B C 1
ATOM 2725 O O . VAL B 1 88 ? -0.296 13.391 7.168 1 98.12 88 VAL B O 1
ATOM 2728 N N . GLY B 1 89 ? -1.943 13.805 5.727 1 97.44 89 GLY B N 1
ATOM 2729 C CA . GLY B 1 89 ? -2.264 15.133 6.219 1 97.44 89 GLY B CA 1
ATOM 2730 C C . GLY B 1 89 ? -3.754 15.359 6.406 1 97.44 89 GLY B C 1
ATOM 2731 O O . GLY B 1 89 ? -4.469 14.461 6.863 1 97.44 89 GLY B O 1
ATOM 2732 N N . ASN B 1 90 ? -4.227 16.578 6.121 1 96.62 90 ASN B N 1
ATOM 2733 C CA . ASN B 1 90 ? -5.621 16.938 6.348 1 96.62 90 ASN B CA 1
ATOM 2734 C C . ASN B 1 90 ? -6.547 16.25 5.336 1 96.62 90 ASN B C 1
ATOM 2736 O O . ASN B 1 90 ? -7.766 16.422 5.395 1 96.62 90 ASN B O 1
ATOM 2740 N N . ASP B 1 91 ? -5.969 15.461 4.496 1 95.75 91 ASP B N 1
ATOM 2741 C CA . ASP B 1 91 ? -6.758 14.773 3.48 1 95.75 91 ASP B CA 1
ATOM 2742 C C . ASP B 1 91 ? -7.035 13.328 3.889 1 95.75 91 ASP B C 1
ATOM 2744 O O . ASP B 1 91 ? -7.613 12.562 3.117 1 95.75 91 ASP B O 1
ATOM 2748 N N . GLY B 1 92 ? -6.582 12.953 5.082 1 97.12 92 GLY B N 1
ATOM 2749 C CA . GLY B 1 92 ? -6.734 11.547 5.398 1 97.12 92 GLY B CA 1
ATOM 2750 C C . GLY B 1 92 ? -6.695 11.258 6.891 1 97.12 92 GLY B C 1
ATOM 2751 O O . GLY B 1 92 ? -7.129 12.086 7.695 1 97.12 92 GLY B O 1
ATOM 2752 N N . MET B 1 93 ? -6.32 9.977 7.18 1 98.06 93 MET B N 1
ATOM 2753 C CA . MET B 1 93 ? -6.258 9.539 8.57 1 98.06 93 MET B CA 1
ATOM 2754 C C . MET B 1 93 ? -5.215 8.438 8.742 1 98.06 93 MET B C 1
ATOM 2756 O O . MET B 1 93 ? -4.844 7.77 7.777 1 98.06 93 MET B O 1
ATOM 2760 N N . VAL B 1 94 ? -4.711 8.312 9.961 1 97.75 94 VAL B N 1
ATOM 2761 C CA . VAL B 1 94 ? -3.867 7.191 10.367 1 97.75 94 VAL B CA 1
ATOM 2762 C C . VAL B 1 94 ? -4.719 6.121 11.047 1 97.75 94 VAL B C 1
ATOM 2764 O O . VAL B 1 94 ? -5.539 6.43 11.914 1 97.75 94 VAL B O 1
ATOM 2767 N N . GLY B 1 95 ? -4.531 4.887 10.609 1 95.88 95 GLY B N 1
ATOM 2768 C CA . GLY B 1 95 ? -5.219 3.803 11.297 1 95.88 95 GLY B CA 1
ATOM 2769 C C . GLY B 1 95 ? -6.059 2.951 10.359 1 95.88 95 GLY B C 1
ATOM 2770 O O . GLY B 1 95 ? -7.02 2.312 10.797 1 95.88 95 GLY B O 1
ATOM 2771 N N . VAL B 1 96 ? -5.762 2.896 9.109 1 95.06 96 VAL B N 1
ATOM 2772 C CA . VAL B 1 96 ? -6.516 2.176 8.086 1 95.06 96 VAL B CA 1
ATOM 2773 C C . VAL B 1 96 ? -6.578 0.691 8.445 1 95.06 96 VAL B C 1
ATOM 2775 O O . VAL B 1 96 ? -7.582 0.025 8.188 1 95.06 96 VAL B O 1
ATOM 2778 N N . ALA B 1 97 ? -5.582 0.185 9.109 1 92.56 97 ALA B N 1
ATOM 2779 C CA . ALA B 1 97 ? -5.492 -1.232 9.453 1 92.56 97 ALA B CA 1
ATOM 2780 C C . ALA B 1 97 ? -6.609 -1.635 10.414 1 92.56 97 ALA B C 1
ATOM 2782 O O . ALA B 1 97 ? -6.988 -2.807 10.477 1 92.56 97 ALA B O 1
ATOM 2783 N N . LEU B 1 98 ? -7.125 -0.696 11.094 1 93.56 98 LEU B N 1
ATOM 2784 C CA . LEU B 1 98 ? -8.133 -0.957 12.117 1 93.56 98 LEU B CA 1
ATOM 2785 C C . LEU B 1 98 ? -9.375 -1.604 11.5 1 93.56 98 LEU B C 1
ATOM 2787 O O . LEU B 1 98 ? -9.867 -2.609 12.016 1 93.56 98 LEU B O 1
ATOM 2791 N N . PHE B 1 99 ? -9.797 -1.068 10.375 1 93.44 99 PHE B N 1
ATOM 2792 C CA . PHE B 1 99 ? -11.062 -1.55 9.836 1 93.44 99 PHE B CA 1
ATOM 2793 C C . PHE B 1 99 ? -10.82 -2.561 8.719 1 93.44 99 PHE B C 1
ATOM 2795 O O . PHE B 1 99 ? -11.75 -3.254 8.289 1 93.44 99 PHE B O 1
ATOM 2802 N N . MET B 1 100 ? -9.617 -2.676 8.266 1 91 100 MET B N 1
ATOM 2803 C CA . MET B 1 100 ? -9.305 -3.662 7.234 1 91 100 MET B CA 1
ATOM 2804 C C . MET B 1 100 ? -9.273 -5.07 7.82 1 91 100 MET B C 1
ATOM 2806 O O . MET B 1 100 ? -9.344 -6.055 7.082 1 91 100 MET B O 1
ATOM 2810 N N . GLY B 1 101 ? -9.266 -5.238 9.109 1 82.31 101 GLY B N 1
ATOM 2811 C CA . GLY B 1 101 ? -9.289 -6.535 9.773 1 82.31 101 GLY B CA 1
ATOM 2812 C C . GLY B 1 101 ? -7.965 -6.914 10.398 1 82.31 101 GLY B C 1
ATOM 2813 O O . GLY B 1 101 ? -7.859 -7.945 11.062 1 82.31 101 GLY B O 1
ATOM 2814 N N . GLY B 1 102 ? -6.984 -6.176 10.242 1 75.94 102 GLY B N 1
ATOM 2815 C CA . GLY B 1 102 ? -5.68 -6.5 10.805 1 75.94 102 GLY B CA 1
ATOM 2816 C C . GLY B 1 102 ? -5.52 -6.051 12.242 1 75.94 102 GLY B C 1
ATOM 2817 O O . GLY B 1 102 ? -4.898 -6.746 13.055 1 75.94 102 GLY B O 1
ATOM 2818 N N . GLU B 1 103 ? -6.027 -5.023 12.609 1 80.19 103 GLU B N 1
ATOM 2819 C CA . GLU B 1 103 ? -5.988 -4.395 13.922 1 80.19 103 GLU B CA 1
ATOM 2820 C C . GLU B 1 103 ? -4.586 -3.887 14.25 1 80.19 103 GLU B C 1
ATOM 2822 O O . GLU B 1 103 ? -4.383 -3.215 15.266 1 80.19 103 GLU B O 1
ATOM 2827 N N . SER B 1 104 ? -3.67 -4.348 13.469 1 81.5 104 SER B N 1
ATOM 2828 C CA . SER B 1 104 ? -2.307 -3.836 13.555 1 81.5 104 SER B CA 1
ATOM 2829 C C . SER B 1 104 ? -1.719 -3.598 12.164 1 81.5 104 SER B C 1
ATOM 2831 O O . SER B 1 104 ? -2.338 -3.938 11.156 1 81.5 104 SER B O 1
ATOM 2833 N N . THR B 1 105 ? -0.628 -2.836 12.195 1 84 105 THR B N 1
ATOM 2834 C CA . THR B 1 105 ? 0.059 -2.557 10.945 1 84 105 THR B CA 1
ATOM 2835 C C . THR B 1 105 ? 1.562 -2.787 11.086 1 84 105 THR B C 1
ATOM 2837 O O . THR B 1 105 ? 2.084 -2.836 12.203 1 84 105 THR B O 1
ATOM 2840 N N . THR B 1 106 ? 2.193 -2.949 9.961 1 90.12 106 THR B N 1
ATOM 2841 C CA . THR B 1 106 ? 3.637 -3.16 9.938 1 90.12 106 THR B CA 1
ATOM 2842 C C . THR B 1 106 ? 4.379 -1.827 9.867 1 90.12 106 THR B C 1
ATOM 2844 O O . THR B 1 106 ? 5.59 -1.771 10.094 1 90.12 106 THR B O 1
ATOM 2847 N N . SER B 1 107 ? 3.656 -0.765 9.602 1 93.19 107 SER B N 1
ATOM 2848 C CA . SER B 1 107 ? 4.277 0.548 9.469 1 93.19 107 SER B CA 1
ATOM 2849 C C . SER B 1 107 ? 4.219 1.323 10.781 1 93.19 107 SER B C 1
ATOM 2851 O O . SER B 1 107 ? 3.355 1.065 11.625 1 93.19 107 SER B O 1
ATOM 2853 N N . ARG B 1 108 ? 5.184 2.15 10.945 1 95.62 108 ARG B N 1
ATOM 2854 C CA . ARG B 1 108 ? 5.195 3.143 12.016 1 95.62 108 ARG B CA 1
ATOM 2855 C C . ARG B 1 108 ? 4.691 4.492 11.516 1 95.62 108 ARG B C 1
ATOM 2857 O O . ARG B 1 108 ? 5.035 4.922 10.414 1 95.62 108 ARG B O 1
ATOM 2864 N N . ALA B 1 109 ? 3.844 5.121 12.344 1 97.38 109 ALA B N 1
ATOM 2865 C CA . ALA B 1 109 ? 3.365 6.461 12.016 1 97.38 109 ALA B CA 1
ATOM 2866 C C . ALA B 1 109 ? 4.066 7.516 12.859 1 97.38 109 ALA B C 1
ATOM 2868 O O . ALA B 1 109 ? 3.918 7.539 14.086 1 97.38 109 ALA B O 1
ATOM 2869 N N . ILE B 1 110 ? 4.789 8.438 12.203 1 96.81 110 ILE B N 1
ATOM 2870 C CA . ILE B 1 110 ? 5.602 9.43 12.898 1 96.81 110 ILE B CA 1
ATOM 2871 C C . ILE B 1 110 ? 5.234 10.828 12.422 1 96.81 110 ILE B C 1
ATOM 2873 O O . ILE B 1 110 ? 5.027 11.047 11.219 1 96.81 110 ILE B O 1
ATOM 2877 N N . VAL B 1 111 ? 5.148 11.758 13.367 1 97.19 111 VAL B N 1
ATOM 2878 C CA . VAL B 1 111 ? 4.844 13.148 13.023 1 97.19 111 VAL B CA 1
ATOM 2879 C C . VAL B 1 111 ? 6.066 13.797 12.383 1 97.19 111 VAL B C 1
ATOM 2881 O O . VAL B 1 111 ? 7.145 13.828 12.977 1 97.19 111 VAL B O 1
ATOM 2884 N N . GLN B 1 112 ? 5.875 14.297 11.203 1 93.88 112 GLN B N 1
ATOM 2885 C CA . GLN B 1 112 ? 6.965 14.914 10.453 1 93.88 112 GLN B CA 1
ATOM 2886 C C . GLN B 1 112 ? 6.836 16.438 10.453 1 93.88 112 GLN B C 1
ATOM 2888 O O . GLN B 1 112 ? 7.832 17.141 10.297 1 93.88 112 GLN B O 1
ATOM 2893 N N . SER B 1 113 ? 5.703 16.875 10.5 1 93.62 113 SER B N 1
ATOM 2894 C CA . SER B 1 113 ? 5.406 18.281 10.695 1 93.62 113 SER B CA 1
ATOM 2895 C C . SER B 1 113 ? 4.453 18.5 11.867 1 93.62 113 SER B C 1
ATOM 2897 O O . SER B 1 113 ? 3.336 17.969 11.867 1 93.62 113 SER B O 1
ATOM 2899 N N . ALA B 1 114 ? 4.941 19.266 12.781 1 94.81 114 ALA B N 1
ATOM 2900 C CA . ALA B 1 114 ? 4.16 19.5 14 1 94.81 114 ALA B CA 1
ATOM 2901 C C . ALA B 1 114 ? 2.873 20.25 13.688 1 94.81 114 ALA B C 1
ATOM 2903 O O . ALA B 1 114 ? 2.785 20.953 12.664 1 94.81 114 ALA B O 1
ATOM 2904 N N . GLY B 1 115 ? 1.886 20.094 14.602 1 95.38 115 GLY B N 1
ATOM 2905 C CA . GLY B 1 115 ? 0.576 20.719 14.508 1 95.38 115 GLY B CA 1
ATOM 2906 C C . GLY B 1 115 ? -0.476 20.031 15.359 1 95.38 115 GLY B C 1
ATOM 2907 O O . GLY B 1 115 ? -0.19 19.594 16.469 1 95.38 115 GLY B O 1
ATOM 2908 N N . VAL B 1 116 ? -1.694 20.062 14.828 1 97.44 116 VAL B N 1
ATOM 2909 C CA . VAL B 1 116 ? -2.764 19.453 15.617 1 97.44 116 VAL B CA 1
ATOM 2910 C C . VAL B 1 116 ? -3.486 18.406 14.781 1 97.44 116 VAL B C 1
ATOM 2912 O O . VAL B 1 116 ? -3.367 18.391 13.555 1 97.44 116 VAL B O 1
ATOM 2915 N N . ALA B 1 117 ? -4.172 17.531 15.445 1 98.38 117 ALA B N 1
ATOM 2916 C CA . ALA B 1 117 ? -5.035 16.5 14.859 1 98.38 117 ALA B CA 1
ATOM 2917 C C . ALA B 1 117 ? -6.211 16.188 15.781 1 98.38 117 ALA B C 1
ATOM 2919 O O . ALA B 1 117 ? -6.16 16.469 16.984 1 98.38 117 ALA B O 1
ATOM 2920 N N . TYR B 1 118 ? -7.238 15.734 15.195 1 98.56 118 TYR B N 1
ATOM 2921 C CA . TYR B 1 118 ? -8.242 15.062 16.016 1 98.56 118 TYR B CA 1
ATOM 2922 C C . TYR B 1 118 ? -7.941 13.578 16.141 1 98.56 118 TYR B C 1
ATOM 2924 O O . TYR B 1 118 ? -7.516 12.938 15.172 1 98.56 118 TYR B O 1
ATOM 2932 N N . ARG B 1 119 ? -8.172 13.031 17.266 1 98.38 119 ARG B N 1
ATOM 2933 C CA . ARG B 1 119 ? -8.102 11.586 17.406 1 98.38 119 ARG B CA 1
ATOM 2934 C C . ARG B 1 119 ? -9.43 11.016 17.875 1 98.38 119 ARG B C 1
ATOM 2936 O O . ARG B 1 119 ? -10.242 11.734 18.469 1 98.38 119 ARG B O 1
ATOM 2943 N N . LEU B 1 120 ? -9.742 9.875 17.578 1 98.5 120 LEU B N 1
ATOM 2944 C CA . LEU B 1 120 ? -10.945 9.109 17.891 1 98.5 120 LEU B CA 1
ATOM 2945 C C . LEU B 1 120 ? -10.586 7.707 18.375 1 98.5 120 LEU B C 1
ATOM 2947 O O . LEU B 1 120 ? -9.688 7.066 17.812 1 98.5 120 LEU B O 1
ATOM 2951 N N . PHE B 1 121 ? -11.234 7.242 19.422 1 97.75 121 PHE B N 1
ATOM 2952 C CA . PHE B 1 121 ? -11.047 5.863 19.859 1 97.75 121 PHE B CA 1
ATOM 2953 C C . PHE B 1 121 ? -11.336 4.895 18.719 1 97.75 121 PHE B C 1
ATOM 2955 O O . PHE B 1 121 ? -12.375 4.996 18.062 1 97.75 121 PHE B O 1
ATOM 2962 N N . GLY B 1 122 ? -10.422 3.986 18.484 1 96.38 122 GLY B N 1
ATOM 2963 C CA . GLY B 1 122 ? -10.5 3.072 17.359 1 96.38 122 GLY B CA 1
ATOM 2964 C C . GLY B 1 122 ? -11.805 2.305 17.297 1 96.38 122 GLY B C 1
ATOM 2965 O O . GLY B 1 122 ? -12.391 2.154 16.219 1 96.38 122 GLY B O 1
ATOM 2966 N N . GLN B 1 123 ? -12.242 1.88 18.422 1 95.88 123 GLN B N 1
ATOM 2967 C CA . GLN B 1 123 ? -13.461 1.077 18.469 1 95.88 123 GLN B CA 1
ATOM 2968 C C . GLN B 1 123 ? -14.672 1.877 17.984 1 95.88 123 GLN B C 1
ATOM 2970 O O . GLN B 1 123 ? -15.578 1.325 17.375 1 95.88 123 GLN B O 1
ATOM 2975 N N . ARG B 1 124 ? -14.703 3.15 18.25 1 97.5 124 ARG B N 1
ATOM 2976 C CA . ARG B 1 124 ? -15.812 3.99 17.812 1 97.5 124 ARG B CA 1
ATOM 2977 C C . ARG B 1 124 ? -15.844 4.086 16.297 1 97.5 124 ARG B C 1
ATOM 2979 O O . ARG B 1 124 ? -16.922 4.059 15.688 1 97.5 124 ARG B O 1
ATOM 2986 N N . LEU B 1 125 ? -14.672 4.234 15.742 1 97.31 125 LEU B N 1
ATOM 2987 C CA . LEU B 1 125 ? -14.602 4.258 14.281 1 97.31 125 LEU B CA 1
ATOM 2988 C C . LEU B 1 125 ? -15.055 2.928 13.695 1 97.31 125 LEU B C 1
ATOM 2990 O O . LEU B 1 125 ? -15.812 2.902 12.719 1 97.31 125 LEU B O 1
ATOM 2994 N N . LYS B 1 126 ? -14.586 1.852 14.289 1 96.31 126 LYS B N 1
ATOM 2995 C CA . LYS B 1 126 ? -14.953 0.52 13.82 1 96.31 126 LYS B CA 1
ATOM 2996 C C . LYS B 1 126 ? -16.453 0.297 13.898 1 96.31 126 LYS B C 1
ATOM 2998 O O . LYS B 1 126 ? -17.047 -0.284 12.984 1 96.31 126 LYS B O 1
ATOM 3003 N N . ASP B 1 127 ? -17.047 0.767 14.969 1 97.12 127 ASP B N 1
ATOM 3004 C CA . ASP B 1 127 ? -18.5 0.64 15.133 1 97.12 127 ASP B CA 1
ATOM 3005 C C . ASP B 1 127 ? -19.234 1.376 14.016 1 97.12 127 ASP B C 1
ATOM 3007 O O . ASP B 1 127 ? -20.188 0.844 13.438 1 97.12 127 ASP B O 1
ATOM 3011 N N . GLU B 1 128 ? -18.781 2.572 13.773 1 97.81 128 GLU B N 1
ATOM 3012 C CA . GLU B 1 128 ? -19.422 3.342 12.719 1 97.81 128 GLU B CA 1
ATOM 3013 C C . GLU B 1 128 ? -19.188 2.703 11.352 1 97.81 128 GLU B C 1
ATOM 3015 O O . GLU B 1 128 ? -20.094 2.656 10.516 1 97.81 128 GLU B O 1
ATOM 3020 N N . PHE B 1 129 ? -18.031 2.203 11.133 1 97.5 129 PHE B N 1
ATOM 3021 C CA . PHE B 1 129 ? -17.688 1.508 9.898 1 97.5 129 PHE B CA 1
ATOM 3022 C C . PHE B 1 129 ? -18.594 0.302 9.688 1 97.5 129 PHE B C 1
ATOM 3024 O O . PHE B 1 129 ? -19.031 0.044 8.562 1 97.5 129 PHE B O 1
ATOM 3031 N N . ASN B 1 130 ? -18.875 -0.374 10.727 1 96.19 130 ASN B N 1
ATOM 3032 C CA . ASN B 1 130 ? -19.641 -1.616 10.68 1 96.19 130 ASN B CA 1
ATOM 3033 C C . ASN B 1 130 ? -21.125 -1.353 10.523 1 96.19 130 ASN B C 1
ATOM 3035 O O . ASN B 1 130 ? -21.922 -2.289 10.398 1 96.19 130 ASN B O 1
ATOM 3039 N N . ARG B 1 131 ? -21.453 -0.06 10.492 1 96.5 131 ARG B N 1
ATOM 3040 C CA . ARG B 1 131 ? -22.828 0.288 10.117 1 96.5 131 ARG B CA 1
ATOM 3041 C C . ARG B 1 131 ? -23.016 0.203 8.609 1 96.5 131 ARG B C 1
ATOM 3043 O O . ARG B 1 131 ? -24.156 0.218 8.125 1 96.5 131 ARG B O 1
ATOM 3050 N N . HIS B 1 132 ? -21.922 0.091 7.93 1 95.94 132 HIS B N 1
ATOM 3051 C CA . HIS B 1 132 ? -21.891 -0.121 6.488 1 95.94 132 HIS B CA 1
ATOM 3052 C C . HIS B 1 132 ? -22.562 1.027 5.746 1 95.94 132 HIS B C 1
ATOM 3054 O O . HIS B 1 132 ? -23.312 0.801 4.797 1 95.94 132 HIS B O 1
ATOM 3060 N N . GLY B 1 133 ? -22.422 2.225 6.254 1 95.25 133 GLY B N 1
ATOM 3061 C CA . GLY B 1 133 ? -22.969 3.43 5.652 1 95.25 133 GLY B CA 1
ATOM 3062 C C . GLY B 1 133 ? -21.906 4.27 4.941 1 95.25 133 GLY B C 1
ATOM 3063 O O . GLY B 1 133 ? -21.016 3.729 4.297 1 95.25 133 GLY B O 1
ATOM 3064 N N . ALA B 1 134 ? -22.062 5.582 5.008 1 96.38 134 ALA B N 1
ATOM 3065 C CA . ALA B 1 134 ? -21.25 6.539 4.262 1 96.38 134 ALA B CA 1
ATOM 3066 C C . ALA B 1 134 ? -19.781 6.473 4.684 1 96.38 134 ALA B C 1
ATOM 3068 O O . ALA B 1 134 ? -18.891 6.637 3.855 1 96.38 134 ALA B O 1
ATOM 3069 N N . LEU B 1 135 ? -19.578 6.199 5.93 1 97.56 135 LEU B N 1
ATOM 3070 C CA . LEU B 1 135 ? -18.203 6.164 6.414 1 97.56 135 LEU B CA 1
ATOM 3071 C C . LEU B 1 135 ? -17.438 5.004 5.789 1 97.56 135 LEU B C 1
ATOM 3073 O O . LEU B 1 135 ? -16.266 5.152 5.422 1 97.56 135 LEU B O 1
ATOM 3077 N N . LEU B 1 136 ? -18.078 3.877 5.668 1 97.06 136 LEU B N 1
ATOM 3078 C CA . LEU B 1 136 ? -17.453 2.723 5.035 1 97.06 136 LEU B CA 1
ATOM 3079 C C . LEU B 1 136 ? -16.953 3.078 3.643 1 97.06 136 LEU B C 1
ATOM 3081 O O . LEU B 1 136 ? -15.766 2.902 3.342 1 97.06 136 LEU B O 1
ATOM 3085 N N . HIS B 1 137 ? -17.812 3.645 2.854 1 96.12 137 HIS B N 1
ATOM 3086 C CA . HIS B 1 137 ? -17.469 3.941 1.466 1 96.12 137 HIS B CA 1
ATOM 3087 C C . HIS B 1 137 ? -16.375 5.004 1.378 1 96.12 137 HIS B C 1
ATOM 3089 O O . HIS B 1 137 ? -15.492 4.918 0.525 1 96.12 137 HIS B O 1
ATOM 3095 N N . LEU B 1 138 ? -16.453 5.961 2.246 1 96.88 138 LEU B N 1
ATOM 3096 C CA . LEU B 1 138 ? -15.445 7.012 2.283 1 96.88 138 LEU B CA 1
ATOM 3097 C C . LEU B 1 138 ? -14.078 6.438 2.633 1 96.88 138 LEU B C 1
ATOM 3099 O O . LEU B 1 138 ? -13.078 6.762 1.986 1 96.88 138 LEU B O 1
ATOM 3103 N N . LEU B 1 139 ? -14.062 5.543 3.627 1 97.38 139 LEU B N 1
ATOM 3104 C CA . LEU B 1 139 ? -12.797 4.977 4.074 1 97.38 139 LEU B CA 1
ATOM 3105 C C . LEU B 1 139 ? -12.242 4.004 3.039 1 97.38 139 LEU B C 1
ATOM 3107 O O . LEU B 1 139 ? -11.023 3.883 2.887 1 97.38 139 LEU B O 1
ATOM 3111 N N . LEU B 1 140 ? -13.125 3.367 2.318 1 96.62 140 LEU B N 1
ATOM 3112 C CA . LEU B 1 140 ? -12.672 2.521 1.219 1 96.62 140 LEU B CA 1
ATOM 3113 C C . LEU B 1 140 ? -12.023 3.355 0.123 1 96.62 140 LEU B C 1
ATOM 3115 O O . LEU B 1 140 ? -10.953 3 -0.38 1 96.62 140 LEU B O 1
ATOM 3119 N N . ARG B 1 141 ? -12.578 4.457 -0.228 1 96.44 141 ARG B N 1
ATOM 3120 C CA . ARG B 1 141 ? -11.984 5.348 -1.218 1 96.44 141 ARG B CA 1
ATOM 3121 C C . ARG B 1 141 ? -10.633 5.871 -0.74 1 96.44 141 ARG B C 1
ATOM 3123 O O . ARG B 1 141 ? -9.664 5.906 -1.51 1 96.44 141 ARG B O 1
ATOM 3130 N N . TYR B 1 142 ? -10.594 6.242 0.515 1 97.25 142 TYR B N 1
ATOM 3131 C CA . TYR B 1 142 ? -9.328 6.715 1.063 1 97.25 142 TYR B CA 1
ATOM 3132 C C . TYR B 1 142 ? -8.266 5.621 1.009 1 97.25 142 TYR B C 1
ATOM 3134 O O . TYR B 1 142 ? -7.098 5.895 0.726 1 97.25 142 TYR B O 1
ATOM 3142 N N . SER B 1 143 ? -8.633 4.391 1.319 1 96.25 143 SER B N 1
ATOM 3143 C CA . SER B 1 143 ? -7.703 3.268 1.26 1 96.25 143 SER B CA 1
ATOM 3144 C C . SER B 1 143 ? -7.16 3.074 -0.152 1 96.25 143 SER B C 1
ATOM 3146 O O . SER B 1 143 ? -5.988 2.742 -0.331 1 96.25 143 SER B O 1
ATOM 3148 N N . GLN B 1 144 ? -8.008 3.289 -1.114 1 95.31 144 GLN B N 1
ATOM 3149 C CA . GLN B 1 144 ? -7.566 3.221 -2.502 1 95.31 144 GLN B CA 1
ATOM 3150 C C . GLN B 1 144 ? -6.523 4.293 -2.801 1 95.31 144 GLN B C 1
ATOM 3152 O O . GLN B 1 144 ? -5.547 4.039 -3.506 1 95.31 144 GLN B O 1
ATOM 3157 N N . ILE B 1 145 ? -6.707 5.461 -2.311 1 96.06 145 ILE B N 1
ATOM 3158 C CA . ILE B 1 145 ? -5.746 6.547 -2.477 1 96.06 145 ILE B CA 1
ATOM 3159 C C . ILE B 1 145 ? -4.418 6.16 -1.833 1 96.06 145 ILE B C 1
ATOM 3161 O O . ILE B 1 145 ? -3.352 6.383 -2.412 1 96.06 145 ILE B O 1
ATOM 3165 N N . LEU B 1 146 ? -4.52 5.566 -0.656 1 96.25 146 LEU B N 1
ATOM 3166 C CA . LEU B 1 146 ? -3.32 5.145 0.058 1 96.25 146 LEU B CA 1
ATOM 3167 C C . LEU B 1 146 ? -2.568 4.074 -0.729 1 96.25 146 LEU B C 1
ATOM 3169 O O . LEU B 1 146 ? -1.341 4.125 -0.836 1 96.25 146 LEU B O 1
ATOM 3173 N N . LEU B 1 147 ? -3.27 3.115 -1.299 1 95.62 147 LEU B N 1
ATOM 3174 C CA . LEU B 1 147 ? -2.67 2.102 -2.158 1 95.62 147 LEU B CA 1
ATOM 3175 C C . LEU B 1 147 ? -1.943 2.744 -3.334 1 95.62 147 LEU B C 1
ATOM 3177 O O . LEU B 1 147 ? -0.822 2.355 -3.666 1 95.62 147 LEU B O 1
ATOM 3181 N N . THR B 1 148 ? -2.582 3.723 -3.92 1 95.62 148 THR B N 1
ATOM 3182 C CA . THR B 1 148 ? -1.99 4.418 -5.055 1 95.62 148 THR B CA 1
ATOM 3183 C C . THR B 1 148 ? -0.716 5.148 -4.641 1 95.62 148 THR B C 1
ATOM 3185 O O . THR B 1 148 ? 0.289 5.109 -5.352 1 95.62 148 THR B O 1
ATOM 3188 N N . GLN B 1 149 ? -0.769 5.828 -3.516 1 96.75 149 GLN B N 1
ATOM 3189 C CA . GLN B 1 149 ? 0.417 6.512 -3.01 1 96.75 149 GLN B CA 1
ATOM 3190 C C . GLN B 1 149 ? 1.581 5.539 -2.838 1 96.75 149 GLN B C 1
ATOM 3192 O O . GLN B 1 149 ? 2.691 5.805 -3.303 1 96.75 149 GLN B O 1
ATOM 3197 N N . MET B 1 150 ? 1.324 4.41 -2.232 1 96.75 150 MET B N 1
ATOM 3198 C CA . MET B 1 150 ? 2.367 3.426 -1.961 1 96.75 150 MET B CA 1
ATOM 3199 C C . MET B 1 150 ? 2.916 2.842 -3.26 1 96.75 150 MET B C 1
ATOM 3201 O O . MET B 1 150 ? 4.125 2.643 -3.395 1 96.75 150 MET B O 1
ATOM 3205 N N . ALA B 1 151 ? 2.002 2.568 -4.16 1 96.5 151 ALA B N 1
ATOM 3206 C CA . ALA B 1 151 ? 2.416 2.045 -5.461 1 96.5 151 ALA B CA 1
ATOM 3207 C C . ALA B 1 151 ? 3.359 3.014 -6.168 1 96.5 151 ALA B C 1
ATOM 3209 O O . ALA B 1 151 ? 4.426 2.617 -6.641 1 96.5 151 ALA B O 1
ATOM 3210 N N . GLN B 1 152 ? 2.963 4.266 -6.234 1 97 152 GLN B N 1
ATOM 3211 C CA . GLN B 1 152 ? 3.766 5.27 -6.922 1 97 152 GLN B CA 1
ATOM 3212 C C . GLN B 1 152 ? 5.098 5.492 -6.211 1 97 152 GLN B C 1
ATOM 3214 O O . GLN B 1 152 ? 6.113 5.758 -6.855 1 97 152 GLN B O 1
ATOM 3219 N N . THR B 1 153 ? 5.074 5.406 -4.859 1 97.56 153 THR B N 1
ATOM 3220 C CA . THR B 1 153 ? 6.324 5.5 -4.117 1 97.56 153 THR B CA 1
ATOM 3221 C C . THR B 1 153 ? 7.277 4.375 -4.512 1 97.56 153 THR B C 1
ATOM 3223 O O . THR B 1 153 ? 8.453 4.617 -4.77 1 97.56 153 THR B O 1
ATOM 3226 N N . ALA B 1 154 ? 6.789 3.178 -4.598 1 96.44 154 ALA B N 1
ATOM 3227 C CA . ALA B 1 154 ? 7.609 2.02 -4.941 1 96.44 154 ALA B CA 1
ATOM 3228 C C . ALA B 1 154 ? 8.242 2.188 -6.32 1 96.44 154 ALA B C 1
ATOM 3230 O O . ALA B 1 154 ? 9.445 1.966 -6.492 1 96.44 154 ALA B O 1
ATOM 3231 N N . VAL B 1 155 ? 7.48 2.621 -7.281 1 96.5 155 VAL B N 1
ATOM 3232 C CA . VAL B 1 155 ? 7.984 2.707 -8.648 1 96.5 155 VAL B CA 1
ATOM 3233 C C . VAL B 1 155 ? 8.891 3.928 -8.789 1 96.5 155 VAL B C 1
ATOM 3235 O O . VAL B 1 155 ? 9.906 3.873 -9.484 1 96.5 155 VAL B O 1
ATOM 3238 N N . CYS B 1 156 ? 8.547 5.004 -8.156 1 97.12 156 CYS B N 1
ATOM 3239 C CA . CYS B 1 156 ? 9.367 6.215 -8.18 1 97.12 156 CYS B CA 1
ATOM 3240 C C . CYS B 1 156 ? 10.766 5.938 -7.637 1 97.12 156 CYS B C 1
ATOM 3242 O O . CYS B 1 156 ? 11.758 6.418 -8.188 1 97.12 156 CYS B O 1
ATOM 3244 N N . ASN B 1 157 ? 10.836 5.184 -6.602 1 95.69 157 ASN B N 1
ATOM 3245 C CA . ASN B 1 157 ? 12.094 4.836 -5.961 1 95.69 157 ASN B CA 1
ATOM 3246 C C . ASN B 1 157 ? 13.055 4.156 -6.941 1 95.69 157 ASN B C 1
ATOM 3248 O O . ASN B 1 157 ? 14.273 4.27 -6.805 1 95.69 157 ASN B O 1
ATOM 3252 N N . ARG B 1 158 ? 12.477 3.555 -7.922 1 95.56 158 ARG B N 1
ATOM 3253 C CA . ARG B 1 158 ? 13.281 2.773 -8.859 1 95.56 158 ARG B CA 1
ATOM 3254 C C . ARG B 1 158 ? 13.695 3.615 -10.055 1 95.56 158 ARG B C 1
ATOM 3256 O O . ARG B 1 158 ? 14.805 3.463 -10.578 1 95.56 158 ARG B O 1
ATOM 3263 N N . HIS B 1 159 ? 12.875 4.57 -10.461 1 96.81 159 HIS B N 1
ATOM 3264 C CA . HIS B 1 159 ? 13.031 5.055 -11.828 1 96.81 159 HIS B CA 1
ATOM 3265 C C . HIS B 1 159 ? 13.375 6.539 -11.852 1 96.81 159 HIS B C 1
ATOM 3267 O O . HIS B 1 159 ? 13.781 7.07 -12.883 1 96.81 159 HIS B O 1
ATOM 3273 N N . HIS B 1 160 ? 13.25 7.195 -10.789 1 97.38 160 HIS B N 1
ATOM 3274 C CA . HIS B 1 160 ? 13.414 8.648 -10.844 1 97.38 160 HIS B CA 1
ATOM 3275 C C . HIS B 1 160 ? 14.594 9.094 -10 1 97.38 160 HIS B C 1
ATOM 3277 O O . HIS B 1 160 ? 14.953 8.438 -9.016 1 97.38 160 HIS B O 1
ATOM 3283 N N . SER B 1 161 ? 15.172 10.211 -10.336 1 97.62 161 SER B N 1
ATOM 3284 C CA . SER B 1 161 ? 16.344 10.758 -9.656 1 97.62 161 SER B CA 1
ATOM 3285 C C . SER B 1 161 ? 15.984 11.281 -8.273 1 97.62 161 SER B C 1
ATOM 3287 O O . SER B 1 161 ? 14.812 11.547 -7.988 1 97.62 161 SER B O 1
ATOM 3289 N N . ILE B 1 162 ? 16.969 11.453 -7.465 1 97.44 162 ILE B N 1
ATOM 3290 C CA . ILE B 1 162 ? 16.766 11.992 -6.121 1 97.44 162 ILE B CA 1
ATOM 3291 C C . ILE B 1 162 ? 16.141 13.375 -6.207 1 97.44 162 ILE B C 1
ATOM 3293 O O . ILE B 1 162 ? 15.297 13.742 -5.379 1 97.44 162 ILE B O 1
ATOM 3297 N N . GLU B 1 163 ? 16.578 14.164 -7.227 1 97.88 163 GLU B N 1
ATOM 3298 C CA . GLU B 1 163 ? 16 15.492 -7.422 1 97.88 163 GLU B CA 1
ATOM 3299 C C . GLU B 1 163 ? 14.5 15.414 -7.672 1 97.88 163 GLU B C 1
ATOM 3301 O O . GLU B 1 163 ? 13.719 16.141 -7.047 1 97.88 163 GLU B O 1
ATOM 3306 N N . GLN B 1 164 ? 14.117 14.562 -8.531 1 98.06 164 GLN B N 1
ATOM 3307 C CA . GLN B 1 164 ? 12.703 14.375 -8.844 1 98.06 164 GLN B CA 1
ATOM 3308 C C . GLN B 1 164 ? 11.938 13.859 -7.633 1 98.06 164 GLN B C 1
ATOM 3310 O O . GLN B 1 164 ? 10.812 14.297 -7.375 1 98.06 164 GLN B O 1
ATOM 3315 N N . GLN B 1 165 ? 12.523 12.938 -6.938 1 97.88 165 GLN B N 1
ATOM 3316 C CA . GLN B 1 165 ? 11.891 12.375 -5.75 1 97.88 165 GLN B CA 1
ATOM 3317 C C . GLN B 1 165 ? 11.719 13.438 -4.664 1 97.88 165 GLN B C 1
ATOM 3319 O O . GLN B 1 165 ? 10.711 13.453 -3.963 1 97.88 165 GLN B O 1
ATOM 3324 N N . LEU B 1 166 ? 12.734 14.281 -4.527 1 97.88 166 LEU B N 1
ATOM 3325 C CA . LEU B 1 166 ? 12.625 15.375 -3.574 1 97.88 166 LEU B CA 1
ATOM 3326 C C . LEU B 1 166 ? 11.477 16.312 -3.947 1 97.88 166 LEU B C 1
ATOM 3328 O O . LEU B 1 166 ? 10.711 16.734 -3.08 1 97.88 166 LEU B O 1
ATOM 3332 N N . CYS B 1 167 ? 11.352 16.609 -5.223 1 98.38 167 CYS B N 1
ATOM 3333 C CA . CYS B 1 167 ? 10.25 17.453 -5.684 1 98.38 167 CYS B CA 1
ATOM 3334 C C . CYS B 1 167 ? 8.906 16.812 -5.348 1 98.38 167 CYS B C 1
ATOM 3336 O O . CYS B 1 167 ? 8.008 17.5 -4.84 1 98.38 167 CYS B O 1
ATOM 3338 N N . ARG B 1 168 ? 8.766 15.562 -5.609 1 98.06 168 ARG B N 1
ATOM 3339 C CA . ARG B 1 168 ? 7.535 14.844 -5.293 1 98.06 168 ARG B CA 1
ATOM 3340 C C . ARG B 1 168 ? 7.238 14.898 -3.799 1 98.06 168 ARG B C 1
ATOM 3342 O O . ARG B 1 168 ? 6.105 15.164 -3.395 1 98.06 168 ARG B O 1
ATOM 3349 N N . TRP B 1 169 ? 8.25 14.641 -3.076 1 97 169 TRP B N 1
ATOM 3350 C CA . TRP B 1 169 ? 8.117 14.633 -1.624 1 97 169 TRP B CA 1
ATOM 3351 C C . TRP B 1 169 ? 7.641 15.992 -1.113 1 97 169 TRP B C 1
ATOM 3353 O O . TRP B 1 169 ? 6.727 16.062 -0.289 1 97 169 TRP B O 1
ATOM 3363 N N . LEU B 1 170 ? 8.258 17.016 -1.611 1 96.75 170 LEU B N 1
ATOM 3364 C CA . LEU B 1 170 ? 7.895 18.375 -1.223 1 96.75 170 LEU B CA 1
ATOM 3365 C C . LEU B 1 170 ? 6.449 18.688 -1.609 1 96.75 170 LEU B C 1
ATOM 3367 O O . LEU B 1 170 ? 5.688 19.219 -0.803 1 96.75 170 LEU B O 1
ATOM 3371 N N . LEU B 1 171 ? 6.062 18.312 -2.77 1 97.62 171 LEU B N 1
ATOM 3372 C CA . LEU B 1 171 ? 4.719 18.609 -3.262 1 97.62 171 LEU B CA 1
ATOM 3373 C C . LEU B 1 171 ? 3.67 17.859 -2.441 1 97.62 171 LEU B C 1
ATOM 3375 O O . LEU B 1 171 ? 2.656 18.438 -2.049 1 97.62 171 LEU B O 1
ATOM 3379 N N . LEU B 1 172 ? 3.941 16.594 -2.156 1 96.69 172 LEU B N 1
ATOM 3380 C CA . LEU B 1 172 ? 3.01 15.812 -1.354 1 96.69 172 LEU B CA 1
ATOM 3381 C C . LEU B 1 172 ? 2.863 16.406 0.044 1 96.69 172 LEU B C 1
ATOM 3383 O O . LEU B 1 172 ? 1.772 16.391 0.619 1 96.69 172 LEU B O 1
ATOM 3387 N N . SER B 1 173 ? 3.965 16.906 0.522 1 95 173 SER B N 1
ATOM 3388 C CA . SER B 1 173 ? 3.949 17.5 1.858 1 95 173 SER B CA 1
ATOM 3389 C C . SER B 1 173 ? 3.184 18.812 1.875 1 95 173 SER B C 1
ATOM 3391 O O . SER B 1 173 ? 2.285 19 2.695 1 95 173 SER B O 1
ATOM 3393 N N . ILE B 1 174 ? 3.467 19.688 0.966 1 94.69 174 ILE B N 1
ATOM 3394 C CA . ILE B 1 174 ? 2.893 21.031 1.005 1 94.69 174 ILE B CA 1
ATOM 3395 C C . ILE B 1 174 ? 1.416 20.969 0.625 1 94.69 174 ILE B C 1
ATOM 3397 O O . ILE B 1 174 ? 0.623 21.812 1.057 1 94.69 174 ILE B O 1
ATOM 3401 N N . ASP B 1 175 ? 0.988 19.969 -0.162 1 94.62 175 ASP B N 1
ATOM 3402 C CA . ASP B 1 175 ? -0.426 19.766 -0.468 1 94.62 175 ASP B CA 1
ATOM 3403 C C . ASP B 1 175 ? -1.235 19.531 0.806 1 94.62 175 ASP B C 1
ATOM 3405 O O . ASP B 1 175 ? -2.459 19.688 0.808 1 94.62 175 ASP B O 1
ATOM 3409 N N . ARG B 1 176 ? -0.582 19.188 1.851 1 94 176 ARG B N 1
ATOM 3410 C CA . ARG B 1 176 ? -1.257 18.766 3.072 1 94 176 ARG B CA 1
ATOM 3411 C C . ARG B 1 176 ? -1.019 19.75 4.207 1 94 176 ARG B C 1
ATOM 3413 O O . ARG B 1 176 ? -1.379 19.484 5.355 1 94 176 ARG B O 1
ATOM 3420 N N . LEU B 1 177 ? -0.408 20.828 3.891 1 89.94 177 LEU B N 1
ATOM 3421 C CA . LEU B 1 177 ? -0.133 21.891 4.855 1 89.94 177 LEU B CA 1
ATOM 3422 C C . LEU B 1 177 ? -0.831 23.172 4.453 1 89.94 177 LEU B C 1
ATOM 3424 O O . LEU B 1 177 ? -1.162 23.375 3.279 1 89.94 177 LEU B O 1
ATOM 3428 N N . PRO B 1 178 ? -1.11 24.016 5.41 1 86 178 PRO B N 1
ATOM 3429 C CA . PRO B 1 178 ? -1.807 25.266 5.102 1 86 178 PRO B CA 1
ATOM 3430 C C . PRO B 1 178 ? -0.938 26.25 4.316 1 86 178 PRO B C 1
ATOM 3432 O O . PRO B 1 178 ? -1.46 27.141 3.648 1 86 178 PRO B O 1
ATOM 3435 N N . ASP B 1 179 ? 0.344 26.109 4.41 1 84.94 179 ASP B N 1
ATOM 3436 C CA . ASP B 1 179 ? 1.233 27.031 3.701 1 84.94 179 ASP B CA 1
ATOM 3437 C C . ASP B 1 179 ? 2.264 26.266 2.873 1 84.94 179 ASP B C 1
ATOM 3439 O O . ASP B 1 179 ? 2.268 25.031 2.861 1 84.94 179 ASP B O 1
ATOM 3443 N N . ASP B 1 180 ? 3.045 26.969 2.082 1 90.19 180 ASP B N 1
ATOM 3444 C CA . ASP B 1 180 ? 4.031 26.375 1.186 1 90.19 180 ASP B CA 1
ATOM 3445 C C . ASP B 1 180 ? 5.395 26.266 1.861 1 90.19 180 ASP B C 1
ATOM 3447 O O . ASP B 1 180 ? 6.426 26.516 1.23 1 90.19 180 ASP B O 1
ATOM 3451 N N . ARG B 1 181 ? 5.332 26 3.162 1 90.44 181 ARG B N 1
ATOM 3452 C CA . ARG B 1 181 ? 6.547 25.828 3.949 1 90.44 181 ARG B CA 1
ATOM 3453 C C . ARG B 1 181 ? 6.562 24.484 4.66 1 90.44 181 ARG B C 1
ATOM 3455 O O . ARG B 1 181 ? 5.516 23.984 5.094 1 90.44 181 ARG B O 1
ATOM 3462 N N . VAL B 1 182 ? 7.75 23.922 4.656 1 90.25 182 VAL B N 1
ATOM 3463 C CA . VAL B 1 182 ? 7.957 22.656 5.367 1 90.25 182 VAL B CA 1
ATOM 3464 C C . VAL B 1 182 ? 9.156 22.797 6.309 1 90.25 182 VAL B C 1
ATOM 3466 O O . VAL B 1 182 ? 10.242 23.188 5.887 1 90.25 182 VAL B O 1
ATOM 3469 N N . MET B 1 183 ? 8.906 22.516 7.586 1 89.38 183 MET B N 1
ATOM 3470 C CA . MET B 1 183 ? 9.992 22.531 8.562 1 89.38 183 MET B CA 1
ATOM 3471 C C . MET B 1 183 ? 10.648 21.156 8.672 1 89.38 183 MET B C 1
ATOM 3473 O O . MET B 1 183 ? 10.266 20.359 9.523 1 89.38 183 MET B O 1
ATOM 3477 N N . MET B 1 184 ? 11.641 20.922 7.852 1 89.38 184 MET B N 1
ATOM 3478 C CA . MET B 1 184 ? 12.312 19.625 7.836 1 89.38 184 MET B CA 1
ATOM 3479 C C . MET B 1 184 ? 13.789 19.797 7.48 1 89.38 184 MET B C 1
ATOM 3481 O O . MET B 1 184 ? 14.133 20.547 6.574 1 89.38 184 MET B O 1
ATOM 3485 N N . THR B 1 185 ? 14.602 19.109 8.289 1 91.5 185 THR B N 1
ATOM 3486 C CA . THR B 1 185 ? 16.031 19.109 7.992 1 91.5 185 THR B CA 1
ATOM 3487 C C . THR B 1 185 ? 16.344 18.188 6.82 1 91.5 185 THR B C 1
ATOM 3489 O O . THR B 1 185 ? 15.539 17.312 6.477 1 91.5 185 THR B O 1
ATOM 3492 N N . GLN B 1 186 ? 17.516 18.406 6.273 1 91.88 186 GLN B N 1
ATOM 3493 C CA . GLN B 1 186 ? 17.984 17.531 5.195 1 91.88 186 GLN B CA 1
ATOM 3494 C C . GLN B 1 186 ? 18.125 16.094 5.676 1 91.88 186 GLN B C 1
ATOM 3496 O O . GLN B 1 186 ? 17.891 15.156 4.918 1 91.88 186 GLN B O 1
ATOM 3501 N N . GLU B 1 187 ? 18.5 15.992 6.879 1 93.56 187 GLU B N 1
ATOM 3502 C CA . GLU B 1 187 ? 18.641 14.664 7.465 1 93.56 187 GLU B CA 1
ATOM 3503 C C . GLU B 1 187 ? 17.297 13.953 7.555 1 93.56 187 GLU B C 1
ATOM 3505 O O . GLU B 1 187 ? 17.188 12.773 7.223 1 93.56 187 GLU B O 1
ATOM 3510 N N . LEU B 1 188 ? 16.312 14.641 7.973 1 92.62 188 LEU B N 1
ATOM 3511 C CA . LEU B 1 188 ? 14.977 14.062 8.078 1 92.62 188 LEU B CA 1
ATOM 3512 C C . LEU B 1 188 ? 14.438 13.68 6.707 1 92.62 188 LEU B C 1
ATOM 3514 O O . LEU B 1 188 ? 13.844 12.617 6.543 1 92.62 188 LEU B O 1
ATOM 3518 N N . ILE B 1 189 ? 14.688 14.523 5.746 1 95.31 189 ILE B N 1
ATOM 3519 C CA . ILE B 1 189 ? 14.227 14.242 4.391 1 95.31 189 ILE B CA 1
ATOM 3520 C C . ILE B 1 189 ? 14.938 13.008 3.848 1 95.31 189 ILE B C 1
ATOM 3522 O O . ILE B 1 189 ? 14.32 12.141 3.23 1 95.31 189 ILE B O 1
ATOM 3526 N N . ALA B 1 190 ? 16.266 12.938 4.062 1 96.5 190 ALA B N 1
ATOM 3527 C CA . ALA B 1 190 ? 17.047 11.781 3.625 1 96.5 190 ALA B CA 1
ATOM 3528 C C . ALA B 1 190 ? 16.484 10.492 4.227 1 96.5 190 ALA B C 1
ATOM 3530 O O . ALA B 1 190 ? 16.375 9.477 3.533 1 96.5 190 ALA B O 1
ATOM 3531 N N . ASN B 1 191 ? 16.094 10.562 5.457 1 94.31 191 ASN B N 1
ATOM 3532 C CA . ASN B 1 191 ? 15.508 9.406 6.129 1 94.31 191 ASN B CA 1
ATOM 3533 C C . ASN B 1 191 ? 14.172 9.008 5.508 1 94.31 191 ASN B C 1
ATOM 3535 O O . ASN B 1 191 ? 13.898 7.82 5.32 1 94.31 191 ASN B O 1
ATOM 3539 N N . MET B 1 192 ? 13.367 9.969 5.141 1 94.81 192 MET B N 1
ATOM 3540 C CA . MET B 1 192 ? 12.055 9.703 4.559 1 94.81 192 MET B CA 1
ATOM 3541 C C . MET B 1 192 ? 12.195 9.117 3.156 1 94.81 192 MET B C 1
ATOM 3543 O O . MET B 1 192 ? 11.453 8.211 2.781 1 94.81 192 MET B O 1
ATOM 3547 N N . LEU B 1 193 ? 13.203 9.602 2.498 1 96.38 193 LEU B N 1
ATOM 3548 C CA . LEU B 1 193 ? 13.406 9.125 1.136 1 96.38 193 LEU B CA 1
ATOM 3549 C C . LEU B 1 193 ? 14.203 7.824 1.132 1 96.38 193 LEU B C 1
ATOM 3551 O O . LEU B 1 193 ? 14.258 7.129 0.116 1 96.38 193 LEU B O 1
ATOM 3555 N N . GLY B 1 194 ? 14.82 7.504 2.262 1 96.06 194 GLY B N 1
ATOM 3556 C CA . GLY B 1 194 ? 15.664 6.32 2.342 1 96.06 194 GLY B CA 1
ATOM 3557 C C . GLY B 1 194 ? 16.938 6.441 1.53 1 96.06 194 GLY B C 1
ATOM 3558 O O . GLY B 1 194 ? 17.359 5.484 0.871 1 96.06 194 GLY B O 1
ATOM 3559 N N . VAL B 1 195 ? 17.5 7.66 1.483 1 96.62 195 VAL B N 1
ATOM 3560 C CA . VAL B 1 195 ? 18.703 7.914 0.713 1 96.62 195 VAL B CA 1
ATOM 3561 C C . VAL B 1 195 ? 19.75 8.586 1.6 1 96.62 195 VAL B C 1
ATOM 3563 O O . VAL B 1 195 ? 19.484 8.867 2.771 1 96.62 195 VAL B O 1
ATOM 3566 N N . ARG B 1 196 ? 20.922 8.797 1.001 1 95.62 196 ARG B N 1
ATOM 3567 C CA . ARG B 1 196 ? 21.969 9.484 1.737 1 95.62 196 ARG B CA 1
ATOM 3568 C C . ARG B 1 196 ? 21.719 10.984 1.786 1 95.62 196 ARG B C 1
ATOM 3570 O O . ARG B 1 196 ? 21.234 11.57 0.812 1 95.62 196 ARG B O 1
ATOM 3577 N N . ARG B 1 197 ? 22.109 11.594 2.875 1 96 197 ARG B N 1
ATOM 3578 C CA . ARG B 1 197 ? 21.891 13.016 3.111 1 96 197 ARG B CA 1
ATOM 3579 C C . ARG B 1 197 ? 22.594 13.859 2.041 1 96 197 ARG B C 1
ATOM 3581 O O . ARG B 1 197 ? 22.062 14.891 1.628 1 96 197 ARG B O 1
ATOM 3588 N N . GLU B 1 198 ? 23.734 13.391 1.549 1 97.31 198 GLU B N 1
ATOM 3589 C CA . GLU B 1 198 ? 24.516 14.125 0.547 1 97.31 198 GLU B CA 1
ATOM 3590 C C . GLU B 1 198 ? 23.719 14.297 -0.744 1 97.31 198 GLU B C 1
ATOM 3592 O O . GLU B 1 198 ? 23.797 15.336 -1.394 1 97.31 198 GLU B O 1
ATOM 3597 N N . GLY B 1 199 ? 22.953 13.289 -1.066 1 97.06 199 GLY B N 1
ATOM 3598 C CA . GLY B 1 199 ? 22.109 13.367 -2.246 1 97.06 199 GLY B CA 1
ATOM 3599 C C . GLY B 1 199 ? 21 14.398 -2.115 1 97.06 199 GLY B C 1
ATOM 3600 O O . GLY B 1 199 ? 20.734 15.148 -3.055 1 97.06 199 GLY B O 1
ATOM 3601 N N . VAL B 1 200 ? 20.453 14.453 -0.973 1 97.19 200 VAL B N 1
ATOM 3602 C CA . VAL B 1 200 ? 19.375 15.406 -0.707 1 97.19 200 VAL B CA 1
ATOM 3603 C C . VAL B 1 200 ? 19.938 16.828 -0.688 1 97.19 200 VAL B C 1
ATOM 3605 O O . VAL B 1 200 ? 19.328 17.75 -1.232 1 97.19 200 VAL B O 1
ATOM 3608 N N . THR B 1 201 ? 21.094 16.984 -0.075 1 97.06 201 THR B N 1
ATOM 3609 C CA . THR B 1 201 ? 21.766 18.281 -0.018 1 97.06 201 THR B CA 1
ATOM 3610 C C . THR B 1 201 ? 22.031 18.812 -1.423 1 97.06 201 THR B C 1
ATOM 3612 O O . THR B 1 201 ? 21.766 19.969 -1.716 1 97.06 201 THR B O 1
ATOM 3615 N N . ASP B 1 202 ? 22.516 17.938 -2.246 1 97.94 202 ASP B N 1
ATOM 3616 C CA . ASP B 1 202 ? 22.797 18.297 -3.627 1 97.94 202 ASP B CA 1
ATOM 3617 C C . ASP B 1 202 ? 21.531 18.688 -4.371 1 97.94 202 ASP B C 1
ATOM 3619 O O . ASP B 1 202 ? 21.484 19.703 -5.062 1 97.94 202 ASP B O 1
ATOM 3623 N N . ALA B 1 203 ? 20.562 17.922 -4.25 1 97.94 203 ALA B N 1
ATOM 3624 C CA . ALA B 1 203 ? 19.281 18.156 -4.926 1 97.94 203 ALA B CA 1
ATOM 3625 C C . ALA B 1 203 ? 18.641 19.453 -4.445 1 97.94 203 ALA B C 1
ATOM 3627 O O . ALA B 1 203 ? 18.172 20.25 -5.258 1 97.94 203 ALA B O 1
ATOM 3628 N N . ALA B 1 204 ? 18.609 19.641 -3.152 1 97.44 204 ALA B N 1
ATOM 3629 C CA . ALA B 1 204 ? 18.062 20.859 -2.59 1 97.44 204 ALA B CA 1
ATOM 3630 C C . ALA B 1 204 ? 18.828 22.094 -3.064 1 97.44 204 ALA B C 1
ATOM 3632 O O . ALA B 1 204 ? 18.234 23.141 -3.344 1 97.44 204 ALA B O 1
ATOM 3633 N N . GLY B 1 205 ? 20.109 21.953 -3.094 1 97.44 205 GLY B N 1
ATOM 3634 C CA . GLY B 1 205 ? 20.938 23.031 -3.607 1 97.44 205 GLY B CA 1
ATOM 3635 C C . GLY B 1 205 ? 20.609 23.422 -5.035 1 97.44 205 GLY B C 1
ATOM 3636 O O . GLY B 1 205 ? 20.562 24.609 -5.375 1 97.44 205 GLY B O 1
ATOM 3637 N N . LYS B 1 206 ? 20.391 22.453 -5.867 1 97.94 206 LYS B N 1
ATOM 3638 C CA . LYS B 1 206 ? 20.016 22.688 -7.258 1 97.94 206 LYS B CA 1
ATOM 3639 C C . LYS B 1 206 ? 18.688 23.422 -7.348 1 97.94 206 LYS B C 1
ATOM 3641 O O . LYS B 1 206 ? 18.547 24.375 -8.102 1 97.94 206 LYS B O 1
ATOM 3646 N N . LEU B 1 207 ? 17.75 22.922 -6.598 1 98 207 LEU B N 1
ATOM 3647 C CA . LEU B 1 207 ? 16.422 23.547 -6.598 1 98 207 LEU B CA 1
ATOM 3648 C C . LEU B 1 207 ? 16.5 24.984 -6.109 1 98 207 LEU B C 1
ATOM 3650 O O . LEU B 1 207 ? 15.781 25.859 -6.605 1 98 207 LEU B O 1
ATOM 3654 N N . GLN B 1 208 ? 17.328 25.25 -5.156 1 97.69 208 GLN B N 1
ATOM 3655 C CA . GLN B 1 208 ? 17.516 26.594 -4.621 1 97.69 208 GLN B CA 1
ATOM 3656 C C . GLN B 1 208 ? 18.172 27.5 -5.652 1 97.69 208 GLN B C 1
ATOM 3658 O O . GLN B 1 208 ? 17.75 28.656 -5.824 1 97.69 208 GLN B O 1
ATOM 3663 N N . ARG B 1 209 ? 19.141 27.031 -6.336 1 97.88 209 ARG B N 1
ATOM 3664 C CA . ARG B 1 209 ? 19.859 27.812 -7.328 1 97.88 209 ARG B CA 1
ATOM 3665 C C . ARG B 1 209 ? 18.938 28.266 -8.461 1 97.88 209 ARG B C 1
ATOM 3667 O O . ARG B 1 209 ? 19.078 29.375 -8.984 1 97.88 209 ARG B O 1
ATOM 3674 N N . ILE B 1 210 ? 17.953 27.422 -8.75 1 97.38 210 ILE B N 1
ATOM 3675 C CA . ILE B 1 210 ? 17.094 27.766 -9.883 1 97.38 210 ILE B CA 1
ATOM 3676 C C . ILE B 1 210 ? 15.836 28.453 -9.375 1 97.38 210 ILE B C 1
ATOM 3678 O O . ILE B 1 210 ? 14.883 28.656 -10.133 1 97.38 210 ILE B O 1
ATOM 3682 N N . GLY B 1 211 ? 15.719 28.703 -8.07 1 97.44 211 GLY B N 1
ATOM 3683 C CA . GLY B 1 211 ? 14.703 29.578 -7.504 1 97.44 211 GLY B CA 1
ATOM 3684 C C . GLY B 1 211 ? 13.414 28.859 -7.172 1 97.44 211 GLY B C 1
ATOM 3685 O O . GLY B 1 211 ? 12.359 29.484 -7.055 1 97.44 211 GLY B O 1
ATOM 3686 N N . ILE B 1 212 ? 13.43 27.594 -7.035 1 98.06 212 ILE B N 1
ATOM 3687 C CA . ILE B 1 212 ? 12.227 26.828 -6.746 1 98.06 212 ILE B CA 1
ATOM 3688 C C . ILE B 1 212 ? 11.945 26.844 -5.246 1 98.06 212 ILE B C 1
ATOM 3690 O O . ILE B 1 212 ? 10.797 26.953 -4.82 1 98.06 212 ILE B O 1
ATOM 3694 N N . ILE B 1 213 ? 13.055 26.75 -4.48 1 97.94 213 ILE B N 1
ATOM 3695 C CA . ILE B 1 213 ? 12.883 26.719 -3.033 1 97.94 213 ILE B CA 1
ATOM 3696 C C . ILE B 1 213 ? 13.891 27.656 -2.375 1 97.94 213 ILE B C 1
ATOM 3698 O O . ILE B 1 213 ? 14.883 28.047 -2.996 1 97.94 213 ILE B O 1
ATOM 3702 N N . ASN B 1 214 ? 13.547 28.078 -1.2 1 96.62 214 ASN B N 1
ATOM 3703 C CA . ASN B 1 214 ? 14.484 28.656 -0.245 1 96.62 214 ASN B CA 1
ATOM 3704 C C . ASN B 1 214 ? 14.688 27.75 0.963 1 96.62 214 ASN B C 1
ATOM 3706 O O . ASN B 1 214 ? 13.727 27.438 1.674 1 96.62 214 ASN B O 1
ATOM 3710 N N . TYR B 1 215 ? 15.914 27.25 1.076 1 92.12 215 TYR B N 1
ATOM 3711 C CA . TYR B 1 215 ? 16.234 26.344 2.174 1 92.12 215 TYR B CA 1
ATOM 3712 C C . TYR B 1 215 ? 17.156 27.016 3.182 1 92.12 215 TYR B C 1
ATOM 3714 O O . TYR B 1 215 ? 18.281 27.391 2.846 1 92.12 215 TYR B O 1
ATOM 3722 N N . SER B 1 216 ? 16.641 27.203 4.457 1 90.38 216 SER B N 1
ATOM 3723 C CA . SER B 1 216 ? 17.438 27.828 5.5 1 90.38 216 SER B CA 1
ATOM 3724 C C . SER B 1 216 ? 17.078 27.281 6.879 1 90.38 216 SER B C 1
ATOM 3726 O O . SER B 1 216 ? 15.906 27.266 7.258 1 90.38 216 SER B O 1
ATOM 3728 N N . ARG B 1 217 ? 18.016 26.812 7.637 1 85.38 217 ARG B N 1
ATOM 3729 C CA . ARG B 1 217 ? 17.906 26.391 9.031 1 85.38 217 ARG B CA 1
ATOM 3730 C C . ARG B 1 217 ? 16.766 25.391 9.195 1 85.38 217 ARG B C 1
ATOM 3732 O O . ARG B 1 217 ? 15.898 25.562 10.062 1 85.38 217 ARG B O 1
ATOM 3739 N N . GLY B 1 218 ? 16.609 24.484 8.344 1 87.31 218 GLY B N 1
ATOM 3740 C CA . GLY B 1 218 ? 15.641 23.406 8.477 1 87.31 218 GLY B CA 1
ATOM 3741 C C . GLY B 1 218 ? 14.266 23.797 7.969 1 87.31 218 GLY B C 1
ATOM 3742 O O . GLY B 1 218 ? 13.289 23.078 8.195 1 87.31 218 GLY B O 1
ATOM 3743 N N . ASN B 1 219 ? 14.273 24.953 7.344 1 91.12 219 ASN B N 1
ATOM 3744 C CA . ASN B 1 219 ? 13.023 25.438 6.766 1 91.12 219 ASN B CA 1
ATOM 3745 C C . ASN B 1 219 ? 13.094 25.5 5.242 1 91.12 219 ASN B C 1
ATOM 3747 O O . ASN B 1 219 ? 14.031 26.062 4.684 1 91.12 219 ASN B O 1
ATOM 3751 N N . ILE B 1 220 ? 12.086 24.875 4.652 1 95.31 220 ILE B N 1
ATOM 3752 C CA . ILE B 1 220 ? 11.992 24.906 3.195 1 95.31 220 ILE B CA 1
ATOM 3753 C C . ILE B 1 220 ? 10.758 25.703 2.773 1 95.31 220 ILE B C 1
ATOM 3755 O O . ILE B 1 220 ? 9.633 25.359 3.131 1 95.31 220 ILE B O 1
ATOM 3759 N N . GLU B 1 221 ? 11.008 26.734 2.074 1 96.31 221 GLU B N 1
ATOM 3760 C CA . GLU B 1 221 ? 9.93 27.516 1.479 1 96.31 221 GLU B CA 1
ATOM 3761 C C . GLU B 1 221 ? 9.852 27.312 -0.03 1 96.31 221 GLU B C 1
ATOM 3763 O O . GLU B 1 221 ? 10.852 27.484 -0.735 1 96.31 221 GLU B O 1
ATOM 3768 N N . VAL B 1 222 ? 8.734 26.953 -0.531 1 97.12 222 VAL B N 1
ATOM 3769 C CA . VAL B 1 222 ? 8.555 26.797 -1.972 1 97.12 222 VAL B CA 1
ATOM 3770 C C . VAL B 1 222 ? 8.242 28.156 -2.596 1 97.12 222 VAL B C 1
ATOM 3772 O O . VAL B 1 222 ? 7.223 28.766 -2.279 1 97.12 222 VAL B O 1
ATOM 3775 N N . LEU B 1 223 ? 9.039 28.609 -3.465 1 97.69 223 LEU B N 1
ATOM 3776 C CA . LEU B 1 223 ? 8.93 29.938 -4.082 1 97.69 223 LEU B CA 1
ATOM 3777 C C . LEU B 1 223 ? 8.172 29.844 -5.406 1 97.69 223 LEU B C 1
ATOM 3779 O O . LEU B 1 223 ? 7.504 30.812 -5.801 1 97.69 223 LEU B O 1
ATOM 3783 N N . ASP B 1 224 ? 8.273 28.812 -6.098 1 97.69 224 ASP B N 1
ATOM 3784 C CA . ASP B 1 224 ? 7.648 28.609 -7.398 1 97.69 224 ASP B CA 1
ATOM 3785 C C . ASP B 1 224 ? 7.066 27.203 -7.516 1 97.69 224 ASP B C 1
ATOM 3787 O O . ASP B 1 224 ? 7.738 26.281 -7.988 1 97.69 224 ASP B O 1
ATOM 3791 N N . ARG B 1 225 ? 5.852 27.094 -7.195 1 96.69 225 ARG B N 1
ATOM 3792 C CA . ARG B 1 225 ? 5.184 25.797 -7.188 1 96.69 225 ARG B CA 1
ATOM 3793 C C . ARG B 1 225 ? 5.082 25.219 -8.602 1 96.69 225 ARG B C 1
ATOM 3795 O O . ARG B 1 225 ? 5.227 24.016 -8.797 1 96.69 225 ARG B O 1
ATOM 3802 N N . LYS B 1 226 ? 4.793 26.078 -9.547 1 97.38 226 LYS B N 1
ATOM 3803 C CA . LYS B 1 226 ? 4.66 25.625 -10.93 1 97.38 226 LYS B CA 1
ATOM 3804 C C . LYS B 1 226 ? 5.953 24.984 -11.43 1 97.38 226 LYS B C 1
ATOM 3806 O O . LYS B 1 226 ? 5.93 23.906 -12.031 1 97.38 226 LYS B O 1
ATOM 3811 N N . LEU B 1 227 ? 7.004 25.672 -11.227 1 98.12 227 LEU B N 1
ATOM 3812 C CA . LEU B 1 227 ? 8.297 25.141 -11.648 1 98.12 227 LEU B CA 1
ATOM 3813 C C . LEU B 1 227 ? 8.648 23.875 -10.875 1 98.12 227 LEU B C 1
ATOM 3815 O O . LEU B 1 227 ? 9.266 22.969 -11.422 1 98.12 227 LEU B O 1
ATOM 3819 N N . LEU B 1 228 ? 8.273 23.844 -9.562 1 98.31 228 LEU B N 1
ATOM 3820 C CA . LEU B 1 228 ? 8.461 22.641 -8.758 1 98.31 228 LEU B CA 1
ATOM 3821 C C . LEU B 1 228 ? 7.73 21.453 -9.383 1 98.31 228 LEU B C 1
ATOM 3823 O O . LEU B 1 228 ? 8.305 20.359 -9.508 1 98.31 228 LEU B O 1
ATOM 3827 N N . GLU B 1 229 ? 6.504 21.625 -9.836 1 98 229 GLU B N 1
ATOM 3828 C CA . GLU B 1 229 ? 5.711 20.562 -10.461 1 98 229 GLU B CA 1
ATOM 3829 C C . GLU B 1 229 ? 6.316 20.141 -11.789 1 98 229 GLU B C 1
ATOM 3831 O O . GLU B 1 229 ? 6.312 18.953 -12.125 1 98 229 GLU B O 1
ATOM 3836 N N . GLN B 1 230 ? 6.871 21.062 -12.5 1 97.69 230 GLN B N 1
ATOM 3837 C CA . GLN B 1 230 ? 7.484 20.766 -13.789 1 97.69 230 GLN B CA 1
ATOM 3838 C C . GLN B 1 230 ? 8.758 19.938 -13.617 1 97.69 230 GLN B C 1
ATOM 3840 O O . GLN B 1 230 ? 9.102 19.125 -14.469 1 97.69 230 GLN B O 1
ATOM 3845 N N . THR B 1 231 ? 9.438 20.234 -12.508 1 97.88 231 THR B N 1
ATOM 3846 C CA . THR B 1 231 ? 10.695 19.547 -12.227 1 97.88 231 THR B CA 1
ATOM 3847 C C . THR B 1 231 ? 10.445 18.172 -11.617 1 97.88 231 THR B C 1
ATOM 3849 O O . THR B 1 231 ? 11.305 17.297 -11.672 1 97.88 231 THR B O 1
ATOM 3852 N N . CYS B 1 232 ? 9.25 17.953 -11.125 1 98.19 232 CYS B N 1
ATOM 3853 C CA . CYS B 1 232 ? 8.852 16.703 -10.477 1 98.19 232 CYS B CA 1
ATOM 3854 C C . CYS B 1 232 ? 8.586 15.617 -11.508 1 98.19 232 CYS B C 1
ATOM 3856 O O . CYS B 1 232 ? 8.414 15.906 -12.688 1 98.19 232 CYS B O 1
ATOM 3858 N N . CYS B 1 233 ? 8.656 14.438 -11.141 1 97.38 233 CYS B N 1
ATOM 3859 C CA . CYS B 1 233 ? 8.344 13.305 -12.016 1 97.38 233 CYS B CA 1
ATOM 3860 C C . CYS B 1 233 ? 6.84 13.102 -12.133 1 97.38 233 CYS B C 1
ATOM 3862 O O . CYS B 1 233 ? 6.07 13.711 -11.391 1 97.38 233 CYS B O 1
ATOM 3864 N N . GLU B 1 234 ? 6.383 12.219 -12.992 1 97.12 234 GLU B N 1
ATOM 3865 C CA . GLU B 1 234 ? 4.98 11.945 -13.297 1 97.12 234 GLU B CA 1
ATOM 3866 C C . GLU B 1 234 ? 4.266 11.32 -12.109 1 97.12 234 GLU B C 1
ATOM 3868 O O . GLU B 1 234 ? 3.033 11.305 -12.055 1 97.12 234 GLU B O 1
ATOM 3873 N N . CYS B 1 235 ? 4.984 10.781 -11.148 1 97.44 235 CYS B N 1
ATOM 3874 C CA . CYS B 1 235 ? 4.387 10.031 -10.047 1 97.44 235 CYS B CA 1
ATOM 3875 C C . CYS B 1 235 ? 3.533 10.945 -9.172 1 97.44 235 CYS B C 1
ATOM 3877 O O . CYS B 1 235 ? 2.521 10.508 -8.617 1 97.44 235 CYS B O 1
ATOM 3879 N N . TYR B 1 236 ? 3.922 12.234 -9.031 1 98.12 236 TYR B N 1
ATOM 3880 C CA . TYR B 1 236 ? 3.139 13.18 -8.242 1 98.12 236 TYR B CA 1
ATOM 3881 C C . TYR B 1 236 ? 1.751 13.375 -8.844 1 98.12 236 TYR B C 1
ATOM 3883 O O . TYR B 1 236 ? 0.744 13.289 -8.141 1 98.12 236 TYR B O 1
ATOM 3891 N N . SER B 1 237 ? 1.695 13.586 -10.125 1 97.25 237 SER B N 1
ATOM 3892 C CA . SER B 1 237 ? 0.43 13.867 -10.797 1 97.25 237 SER B CA 1
ATOM 3893 C C . SER B 1 237 ? -0.505 12.664 -10.734 1 97.25 237 SER B C 1
ATOM 3895 O O . SER B 1 237 ? -1.724 12.82 -10.633 1 97.25 237 SER B O 1
ATOM 3897 N N . VAL B 1 238 ? 0.022 11.492 -10.781 1 96.19 238 VAL B N 1
ATOM 3898 C CA . VAL B 1 238 ? -0.784 10.273 -10.695 1 96.19 238 VAL B CA 1
ATOM 3899 C C . VAL B 1 238 ? -1.517 10.234 -9.359 1 96.19 238 VAL B C 1
ATOM 3901 O O . VAL B 1 238 ? -2.73 10.016 -9.312 1 96.19 238 VAL B O 1
ATOM 3904 N N . VAL B 1 239 ? -0.792 10.453 -8.266 1 96.75 239 VAL B N 1
ATOM 3905 C CA . VAL B 1 239 ? -1.377 10.406 -6.934 1 96.75 239 VAL B CA 1
ATOM 3906 C C . VAL B 1 239 ? -2.391 11.539 -6.773 1 96.75 239 VAL B C 1
ATOM 3908 O O . VAL 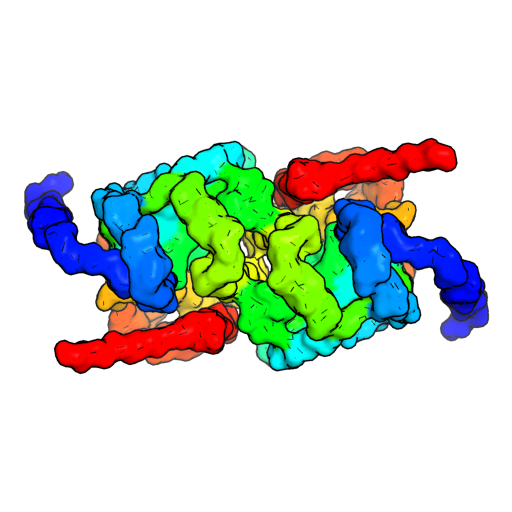B 1 239 ? -3.492 11.328 -6.262 1 96.75 239 VAL B O 1
ATOM 3911 N N . LYS B 1 240 ? -2.014 12.719 -7.227 1 96.5 240 LYS B N 1
ATOM 3912 C CA . LYS B 1 240 ? -2.891 13.883 -7.121 1 96.5 240 LYS B CA 1
ATOM 3913 C C . LYS B 1 240 ? -4.199 13.656 -7.871 1 96.5 240 LYS B C 1
ATOM 3915 O O . LYS B 1 240 ? -5.281 13.883 -7.324 1 96.5 240 LYS B O 1
ATOM 3920 N N . GLN B 1 241 ? -4.141 13.172 -9.07 1 94.81 241 GLN B N 1
ATOM 3921 C CA . GLN B 1 241 ? -5.32 12.953 -9.898 1 94.81 241 GLN B CA 1
ATOM 3922 C C . GLN B 1 241 ? -6.219 11.875 -9.305 1 94.81 241 GLN B C 1
ATOM 3924 O O . GLN B 1 241 ? -7.445 12 -9.32 1 94.81 241 GLN B O 1
ATOM 3929 N N . GLU B 1 242 ? -5.57 10.836 -8.805 1 94.12 242 GLU B N 1
ATOM 3930 C CA . GLU B 1 242 ? -6.359 9.781 -8.172 1 94.12 242 GLU B CA 1
ATOM 3931 C C . GLU B 1 242 ? -7.078 10.297 -6.93 1 94.12 242 GLU B C 1
ATOM 3933 O O . GLU B 1 242 ? -8.242 9.961 -6.695 1 94.12 242 GLU B O 1
ATOM 3938 N N . SER B 1 243 ? -6.391 11.07 -6.137 1 94.62 243 SER B N 1
ATOM 3939 C CA . SER B 1 243 ? -6.988 11.656 -4.938 1 94.62 243 SER B CA 1
ATOM 3940 C C . SER B 1 243 ? -8.172 12.547 -5.289 1 94.62 243 SER B C 1
ATOM 3942 O O . SER B 1 243 ? -9.234 12.453 -4.668 1 94.62 243 SER B O 1
ATOM 3944 N N . GLU B 1 244 ? -8.023 13.367 -6.297 1 93.94 244 GLU B N 1
ATOM 3945 C CA . GLU B 1 244 ? -9.078 14.281 -6.727 1 93.94 244 GLU B CA 1
ATOM 3946 C C . GLU B 1 244 ? -10.273 13.508 -7.293 1 93.94 244 GLU B C 1
ATOM 3948 O O . GLU B 1 244 ? -11.422 13.898 -7.098 1 93.94 244 GLU B O 1
ATOM 3953 N N . ARG B 1 245 ? -10 12.469 -7.977 1 92.56 245 ARG B N 1
ATOM 3954 C CA . ARG B 1 245 ? -11.047 11.633 -8.57 1 92.56 245 ARG B CA 1
ATOM 3955 C C . ARG B 1 245 ? -11.867 10.938 -7.488 1 92.56 245 ARG B C 1
ATOM 3957 O O . ARG B 1 245 ? -13.094 10.891 -7.566 1 92.56 245 ARG B O 1
ATOM 3964 N N . LEU B 1 246 ? -11.211 10.477 -6.469 1 93 246 LEU B N 1
ATOM 3965 C CA . LEU B 1 246 ? -11.859 9.633 -5.473 1 93 246 LEU B CA 1
ATOM 3966 C C . LEU B 1 246 ? -12.43 10.477 -4.336 1 93 246 LEU B C 1
ATOM 3968 O O . LEU B 1 246 ? -13.398 10.078 -3.684 1 93 246 LEU B O 1
ATOM 3972 N N . MET B 1 247 ? -11.773 11.578 -4.07 1 91.75 247 MET B N 1
ATOM 3973 C CA . MET B 1 247 ? -12.203 12.508 -3.027 1 91.75 247 MET B CA 1
ATOM 3974 C C . MET B 1 247 ? -12.195 13.938 -3.541 1 91.75 247 MET B C 1
ATOM 3976 O O . MET B 1 247 ? -11.32 14.727 -3.184 1 91.75 247 MET B O 1
ATOM 3980 N N . PRO B 1 248 ? -13.18 14.227 -4.328 1 83.5 248 PRO B N 1
ATOM 3981 C CA . PRO B 1 248 ? -13.227 15.594 -4.863 1 83.5 248 PRO B CA 1
ATOM 3982 C C . PRO B 1 248 ? -13.398 16.656 -3.777 1 83.5 248 PRO B C 1
ATOM 3984 O O . PRO B 1 248 ? -14.055 16.391 -2.764 1 83.5 248 PRO B O 1
ATOM 3987 N N . LEU B 1 249 ? -12.617 17.688 -3.939 1 73.75 249 LEU B N 1
ATOM 3988 C CA . LEU B 1 249 ? -12.688 18.766 -2.969 1 73.75 249 LEU B CA 1
ATOM 3989 C C . LEU B 1 249 ? -14.07 19.406 -2.951 1 73.75 249 LEU B C 1
ATOM 3991 O O . LEU B 1 249 ? -14.648 19.672 -4.008 1 73.75 249 LEU B O 1
ATOM 3995 N N . LYS B 1 250 ? -14.766 19.172 -1.85 1 63.78 250 LYS B N 1
ATOM 3996 C CA . LYS B 1 250 ? -16 19.938 -1.703 1 63.78 250 LYS B CA 1
ATOM 3997 C C . LYS B 1 250 ? -15.703 21.422 -1.518 1 63.78 250 LYS B C 1
ATOM 3999 O O . LYS B 1 250 ? -14.75 21.781 -0.825 1 63.78 250 LYS B O 1
ATOM 4004 N N . LYS B 1 251 ? -16.156 22.312 -2.512 1 48.62 251 LYS B N 1
ATOM 4005 C CA . LYS B 1 251 ? -16.109 23.75 -2.316 1 48.62 251 LYS B CA 1
ATOM 4006 C C . LYS B 1 251 ? -16.734 24.141 -0.976 1 48.62 251 LYS B C 1
ATOM 4008 O O . LYS B 1 251 ? -17.75 23.578 -0.573 1 48.62 251 LYS B O 1
ATOM 4013 N N . PHE B 1 252 ? -15.906 24.422 0.014 1 42 252 PHE B N 1
ATOM 4014 C CA . PHE B 1 252 ? -16.547 25.062 1.162 1 42 252 PHE B CA 1
ATOM 4015 C C . PHE B 1 252 ? -17.516 26.156 0.711 1 42 252 PHE B C 1
ATOM 4017 O O . PHE B 1 252 ? -17.109 27.125 0.064 1 42 252 PHE B O 1
ATOM 4024 N N . THR B 1 253 ? -18.562 25.797 0.166 1 35 253 THR B N 1
ATOM 4025 C CA . THR B 1 253 ? -19.5 26.891 -0.037 1 35 253 THR B CA 1
ATOM 4026 C C . THR B 1 253 ? -19.781 27.609 1.281 1 35 253 THR B C 1
ATOM 4028 O O . THR B 1 253 ? -20.25 26.984 2.236 1 35 253 THR B O 1
ATOM 4031 N N . LYS B 1 254 ? -18.906 28.594 1.646 1 35.16 254 LYS B N 1
ATOM 4032 C CA . LYS B 1 254 ? -19.359 29.578 2.629 1 35.16 254 LYS B CA 1
ATOM 4033 C C . LYS B 1 254 ? -20.844 29.906 2.441 1 35.16 254 LYS B C 1
ATOM 4035 O O . LYS B 1 254 ? -21.25 30.312 1.358 1 35.16 254 LYS B O 1
ATOM 4040 N N . LYS B 1 255 ? -21.625 29.203 3.203 1 33.81 255 LYS B N 1
ATOM 4041 C CA . LYS B 1 255 ? -22.875 29.922 3.348 1 33.81 255 LYS B CA 1
ATOM 4042 C C . LYS B 1 255 ? -22.641 31.281 3.996 1 33.81 255 LYS B C 1
ATOM 4044 O O . LYS B 1 255 ? -21.844 31.422 4.922 1 33.81 255 LYS B O 1
#

Sequence (510 aa):
MDTQQLKVVSQQVQEQANFPPEFNRLLNELPDEVKHRIFPHLELVQLELGDVVCEAGSKVRYVYFPLNSIISLLYVMENGASAEIAVVGNDGMVGVALFMGGESTTSRAIVQSAGVAYRLFGQRLKDEFNRHGALLHLLLRYSQILLTQMAQTAVCNRHHSIEQQLCRWLLLSIDRLPDDRVMMTQELIANMLGVRREGVTDAAGKLQRIGIINYSRGNIEVLDRKLLEQTCCECYSVVKQESERLMPLKKFTKKMDTQQLKVVSQQVQEQANFPPEFNRLLNELPDEVKHRIFPHLELVQLELGDVVCEAGSKVRYVYFPLNSIISLLYVMENGASAEIAVVGNDGMVGVALFMGGESTTSRAIVQSAGVAYRLFGQRLKDEFNRHGALLHLLLRYSQILLTQMAQTAVCNRHHSIEQQLCRWLLLSIDRLPDDRVMMTQELIANMLGVRREGVTDAAGKLQRIGIINYSRGNIEVLDRKLLEQTCCECYSVVKQESERLMPLKKFTKK

Organism: Shewanella oneidensis (strain ATCC 700550 / JCM 31522 / CIP 106686 / LMG 19005 / NCIMB 14063 / MR-1) (NCBI:txid211586)

Foldseek 3Di:
DDPVVVVVVVVLVVVVPDPDLVLQVLLVPDDPVLCVQFVVQKDKDWADAFDWQADAPDFNFKKKAARAWKKFWWAADPVGAIATQDMHASHDMPDLCLQVPNRGHRTIIGTHGTDMIIMGGSVSLNVSCVVVDPSVLSSVLVVVLSVLSNVLLVVCLPPDAPLQVVLLVLVNNQVRHPASKGQADLVRVCRHNRHDSVRSVVSVVVCVVVPQWDDDDRMIGGRDNPVSVVSHDCSNVSSVVSSCVSRPRDPPPPD/DDPVVVVVVVVLVVVVPDPDLVLQVLLVPDDPVVCVQFVVQKDKDWADAFDWQADAPDFNFKKKAARAWKKFWWAADPVGAIATQDMHASHDMPDLCLQVPNRGHRTIIGTHGTDMIIMGGSVSLNVSCVVVDPSVLSSVLVVVLSVLSNVLLVVCLPPDAPLQVVLLVLVNNQVRHPASKGQADLVRVCRHNRHDSVRSVVSVVVCVVVPQWDDDDRMIGGRDNPVSVVSHDCSNVSSVVSSCVSRPRDPPPPD